Protein AF-0000000078663734 (afdb_homodimer)

Solvent-accessible surface area (backbone atoms only — not comparable to full-atom values): 32867 Å² total; per-residue (Å²): 128,81,55,52,80,80,49,71,68,46,44,50,50,51,49,33,27,62,74,54,42,21,59,60,47,20,9,61,73,68,73,44,54,47,66,57,47,53,47,44,49,51,48,49,22,59,36,56,71,46,59,40,49,55,80,78,90,58,91,47,73,40,70,24,73,59,22,54,59,43,46,60,51,42,50,52,50,48,52,49,48,51,46,45,53,43,21,54,61,24,48,76,72,62,34,50,26,60,46,25,35,22,34,33,66,80,53,63,58,71,56,49,48,52,48,53,55,50,43,48,68,76,38,70,69,40,45,73,35,45,35,34,32,44,67,37,37,23,58,50,34,28,75,71,62,68,13,62,36,17,38,24,53,70,85,84,62,91,51,88,62,45,42,76,43,78,48,28,28,44,40,29,34,24,33,26,7,56,83,23,72,72,60,66,41,92,69,53,55,79,70,52,65,31,78,38,46,26,50,37,74,44,51,82,15,80,82,41,54,90,61,79,73,92,71,74,33,77,40,59,32,37,23,49,21,67,40,57,50,54,52,37,18,58,69,41,48,43,31,34,70,38,49,44,89,79,42,47,66,35,40,76,70,56,46,28,36,79,44,70,36,75,92,49,62,49,45,79,47,43,33,23,41,33,30,45,68,86,53,81,82,33,63,62,57,51,48,50,52,52,47,54,30,54,51,38,64,65,39,83,68,31,52,74,70,74,73,80,121,128,80,54,52,80,80,48,70,66,46,45,50,51,51,48,32,27,62,74,54,44,21,59,61,48,22,10,62,73,68,72,43,54,48,66,57,46,52,47,44,50,51,50,48,23,60,35,58,70,46,60,42,49,56,79,80,90,59,92,45,73,39,70,25,75,59,23,54,59,42,46,61,51,42,50,51,50,49,52,49,46,51,46,46,54,44,20,54,60,24,48,77,71,61,34,50,28,60,47,24,37,21,33,33,65,80,53,61,58,70,58,50,48,54,48,53,56,50,43,48,69,76,38,70,69,40,45,73,36,46,34,33,30,46,67,37,38,24,58,49,34,29,75,71,62,67,15,62,36,17,37,24,54,70,84,84,63,92,51,87,62,47,42,75,42,80,47,31,28,42,40,28,34,24,33,26,7,57,83,24,72,72,59,66,40,92,68,54,56,80,71,54,64,30,77,39,47,26,50,38,75,44,52,80,14,81,81,42,54,91,61,79,73,91,72,75,33,76,39,60,32,38,23,49,21,68,40,56,50,53,51,38,18,57,69,42,48,41,31,35,70,38,48,44,88,79,42,46,66,36,41,75,71,56,45,28,35,79,45,70,37,74,93,50,61,48,46,78,48,42,33,21,40,34,30,46,67,88,53,81,83,33,61,61,59,52,47,51,52,52,47,53,31,53,51,39,64,64,39,84,68,32,52,72,71,76,73,81,122

Sequence (618 aa):
MDVGQPTLDQLRLFLAVVDEGSFNGAARKLGRAISAVSYGITTLEAQLGVTLFEREGSRKPVLSDAGKAMLAQARAVSDDVDALVAGVRSFNQGLESELGLALDVMFPTHLVAEVLREFQQVFPTVQLRLHVEALGAIAALVVEGEAELGIGGPELVALPELERVAIGSVELIPVAAPSHALARMETIPPGEARKHRQLVLTDRSRLTDGRDFSVVAASTWRLGDLGARHALMREGIGWGNMPRHLVDADIASGRLVRLAIPEAPGMAYTFHALWRRDCPVGPARAWMLDALRARLARCPDAEPPRQWGMDVGQPTLDQLRLFLAVVDEGSFNGAARKLGRAISAVSYGITTLEAQLGVTLFEREGSRKPVLSDAGKAMLAQARAVSDDVDALVAGVRSFNQGLESELGLALDVMFPTHLVAEVLREFQQVFPTVQLRLHVEALGAIAALVVEGEAELGIGGPELVALPELERVAIGSVELIPVAAPSHALARMETIPPGEARKHRQLVLTDRSRLTDGRDFSVVAASTWRLGDLGARHALMREGIGWGNMPRHLVDADIASGRLVRLAIPEAPGMAYTFHALWRRDCPVGPARAWMLDALRARLARCPDAEPPRQWG

Nearest PDB structures (foldseek):
  7fib-assembly1_B  TM=8.162E-01  e=7.011E-16  Acinetobacter baumannii
  7qav-assembly2_B  TM=8.154E-01  e=8.906E-15  Pseudomonas aeruginosa PAO1
  9f14-assembly1_A  TM=5.538E-01  e=6.247E-18  Klebsiella aerogenes
  6z17-assembly1_AAA  TM=7.747E-01  e=1.631E-14  Pseudomonas aeruginosa UCBPP-PA14
  4y0m-assembly1_A  TM=7.241E-01  e=9.967E-12  Pseudomonas aeruginosa PAO1

InterPro domains:
  IPR000847 LysR, HTH, N-terminal domain [PF00126] (8-67)
  IPR000847 LysR, HTH, N-terminal domain [PS50931] (6-64)
  IPR005119 LysR, substrate-binding [PF03466] (93-296)
  IPR036388 Winged helix-like DNA-binding domain superfamily [G3DSA:1.10.10.10] (5-85)
  IPR036390 Winged helix DNA-binding domain superfamily [SSF46785] (7-93)

Secondary structure (DSSP, 8-state):
-------HHHHHHHHHHHHHTSHHHHHHHHT--HHHHHHHHHHHHHHHTS-SB--SS-SS--B-HHHHHHHHHHHHHHHHHHHHHHHHHHHHTT--SEEEEEEETTS-HHHHHHHHHHHHHH-TTSEEEEEEE-THHHHHHHHTTS-SEEEE-S-SS--TTEEEEEEEEEEEEEEE-TTSHHHH-SS--TTGGGGSPEEEEPP--STTTT--SS--SSSEEEES-HHHHHHHHHTT--BEEEEHHHHHHHHHHTSSEE---TT---EEEEEEEEEETTS---HHHHHHHHHHHHHHHHSTT--------/-------HHHHHHHHHHHHHTSHHHHHHHHT--HHHHHHHHHHHHHHHTS-SB--SS-SS--B-HHHHHHHHHHHHHHHHHHHHHHHHHHHTTT--SEEEEEEETTS-HHHHHHHHHHHHHH-TTSEEEEEEE-THHHHHHHHTTS-SEEEE-S-SS--TTEEEEEEEEEEEEEEE-TTSHHHH-SS--TTGGGGSPEEEEPP--STTTT--SS--SSSEEEES-HHHHHHHHHTT--BEEEEHHHHHHHHHHTSSEE---TT---EEEEEEEEEETTS---HHHHHHHHHHHHHHHHSTT--------

Foldseek 3Di:
DQLDDDDLVLLLLLQLLVVLQHLVRSCVVVVHDSVVSVVSQVVNCVSRVHRQFDPPDDRTTDGDPVVVVVNVVSVVVNVVVLLVVLQVVCVVVLFGSEAEEEEEQQADVVLVVVLVVVLCVVPVRYHYHYHYFADCVQVVCQVVPVGQKYKYWDDQDDDPQKDKDWQWWFWWFKKAFCPAPQNVDPADDAPNLQAWEAEDEDDPDPRNPPDDDPDDHPHYDYDRDPVVVVVCRLVGHHMYIGGCVVCVVVCVVRSMHTGCHPVPGIDITIIMMMHGPVDDDTPSNVSSSVSSSVSNVPPPRIDPPPPPD/DQLDDDDLVLLLLLQLLVVLQHLVRSCVVVVHDSVVSVVSQVVNCVSRVHRQFDPPDDRTTDGDPVVVVVNVVSVVVNVVVLLVVLQVVCVVVLFGSEAEEEEEQQADVVLVVVLVVVLCVVCVRYHYHYHYFADCVQVVCQVVPVGQKYKYWDDQDDDPQKDKDWQWWFWWFKKAFCVAPQNVDPADDAPNLQAWEAEDEDDPDPRNPPDDDPDDHPHYDYDRDPVVVVVCRLVGHHMYIGGCVVCVVVCVVRSMHTGCHPVPGIDITIIMMMHGPPDDDTPSNVSSSVSSSVSNVPPPRIDPPPPPD

Structure (mmCIF, N/CA/C/O backbone):
data_AF-0000000078663734-model_v1
#
loop_
_entity.id
_entity.type
_entity.pdbx_description
1 polymer 'Transcriptional regulator, LysR family'
#
loop_
_atom_site.group_PDB
_atom_site.id
_atom_site.type_symbol
_atom_site.label_atom_id
_atom_site.label_alt_id
_atom_site.label_comp_id
_atom_site.label_asym_id
_atom_site.label_entity_id
_atom_site.label_seq_id
_atom_site.pdbx_PDB_ins_code
_atom_site.Cartn_x
_atom_site.Cartn_y
_atom_site.Cartn_z
_atom_site.occupancy
_atom_site.B_iso_or_equiv
_atom_site.auth_seq_id
_atom_site.auth_comp_id
_atom_site.auth_asym_id
_atom_site.auth_atom_id
_atom_site.pdbx_PDB_model_num
ATOM 1 N N . MET A 1 1 ? -24.312 34.281 -13.164 1 31.14 1 MET A N 1
ATOM 2 C CA . MET A 1 1 ? -23.844 35.25 -12.18 1 31.14 1 MET A CA 1
ATOM 3 C C . MET A 1 1 ? -22.391 35 -11.812 1 31.14 1 MET A C 1
ATOM 5 O O . MET A 1 1 ? -21.984 33.844 -11.656 1 31.14 1 MET A O 1
ATOM 9 N N . ASP A 1 2 ? -21.5 35.781 -12.211 1 37.88 2 ASP A N 1
ATOM 10 C CA . ASP A 1 2 ? -20.062 35.75 -11.969 1 37.88 2 ASP A CA 1
ATOM 11 C C . ASP A 1 2 ? -19.75 35.5 -10.492 1 37.88 2 ASP A C 1
ATOM 13 O O . ASP A 1 2 ? -20.125 36.312 -9.641 1 37.88 2 ASP A O 1
ATOM 17 N N . VAL A 1 3 ? -19.859 34.375 -10.039 1 48.59 3 VAL A N 1
ATOM 18 C CA . VAL A 1 3 ? -19.531 34.062 -8.648 1 48.59 3 VAL A CA 1
ATOM 19 C C . VAL A 1 3 ? -18.219 34.75 -8.281 1 48.59 3 VAL A C 1
ATOM 21 O O . VAL A 1 3 ? -17.234 34.656 -9.023 1 48.59 3 VAL A O 1
ATOM 24 N N . GLY A 1 4 ? -18.281 35.875 -7.746 1 54.97 4 GLY A N 1
ATOM 25 C CA . GLY A 1 4 ? -17.109 36.625 -7.32 1 54.97 4 GLY A CA 1
ATOM 26 C C . GLY A 1 4 ? -16.109 35.75 -6.555 1 54.97 4 GLY A C 1
ATOM 27 O O . GLY A 1 4 ? -16.469 34.688 -6.059 1 54.97 4 GLY A O 1
ATOM 28 N N . GLN A 1 5 ? -14.781 36 -6.691 1 60.91 5 GLN A N 1
ATOM 29 C CA . GLN A 1 5 ? -13.695 35.281 -6.051 1 60.91 5 GLN A CA 1
ATOM 30 C C . GLN A 1 5 ? -13.586 35.625 -4.57 1 60.91 5 GLN A C 1
ATOM 32 O O . GLN A 1 5 ? -13.469 36.812 -4.227 1 60.91 5 GLN A O 1
ATOM 37 N N . PRO A 1 6 ? -13.859 34.656 -3.738 1 68.5 6 PRO A N 1
ATOM 38 C CA . PRO A 1 6 ? -13.672 34.938 -2.314 1 68.5 6 PRO A CA 1
ATOM 39 C C . PRO A 1 6 ? -12.258 35.406 -1.985 1 68.5 6 PRO A C 1
ATOM 41 O O . PRO A 1 6 ? -11.297 34.969 -2.621 1 68.5 6 PRO A O 1
ATOM 44 N N . THR A 1 7 ? -12.188 36.531 -1.168 1 69.94 7 THR A N 1
ATOM 45 C CA . THR A 1 7 ? -10.875 36.938 -0.674 1 69.94 7 THR A CA 1
ATOM 46 C C . THR A 1 7 ? -10.383 35.969 0.408 1 69.94 7 THR A C 1
ATOM 48 O O . THR A 1 7 ? -11.164 35.219 0.975 1 69.94 7 THR A O 1
ATOM 51 N N . LEU A 1 8 ? -9.125 36 0.647 1 73 8 LEU A N 1
ATOM 52 C CA . LEU A 1 8 ? -8.555 35.219 1.724 1 73 8 LEU A CA 1
ATOM 53 C C . LEU A 1 8 ? -9.164 35.594 3.068 1 73 8 LEU A C 1
ATOM 55 O O . LEU A 1 8 ? -9.375 34.719 3.922 1 73 8 LEU A O 1
ATOM 59 N N . ASP A 1 9 ? -9.477 36.906 3.182 1 77.44 9 ASP A N 1
ATOM 60 C CA . ASP A 1 9 ? -10.094 37.375 4.414 1 77.44 9 ASP A CA 1
ATOM 61 C C . ASP A 1 9 ? -11.484 36.75 4.594 1 77.44 9 ASP A C 1
ATOM 63 O O . ASP A 1 9 ? -11.859 36.375 5.703 1 77.44 9 ASP A O 1
ATOM 67 N N . GLN A 1 10 ? -12.18 36.625 3.529 1 78.12 10 GLN A N 1
ATOM 68 C CA . GLN A 1 10 ? -13.516 36.031 3.586 1 78.12 10 GLN A CA 1
ATOM 69 C C . GLN A 1 10 ? -13.461 34.531 3.938 1 78.12 10 GLN A C 1
ATOM 71 O O . GLN A 1 10 ? -14.281 34.062 4.715 1 78.12 10 GLN A O 1
ATOM 76 N N . LEU A 1 11 ? -12.5 33.906 3.369 1 80.31 11 LEU A N 1
ATOM 77 C CA . LEU A 1 11 ? -12.32 32.5 3.68 1 80.31 11 LEU A CA 1
ATOM 78 C C . LEU A 1 11 ? -11.945 32.312 5.145 1 80.31 11 LEU A C 1
ATOM 80 O O . LEU A 1 11 ? -12.453 31.406 5.805 1 80.31 11 LEU A O 1
ATOM 84 N N . ARG A 1 12 ? -11.125 33.219 5.621 1 81.06 12 ARG A N 1
ATOM 85 C CA . ARG A 1 12 ? -10.734 33.156 7.023 1 81.06 12 ARG A CA 1
ATOM 86 C C . ARG A 1 12 ? -11.922 33.406 7.938 1 81.06 12 ARG A C 1
ATOM 88 O O . ARG A 1 12 ? -12.062 32.75 8.977 1 81.06 12 ARG A O 1
ATOM 95 N N . LEU A 1 13 ? -12.781 34.312 7.543 1 84.94 13 LEU A N 1
ATOM 96 C CA . LEU A 1 13 ? -13.992 34.594 8.297 1 84.94 13 LEU A CA 1
ATOM 97 C C . LEU A 1 13 ? -14.891 33.375 8.375 1 84.94 13 LEU A C 1
ATOM 99 O O . LEU A 1 13 ? -15.375 33.031 9.453 1 84.94 13 LEU A O 1
ATOM 103 N N . PHE A 1 14 ? -15.047 32.719 7.281 1 88.12 14 PHE A N 1
ATOM 104 C CA . PHE A 1 14 ? -15.883 31.531 7.172 1 88.12 14 PHE A CA 1
ATOM 105 C C . PHE A 1 14 ? -15.344 30.422 8.062 1 88.12 14 PHE A C 1
ATOM 107 O O . PHE A 1 14 ? -16.094 29.828 8.844 1 88.12 14 PHE A O 1
ATOM 114 N N . LEU A 1 15 ? -14.125 30.266 7.91 1 86.19 15 LEU A N 1
ATOM 115 C CA . LEU A 1 15 ? -13.5 29.188 8.672 1 86.19 15 LEU A CA 1
ATOM 116 C C . LEU A 1 15 ? -13.547 29.484 10.172 1 86.19 15 LEU A C 1
ATOM 118 O O . LEU A 1 15 ? -13.75 28.578 10.984 1 86.19 15 LEU A O 1
ATOM 122 N N . ALA A 1 16 ? -13.406 30.734 10.602 1 88 16 ALA A N 1
ATOM 123 C CA . ALA A 1 16 ? -13.469 31.125 12.008 1 88 16 ALA A CA 1
ATOM 124 C C . ALA A 1 16 ? -14.852 30.844 12.594 1 88 16 ALA A C 1
ATOM 126 O O . ALA A 1 16 ? -14.969 30.359 13.727 1 88 16 ALA A O 1
ATOM 127 N N . VAL A 1 17 ? -15.844 31.047 11.844 1 88.88 17 VAL A N 1
ATOM 128 C CA . VAL A 1 17 ? -17.203 30.812 12.312 1 88.88 17 VAL A CA 1
ATOM 129 C C . VAL A 1 17 ? -17.422 29.312 12.5 1 88.88 17 VAL A C 1
ATOM 131 O O . VAL A 1 17 ? -18 28.891 13.5 1 88.88 17 VAL A O 1
ATOM 134 N N . VAL A 1 18 ? -16.922 28.609 11.531 1 85.69 18 VAL A N 1
ATOM 135 C CA . VAL A 1 18 ? -17.094 27.156 11.586 1 85.69 18 VAL A CA 1
ATOM 136 C C . VAL A 1 18 ? -16.312 26.594 12.773 1 85.69 18 VAL A C 1
ATOM 138 O O . VAL A 1 18 ? -16.844 25.797 13.555 1 85.69 18 VAL A O 1
ATOM 141 N N . ASP A 1 19 ? -15.094 27.047 12.906 1 83.44 19 ASP A N 1
ATOM 142 C CA . ASP A 1 19 ? -14.188 26.5 13.914 1 83.44 19 ASP A CA 1
ATOM 143 C C . ASP A 1 19 ? -14.648 26.875 15.32 1 83.44 19 ASP A C 1
ATOM 145 O O . ASP A 1 19 ? -14.562 26.062 16.25 1 83.44 19 ASP A O 1
ATOM 149 N N . GLU A 1 20 ? -15.156 28.062 15.508 1 84.19 20 GLU A N 1
ATOM 150 C CA . GLU A 1 20 ? -15.57 28.547 16.812 1 84.19 20 GLU A CA 1
ATOM 151 C C . GLU A 1 20 ? -17.016 28.156 17.125 1 84.19 20 GLU A C 1
ATOM 153 O O . GLU A 1 20 ? -17.438 28.203 18.281 1 84.19 20 GLU A O 1
ATOM 158 N N . GLY A 1 21 ? -17.625 27.703 16.031 1 86.56 21 GLY A N 1
ATOM 159 C CA . GLY A 1 21 ? -19 27.266 16.172 1 86.56 21 GLY A CA 1
ATOM 160 C C . GLY A 1 21 ? -19.953 28.391 16.484 1 86.56 21 GLY A C 1
ATOM 161 O O . GLY A 1 21 ? -21.094 28.156 16.891 1 86.56 21 GLY A O 1
ATOM 162 N N . SER A 1 22 ? -19.469 29.594 16.547 1 88.38 22 SER A N 1
ATOM 163 C CA . SER A 1 22 ? -20.312 30.75 16.797 1 88.38 22 SER A CA 1
ATOM 164 C C . SER A 1 22 ? -19.75 32 16.109 1 88.38 22 SER A C 1
ATOM 166 O O . SER A 1 22 ? -18.547 32.125 15.898 1 88.38 22 SER A O 1
ATOM 168 N N . PHE A 1 23 ? -20.688 32.938 15.734 1 88.69 23 PHE A N 1
ATOM 169 C CA . PHE A 1 23 ? -20.266 34.188 15.125 1 88.69 23 PHE A CA 1
ATOM 170 C C . PHE A 1 23 ? -19.547 35.062 16.141 1 88.69 23 PHE A C 1
ATOM 172 O O . PHE A 1 23 ? -18.562 35.75 15.797 1 88.69 23 PHE A O 1
ATOM 179 N N . ASN A 1 24 ? -20.062 34.938 17.344 1 88.88 24 ASN A N 1
ATOM 180 C CA . ASN A 1 24 ? -19.391 35.688 18.406 1 88.88 24 ASN A CA 1
ATOM 181 C C . ASN A 1 24 ? -18 35.156 18.656 1 88.88 24 ASN A C 1
ATOM 183 O O . ASN A 1 24 ? -17.047 35.938 18.844 1 88.88 24 ASN A O 1
ATOM 187 N N . GLY A 1 25 ? -17.891 33.938 18.734 1 89.75 25 GLY A N 1
ATOM 188 C CA . GLY A 1 25 ? -16.578 33.312 18.906 1 89.75 25 GLY A CA 1
ATOM 189 C C . GLY A 1 25 ? -15.617 33.656 17.797 1 89.75 25 GLY A C 1
ATOM 190 O O . GLY A 1 25 ? -14.438 33.906 18.047 1 89.75 25 GLY A O 1
ATOM 191 N N . ALA A 1 26 ? -16.125 33.656 16.625 1 91.44 26 ALA A N 1
ATOM 192 C CA . ALA A 1 26 ? -15.305 34.031 15.477 1 91.44 26 ALA A CA 1
ATOM 193 C C . ALA A 1 26 ? -14.859 35.469 15.578 1 91.44 26 ALA A C 1
ATOM 195 O O . ALA A 1 26 ? -13.703 35.781 15.273 1 91.44 26 ALA A O 1
ATOM 196 N N . ALA A 1 27 ? -15.703 36.312 16 1 90.62 27 ALA A N 1
ATOM 197 C CA . ALA A 1 27 ? -15.398 37.719 16.156 1 90.62 27 ALA A CA 1
ATOM 198 C C . ALA A 1 27 ? -14.273 37.938 17.172 1 90.62 27 ALA A C 1
ATOM 200 O O . ALA A 1 27 ? -13.336 38.688 16.922 1 90.62 27 ALA A O 1
ATOM 201 N N . ARG A 1 28 ? -14.352 37.25 18.219 1 88.56 28 ARG A N 1
ATOM 202 C CA . ARG A 1 28 ? -13.32 37.344 19.25 1 88.56 28 ARG A CA 1
ATOM 203 C C . ARG A 1 28 ? -11.984 36.812 18.734 1 88.56 28 ARG A C 1
ATOM 205 O O . ARG A 1 28 ? -10.945 37.469 18.938 1 88.56 28 ARG A O 1
ATOM 212 N N . LYS A 1 29 ? -12.102 35.781 18.062 1 85.5 29 LYS A N 1
ATOM 213 C CA . LYS A 1 29 ? -10.891 35.156 17.547 1 85.5 29 LYS A CA 1
ATOM 214 C C . LYS A 1 29 ? -10.188 36.031 16.531 1 85.5 29 LYS A C 1
ATOM 216 O O . LYS A 1 29 ? -8.961 36.125 16.516 1 85.5 29 LYS A O 1
ATOM 221 N N . LEU A 1 30 ? -10.93 36.688 15.75 1 85.81 30 LEU A N 1
ATOM 222 C CA . LEU A 1 30 ? -10.383 37.5 14.656 1 85.81 30 LEU A CA 1
ATOM 223 C C . LEU A 1 30 ? -10.18 38.938 15.078 1 85.81 30 LEU A C 1
ATOM 225 O O . LEU A 1 30 ? -9.609 39.75 14.328 1 85.81 30 LEU A O 1
ATOM 229 N N . GLY A 1 31 ? -10.562 39.25 16.312 1 88.31 31 GLY A N 1
ATOM 230 C CA . GLY A 1 31 ? -10.453 40.625 16.766 1 88.31 31 GLY A CA 1
ATOM 231 C C . GLY A 1 31 ? -11.312 41.594 15.984 1 88.31 31 GLY A C 1
ATOM 232 O O . GLY A 1 31 ? -10.867 42.688 15.625 1 88.31 31 GLY A O 1
ATOM 233 N N . ARG A 1 32 ? -12.453 41.094 15.672 1 86.5 32 ARG A N 1
ATOM 234 C CA . ARG A 1 32 ? -13.375 41.906 14.875 1 86.5 32 ARG A CA 1
ATOM 235 C C . ARG A 1 32 ? -14.734 42 15.562 1 86.5 32 ARG A C 1
ATOM 237 O O . ARG A 1 32 ? -15.039 41.25 16.469 1 86.5 32 ARG A O 1
ATOM 244 N N . ALA A 1 33 ? -15.461 43.031 15.281 1 88.88 33 ALA A N 1
ATOM 245 C CA . ALA A 1 33 ? -16.844 43.125 15.75 1 88.88 33 ALA A CA 1
ATOM 246 C C . ALA A 1 33 ? -17.719 42.031 15.133 1 88.88 33 ALA A C 1
ATOM 248 O O . ALA A 1 33 ? -17.516 41.656 13.977 1 88.88 33 ALA A O 1
ATOM 249 N N . ILE A 1 34 ? -18.625 41.594 15.93 1 89.88 34 ILE A N 1
ATOM 250 C CA . ILE A 1 34 ? -19.531 40.531 15.484 1 89.88 34 ILE A CA 1
ATOM 251 C C . ILE A 1 34 ? -20.266 41 14.219 1 89.88 34 ILE A C 1
ATOM 253 O O . ILE A 1 34 ? -20.547 40.188 13.336 1 89.88 34 ILE A O 1
ATOM 257 N N . SER A 1 35 ? -20.594 42.25 14.102 1 89.25 35 SER A N 1
ATOM 258 C CA . SER A 1 35 ? -21.266 42.781 12.93 1 89.25 35 SER A CA 1
ATOM 259 C C . SER A 1 35 ? -20.406 42.656 11.68 1 89.25 35 SER A C 1
ATOM 261 O O . SER A 1 35 ? -20.906 42.375 10.594 1 89.25 35 SER A O 1
ATOM 263 N N . ALA A 1 36 ? -19.141 42.875 11.852 1 87 36 ALA A N 1
ATOM 264 C CA . ALA A 1 36 ? -18.203 42.75 10.742 1 87 36 ALA A CA 1
ATOM 265 C C . ALA A 1 36 ? -18.109 41.312 10.25 1 87 36 ALA A C 1
ATOM 267 O O . ALA A 1 36 ? -18.031 41.062 9.047 1 87 36 ALA A O 1
ATOM 268 N N . VAL A 1 37 ? -18.125 40.375 11.164 1 90.31 37 VAL A N 1
ATOM 269 C CA . VAL A 1 37 ? -18.062 38.969 10.828 1 90.31 37 VAL A CA 1
ATOM 270 C C . VAL A 1 37 ? -19.344 38.562 10.094 1 90.31 37 VAL A C 1
ATOM 272 O O . VAL A 1 37 ? -19.281 37.906 9.055 1 90.31 37 VAL A O 1
ATOM 275 N N . SER A 1 38 ? -20.453 38.969 10.656 1 88.19 38 SER A N 1
ATOM 276 C CA . SER A 1 38 ? -21.75 38.625 10.055 1 88.19 38 SER A CA 1
ATOM 277 C C . SER A 1 38 ? -21.875 39.219 8.656 1 88.19 38 SER A C 1
ATOM 279 O O . SER A 1 38 ? -22.312 38.531 7.723 1 88.19 38 SER A O 1
ATOM 281 N N . TYR A 1 39 ? -21.438 40.406 8.586 1 86.06 39 TYR A N 1
ATOM 282 C CA . TYR A 1 39 ? -21.453 41.062 7.289 1 86.06 39 TYR A CA 1
ATOM 283 C C . TYR A 1 39 ? -20.531 40.375 6.301 1 86.06 39 TYR A C 1
ATOM 285 O O . TYR A 1 39 ? -20.891 40.188 5.133 1 86.06 39 TYR A O 1
ATOM 293 N N . GLY A 1 40 ? -19.344 40.062 6.738 1 87.88 40 GLY A N 1
ATOM 294 C CA . GLY A 1 40 ? -18.406 39.312 5.898 1 87.88 40 GLY A CA 1
ATOM 295 C C . GLY A 1 40 ? -18.984 38.031 5.34 1 87.88 40 GLY A C 1
ATOM 296 O O . GLY A 1 40 ? -18.812 37.75 4.16 1 87.88 40 GLY A O 1
ATOM 297 N N . ILE A 1 41 ? -19.656 37.312 6.172 1 88.75 41 ILE A N 1
ATOM 298 C CA . ILE A 1 41 ? -20.25 36.031 5.762 1 88.75 41 ILE A CA 1
ATOM 299 C C . ILE A 1 41 ? -21.391 36.312 4.785 1 88.75 41 ILE A C 1
ATOM 301 O O . ILE A 1 41 ? -21.516 35.625 3.766 1 88.75 41 ILE A O 1
ATOM 305 N N . THR A 1 42 ? -22.219 37.281 5.082 1 86.5 42 THR A N 1
ATOM 306 C CA . THR A 1 42 ? -23.328 37.656 4.207 1 86.5 42 THR A CA 1
ATOM 307 C C . THR A 1 42 ? -22.812 38.062 2.828 1 86.5 42 THR A C 1
ATOM 309 O O . THR A 1 42 ? -23.391 37.688 1.808 1 86.5 42 THR A O 1
ATOM 312 N N . THR A 1 43 ? -21.781 38.812 2.867 1 83.38 43 THR A N 1
ATOM 313 C CA . THR A 1 43 ? -21.188 39.281 1.617 1 83.38 43 THR A CA 1
ATOM 314 C C . THR A 1 43 ? -20.594 38.094 0.84 1 83.38 43 THR A C 1
ATOM 316 O O . THR A 1 43 ? -20.734 38.031 -0.383 1 83.38 43 THR A O 1
ATOM 319 N N . LEU A 1 44 ? -19.906 37.219 1.529 1 84.94 44 LEU A N 1
ATOM 320 C CA . LEU A 1 44 ? -19.359 36.031 0.915 1 84.94 44 LEU A CA 1
ATOM 321 C C . LEU A 1 44 ? -20.469 35.188 0.282 1 84.94 44 LEU A C 1
ATOM 323 O O . LEU A 1 44 ? -20.328 34.719 -0.859 1 84.94 44 LEU A O 1
ATOM 327 N N . GLU A 1 45 ? -21.531 35 0.997 1 85.5 45 GLU A N 1
ATOM 328 C CA . GLU A 1 45 ? -22.672 34.25 0.495 1 85.5 45 GLU A CA 1
ATOM 329 C C . GLU A 1 45 ? -23.281 34.906 -0.734 1 85.5 45 GLU A C 1
ATOM 331 O O . GLU A 1 45 ? -23.625 34.25 -1.709 1 85.5 45 GLU A O 1
ATOM 336 N N . ALA A 1 46 ? -23.375 36.188 -0.693 1 80.75 46 ALA A N 1
ATOM 337 C CA . ALA A 1 46 ? -23.922 36.969 -1.815 1 80.75 46 ALA A CA 1
ATOM 338 C C . ALA A 1 46 ? -23.016 36.844 -3.041 1 80.75 46 ALA A C 1
ATOM 340 O O . ALA A 1 46 ? -23.5 36.656 -4.16 1 80.75 46 ALA A O 1
ATOM 341 N N . GLN A 1 47 ? -21.766 36.938 -2.775 1 76.94 47 GLN A N 1
ATOM 342 C CA . GLN A 1 47 ? -20.797 36.875 -3.859 1 76.94 47 GLN A CA 1
ATOM 343 C C . GLN A 1 47 ? -20.844 35.5 -4.531 1 76.94 47 GLN A C 1
ATOM 345 O O . GLN A 1 47 ? -20.703 35.375 -5.754 1 76.94 47 GLN A O 1
ATOM 350 N N . LEU A 1 48 ? -21.016 34.5 -3.697 1 79.81 48 LEU A N 1
ATOM 351 C CA . LEU A 1 48 ? -21 33.125 -4.195 1 79.81 48 LEU A CA 1
ATOM 352 C C . LEU A 1 48 ? -22.391 32.688 -4.652 1 79.81 48 LEU A C 1
ATOM 354 O O . LEU A 1 48 ? -22.547 31.703 -5.355 1 79.81 48 LEU A O 1
ATOM 358 N N . GLY A 1 49 ? -23.375 33.5 -4.297 1 78.12 49 GLY A N 1
ATOM 359 C CA . GLY A 1 49 ? -24.75 33.188 -4.664 1 78.12 49 GLY A CA 1
ATOM 360 C C . GLY A 1 49 ? -25.312 31.984 -3.934 1 78.12 49 GLY A C 1
ATOM 361 O O . GLY A 1 49 ? -26.172 31.281 -4.465 1 78.12 49 GLY A O 1
ATOM 362 N N . VAL A 1 50 ? -24.688 31.625 -2.822 1 81.5 50 VAL A N 1
ATOM 363 C CA . VAL A 1 50 ? -25.156 30.484 -2.029 1 81.5 50 VAL A CA 1
ATOM 364 C C . VAL A 1 50 ? -25.266 30.891 -0.562 1 81.5 50 VAL A C 1
ATOM 366 O O . VAL A 1 50 ? -24.703 31.922 -0.151 1 81.5 50 VAL A O 1
ATOM 369 N N . THR A 1 51 ? -26.062 30.156 0.175 1 85.69 51 THR A N 1
ATOM 370 C CA . THR A 1 51 ? -26.125 30.266 1.629 1 85.69 51 THR A CA 1
ATOM 371 C C . THR A 1 51 ? -25.203 29.234 2.281 1 85.69 51 THR A C 1
ATOM 373 O O . THR A 1 51 ? -25.328 28.031 2.023 1 85.69 51 THR A O 1
ATOM 376 N N . LEU A 1 52 ? -24.25 29.797 3.012 1 88.5 52 LEU A N 1
ATOM 377 C CA . LEU A 1 52 ? -23.25 28.906 3.6 1 88.5 52 LEU A CA 1
ATOM 378 C C . LEU A 1 52 ? -23.703 28.406 4.969 1 88.5 52 LEU A C 1
ATOM 380 O O . LEU A 1 52 ? -23.312 27.312 5.395 1 88.5 52 LEU A O 1
ATOM 384 N N . PHE A 1 53 ? -24.484 29.25 5.672 1 89.12 53 PHE A N 1
ATOM 385 C CA . PHE A 1 53 ? -25.031 28.891 6.973 1 89.12 53 PHE A CA 1
ATOM 386 C C . PHE A 1 53 ? -26.562 28.938 6.949 1 89.12 53 PHE A C 1
ATOM 388 O O . PHE A 1 53 ? -27.156 29.859 6.395 1 89.12 53 PHE A O 1
ATOM 395 N N . GLU A 1 54 ? -27.125 27.828 7.488 1 84.69 54 GLU A N 1
ATOM 396 C CA . GLU A 1 54 ? -28.578 27.797 7.555 1 84.69 54 GLU A CA 1
ATOM 397 C C . GLU A 1 54 ? -29.125 28.953 8.375 1 84.69 54 GLU A C 1
ATOM 399 O O . GLU A 1 54 ? -28.531 29.328 9.391 1 84.69 54 GLU A O 1
ATOM 404 N N . ARG A 1 55 ? -30.031 29.781 7.789 1 71.5 55 ARG A N 1
ATOM 405 C CA . ARG A 1 55 ? -30.578 31 8.383 1 71.5 55 ARG A CA 1
ATOM 406 C C . ARG A 1 55 ? -31.531 30.672 9.523 1 71.5 55 ARG A C 1
ATOM 408 O O . ARG A 1 55 ? -31.656 31.438 10.477 1 71.5 55 ARG A O 1
ATOM 415 N N . GLU A 1 56 ? -32.281 29.625 9.461 1 61.06 56 GLU A N 1
ATOM 416 C CA . GLU A 1 56 ? -33.438 29.469 10.359 1 61.06 56 GLU A CA 1
ATOM 417 C C . GLU A 1 56 ? -33 29.016 11.742 1 61.06 56 GLU A C 1
ATOM 419 O O . GLU A 1 56 ? -32.281 28.016 11.883 1 61.06 56 GLU A O 1
ATOM 424 N N . GLY A 1 57 ? -33.406 29.734 12.969 1 57.47 57 GLY A N 1
ATOM 425 C CA . GLY A 1 57 ? -33.688 29.688 14.398 1 57.47 57 GLY A CA 1
ATOM 426 C C . GLY A 1 57 ? -32.5 29.203 15.219 1 57.47 57 GLY A C 1
ATOM 427 O O . GLY A 1 57 ? -32.594 29.047 16.438 1 57.47 57 GLY A O 1
ATOM 428 N N . SER A 1 58 ? -31.406 28.688 14.57 1 54.34 58 SER A N 1
ATOM 429 C CA . SER A 1 58 ? -30.547 27.984 15.516 1 54.34 58 SER A CA 1
ATOM 430 C C . SER A 1 58 ? -29.469 28.906 16.078 1 54.34 58 SER A C 1
ATOM 432 O O . SER A 1 58 ? -29 29.812 15.406 1 54.34 58 SER A O 1
ATOM 434 N N . ARG A 1 59 ? -29.328 29.016 17.344 1 62.34 59 ARG A N 1
ATOM 435 C CA . ARG A 1 59 ? -28.328 29.703 18.172 1 62.34 59 ARG A CA 1
ATOM 436 C C . ARG A 1 59 ? -26.922 29.438 17.672 1 62.34 59 ARG A C 1
ATOM 438 O O . ARG A 1 59 ? -26.016 30.266 17.844 1 62.34 59 ARG A O 1
ATOM 445 N N . LYS A 1 60 ? -26.672 28.328 17.109 1 74.69 60 LYS A N 1
ATOM 446 C CA . LYS A 1 60 ? -25.344 27.953 16.609 1 74.69 60 LYS A CA 1
ATOM 447 C C . LYS A 1 60 ? -25.344 27.891 15.078 1 74.69 60 LYS A C 1
ATOM 449 O O . LYS A 1 60 ? -26.297 27.406 14.469 1 74.69 60 LYS A O 1
ATOM 454 N N . PRO A 1 61 ? -24.328 28.469 14.461 1 82.56 61 PRO A N 1
ATOM 455 C CA . PRO A 1 61 ? -24.25 28.391 13 1 82.56 61 PRO A CA 1
ATOM 456 C C . PRO A 1 61 ? -24.156 26.969 12.484 1 82.56 61 PRO A C 1
ATOM 458 O O . PRO A 1 61 ? -23.344 26.172 12.961 1 82.56 61 PRO A O 1
ATOM 461 N N . VAL A 1 62 ? -25.234 26.594 11.648 1 84.94 62 VAL A N 1
ATOM 462 C CA . VAL A 1 62 ? -25.25 25.281 11.008 1 84.94 62 VAL A CA 1
ATOM 463 C C . VAL A 1 62 ? -24.953 25.422 9.523 1 84.94 62 VAL A C 1
ATOM 465 O O . VAL A 1 62 ? -25.547 26.25 8.836 1 84.94 62 VAL A O 1
ATOM 468 N N . LEU A 1 63 ? -23.922 24.672 9.102 1 85.25 63 LEU A N 1
ATOM 469 C CA . LEU A 1 63 ? -23.516 24.734 7.699 1 85.25 63 LEU A CA 1
ATOM 470 C C . LEU A 1 63 ? -24.609 24.203 6.785 1 85.25 63 LEU A C 1
ATOM 472 O O . LEU A 1 63 ? -25.266 23.203 7.098 1 85.25 63 LEU A O 1
ATOM 476 N N . SER A 1 64 ? -24.891 24.906 5.695 1 83.69 64 SER A N 1
ATOM 477 C CA . SER A 1 64 ? -25.703 24.391 4.594 1 83.69 64 SER A CA 1
ATOM 478 C C . SER A 1 64 ? -24.922 23.359 3.777 1 83.69 64 SER A C 1
ATOM 480 O O . SER A 1 64 ? -23.75 23.094 4.062 1 83.69 64 SER A O 1
ATOM 482 N N . ASP A 1 65 ? -25.594 22.781 2.828 1 76.94 65 ASP A N 1
ATOM 483 C CA . ASP A 1 65 ? -24.906 21.859 1.934 1 76.94 65 ASP A CA 1
ATOM 484 C C . ASP A 1 65 ? -23.797 22.578 1.165 1 76.94 65 ASP A C 1
ATOM 486 O O . ASP A 1 65 ? -22.703 22.031 0.99 1 76.94 65 ASP A O 1
ATOM 490 N N . ALA A 1 66 ? -24.094 23.688 0.762 1 79.06 66 ALA A N 1
ATOM 491 C CA . ALA A 1 66 ? -23.078 24.5 0.096 1 79.06 66 ALA A CA 1
ATOM 492 C C . ALA A 1 66 ? -21.938 24.844 1.049 1 79.06 66 ALA A C 1
ATOM 494 O O . ALA A 1 66 ? -20.766 24.859 0.65 1 79.06 66 ALA A O 1
ATOM 495 N N . GLY A 1 67 ? -22.312 25.094 2.268 1 82.12 67 GLY A N 1
ATOM 496 C CA . GLY A 1 67 ? -21.312 25.359 3.287 1 82.12 67 GLY A CA 1
ATOM 497 C C . GLY A 1 67 ? -20.375 24.188 3.531 1 82.12 67 GLY A C 1
ATOM 498 O O . GLY A 1 67 ? -19.156 24.375 3.654 1 82.12 67 GLY A O 1
ATOM 499 N N . LYS A 1 68 ? -20.906 23.062 3.533 1 78.06 68 LYS A N 1
ATOM 500 C CA . LYS A 1 68 ? -20.109 21.859 3.729 1 78.06 68 LYS A CA 1
ATOM 501 C C . LYS A 1 68 ? -19.125 21.656 2.576 1 78.06 68 LYS A C 1
ATOM 503 O O . LYS A 1 68 ? -17.969 21.312 2.795 1 78.06 68 LYS A O 1
ATOM 508 N N . ALA A 1 69 ? -19.609 21.906 1.437 1 70.38 69 ALA A N 1
ATOM 509 C CA . ALA A 1 69 ? -18.766 21.797 0.253 1 70.38 69 ALA A CA 1
ATOM 510 C C . ALA A 1 69 ? -17.641 22.828 0.272 1 70.38 69 ALA A C 1
ATOM 512 O O . ALA A 1 69 ? -16.5 22.516 -0.052 1 70.38 69 ALA A O 1
ATOM 513 N N . MET A 1 70 ? -17.984 23.984 0.683 1 75 70 MET A N 1
ATOM 514 C CA . MET A 1 70 ? -17.016 25.078 0.716 1 75 70 MET A CA 1
ATOM 515 C C . MET A 1 70 ? -15.977 24.844 1.807 1 75 70 MET A C 1
ATOM 517 O O . MET A 1 70 ? -14.82 25.25 1.658 1 75 70 MET A O 1
ATOM 521 N N . LEU A 1 71 ? -16.469 24.219 2.859 1 77.75 71 LEU A N 1
ATOM 522 C CA . LEU A 1 71 ? -15.586 24.031 4.004 1 77.75 71 LEU A CA 1
ATOM 523 C C . LEU A 1 71 ? -14.344 23.234 3.602 1 77.75 71 LEU A C 1
ATOM 525 O O . LEU A 1 71 ? -13.219 23.625 3.932 1 77.75 71 LEU A O 1
ATOM 529 N N . ALA A 1 72 ? -14.539 22.281 2.896 1 65.5 72 ALA A N 1
ATOM 530 C CA . ALA A 1 72 ? -13.406 21.469 2.455 1 65.5 72 ALA A CA 1
ATOM 531 C C . ALA A 1 72 ? -12.445 22.281 1.597 1 65.5 72 ALA A C 1
ATOM 533 O O . ALA A 1 72 ? -11.227 22.219 1.785 1 65.5 72 ALA A O 1
ATOM 534 N N . GLN A 1 73 ? -13.016 23.062 0.731 1 64.38 73 GLN A N 1
ATOM 535 C CA . GLN A 1 73 ? -12.211 23.875 -0.182 1 64.38 73 GLN A CA 1
ATOM 536 C C . GLN A 1 73 ? -11.547 25.031 0.55 1 64.38 73 GLN A C 1
ATOM 538 O O . GLN A 1 73 ? -10.383 25.359 0.291 1 64.38 73 GLN A O 1
ATOM 543 N N . ALA A 1 74 ? -12.336 25.625 1.392 1 72.88 74 ALA A N 1
ATOM 544 C CA . ALA A 1 74 ? -11.82 26.766 2.15 1 72.88 74 ALA A CA 1
ATOM 545 C C . ALA A 1 74 ? -10.641 26.344 3.027 1 72.88 74 ALA A C 1
ATOM 547 O O . ALA A 1 74 ? -9.656 27.078 3.137 1 72.88 74 ALA A O 1
ATOM 548 N N . ARG A 1 75 ? -10.797 25.266 3.562 1 67.38 75 ARG A N 1
ATOM 549 C CA . ARG A 1 75 ? -9.719 24.75 4.402 1 67.38 75 ARG A CA 1
ATOM 550 C C . ARG A 1 75 ? -8.469 24.469 3.578 1 67.38 75 ARG A C 1
ATOM 552 O O . ARG A 1 75 ? -7.359 24.828 3.98 1 67.38 75 ARG A O 1
ATOM 559 N N . ALA A 1 76 ? -8.625 23.984 2.455 1 59.94 76 ALA A N 1
ATOM 560 C CA . ALA A 1 76 ? -7.504 23.719 1.561 1 59.94 76 ALA A CA 1
ATOM 561 C C . ALA A 1 76 ? -6.805 25.016 1.154 1 59.94 76 ALA A C 1
ATOM 563 O O . ALA A 1 76 ? -5.574 25.094 1.173 1 59.94 76 ALA A O 1
ATOM 564 N N . VAL A 1 77 ? -7.566 25.969 0.838 1 60 77 VAL A N 1
ATOM 565 C CA . VAL A 1 77 ? -7.027 27.25 0.416 1 60 77 VAL A CA 1
ATOM 566 C C . VAL A 1 77 ? -6.305 27.922 1.584 1 60 77 VAL A C 1
ATOM 568 O O . VAL A 1 77 ? -5.215 28.469 1.414 1 60 77 VAL A O 1
ATOM 571 N N . SER A 1 78 ? -6.98 27.891 2.713 1 63.44 78 SER A N 1
ATOM 572 C CA . SER A 1 78 ? -6.363 28.484 3.887 1 63.44 78 SER A CA 1
ATOM 573 C C . SER A 1 78 ? -5.039 27.812 4.227 1 63.44 78 SER A C 1
ATOM 575 O O . SER A 1 78 ? -4.062 28.484 4.555 1 63.44 78 SER A O 1
ATOM 577 N N . ASP A 1 79 ? -5.035 26.594 4.18 1 59.38 79 ASP A N 1
ATOM 578 C CA . ASP A 1 79 ? -3.809 25.844 4.418 1 59.38 79 ASP A CA 1
ATOM 579 C C . ASP A 1 79 ? -2.732 26.219 3.4 1 59.38 79 ASP A C 1
ATOM 581 O O . ASP A 1 79 ? -1.561 26.359 3.756 1 59.38 79 ASP A O 1
ATOM 585 N N . ASP A 1 80 ? -3.184 26.438 2.221 1 54.47 80 ASP A N 1
ATOM 586 C CA . ASP A 1 80 ? -2.264 26.844 1.159 1 54.47 80 ASP A CA 1
ATOM 587 C C . ASP A 1 80 ? -1.701 28.234 1.417 1 54.47 80 ASP A C 1
ATOM 589 O O . ASP A 1 80 ? -0.514 28.484 1.198 1 54.47 80 ASP A O 1
ATOM 593 N N . VAL A 1 81 ? -2.566 29.062 1.884 1 55.47 81 VAL A N 1
ATOM 594 C CA . VAL A 1 81 ? -2.143 30.438 2.168 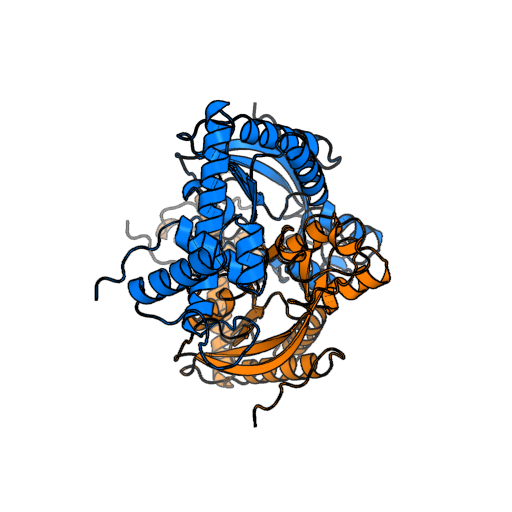1 55.47 81 VAL A CA 1
ATOM 595 C C . VAL A 1 81 ? -1.186 30.438 3.359 1 55.47 81 VAL A C 1
ATOM 597 O O . VAL A 1 81 ? -0.166 31.141 3.34 1 55.47 81 VAL A O 1
ATOM 600 N N . ASP A 1 82 ? -1.56 29.719 4.383 1 56.38 82 ASP A N 1
ATOM 601 C CA . ASP A 1 82 ? -0.662 29.625 5.531 1 56.38 82 ASP A CA 1
ATOM 602 C C . ASP A 1 82 ? 0.698 29.062 5.121 1 56.38 82 ASP A C 1
ATOM 604 O O . ASP A 1 82 ? 1.737 29.547 5.57 1 56.38 82 ASP A O 1
ATOM 608 N N . ALA A 1 83 ? 0.572 28.156 4.328 1 52 83 ALA A N 1
ATOM 609 C CA . ALA A 1 83 ? 1.809 27.594 3.791 1 52 83 ALA A CA 1
ATOM 610 C C . ALA A 1 83 ? 2.578 28.641 2.984 1 52 83 ALA A C 1
ATOM 612 O O . ALA A 1 83 ? 3.807 28.719 3.062 1 52 83 ALA A O 1
ATOM 613 N N . LEU A 1 84 ? 1.804 29.375 2.268 1 48.25 84 LEU A N 1
ATOM 614 C CA . LEU A 1 84 ? 2.396 30.453 1.484 1 48.25 84 LEU A CA 1
ATOM 615 C C . LEU A 1 84 ? 3.074 31.484 2.391 1 48.25 84 LEU A C 1
ATOM 617 O O . LEU A 1 84 ? 4.203 31.906 2.125 1 48.25 84 LEU A O 1
ATOM 621 N N . VAL A 1 85 ? 2.389 31.922 3.385 1 50.16 85 VAL A N 1
ATOM 622 C CA . VAL A 1 85 ? 2.932 32.906 4.301 1 50.16 85 VAL A CA 1
ATOM 623 C C . VAL A 1 85 ? 4.168 32.344 5 1 50.16 85 VAL A C 1
ATOM 625 O O . VAL A 1 85 ? 5.188 33.031 5.121 1 50.16 85 VAL A O 1
ATOM 628 N N . ALA A 1 86 ? 4.004 31.141 5.465 1 50.75 86 ALA A N 1
ATOM 629 C CA . ALA A 1 86 ? 5.156 30.484 6.086 1 50.75 86 ALA A CA 1
ATOM 630 C C . ALA A 1 86 ? 6.332 30.422 5.113 1 50.75 86 ALA A C 1
ATOM 632 O O . ALA A 1 86 ? 7.484 30.609 5.508 1 50.75 86 ALA A O 1
ATOM 633 N N . GLY A 1 87 ? 5.98 30.172 3.951 1 48.25 87 GLY A N 1
ATOM 634 C CA . GLY A 1 87 ? 6.973 30.125 2.893 1 48.25 87 GLY A CA 1
ATOM 635 C C . GLY A 1 87 ? 7.676 31.453 2.684 1 48.25 87 GLY A C 1
ATOM 636 O O . GLY A 1 87 ? 8.898 31.5 2.537 1 48.25 87 GLY A O 1
ATOM 637 N N . VAL A 1 88 ? 6.934 32.469 2.656 1 48.53 88 VAL A N 1
ATOM 638 C CA . VAL A 1 88 ? 7.504 33.812 2.451 1 48.53 88 VAL A CA 1
ATOM 639 C C . VAL A 1 88 ? 8.469 34.125 3.592 1 48.53 88 VAL A C 1
ATOM 641 O O . VAL A 1 88 ? 9.539 34.688 3.363 1 48.53 88 VAL A O 1
ATOM 644 N N . ARG A 1 89 ? 8.086 33.781 4.688 1 48.03 89 ARG A N 1
ATOM 645 C CA . ARG A 1 89 ? 8.969 34.031 5.824 1 48.03 89 ARG A CA 1
ATOM 646 C C . ARG A 1 89 ? 10.273 33.25 5.691 1 48.03 89 ARG A C 1
ATOM 648 O O . ARG A 1 89 ? 11.344 33.781 5.984 1 48.03 89 ARG A O 1
ATOM 655 N N . SER A 1 90 ? 10.102 32.031 5.348 1 49.69 90 SER A N 1
ATOM 656 C CA . SER A 1 90 ? 11.266 31.156 5.152 1 49.69 90 SER A CA 1
ATOM 657 C C . SER A 1 90 ? 12.109 31.625 3.975 1 49.69 90 SER A C 1
ATOM 659 O O . SER A 1 90 ? 13.328 31.453 3.975 1 49.69 90 SER A O 1
ATOM 661 N N . PHE A 1 91 ? 11.445 32.188 2.994 1 48.06 91 PHE A N 1
ATOM 662 C CA . PHE A 1 91 ? 12.141 32.688 1.814 1 48.06 91 PHE A CA 1
ATOM 663 C C . PHE A 1 91 ? 13.203 33.719 2.203 1 48.06 91 PHE A C 1
ATOM 665 O O . PHE A 1 91 ? 14.305 33.688 1.654 1 48.06 91 PHE A O 1
ATOM 672 N N . ASN A 1 92 ? 12.828 34.5 3.115 1 50.69 92 ASN A N 1
ATOM 673 C CA . ASN A 1 92 ? 13.82 35.5 3.428 1 50.69 92 ASN A CA 1
ATOM 674 C C . ASN A 1 92 ? 15.094 34.906 4.004 1 50.69 92 ASN A C 1
ATOM 676 O O . ASN A 1 92 ? 16.172 35.469 3.906 1 50.69 92 ASN A O 1
ATOM 680 N N . GLN A 1 93 ? 15.031 33.75 4.512 1 55 93 GLN A N 1
ATOM 681 C CA . GLN A 1 93 ? 16.234 33.156 5.078 1 55 93 GLN A CA 1
ATOM 682 C C . GLN A 1 93 ? 16.766 32.031 4.184 1 55 93 GLN A C 1
ATOM 684 O O . GLN A 1 93 ? 17.703 31.312 4.559 1 55 93 GLN A O 1
ATOM 689 N N . GLY A 1 94 ? 16.234 31.906 2.973 1 67.81 94 GLY A N 1
ATOM 690 C CA . GLY A 1 94 ? 16.688 30.859 2.078 1 67.81 94 GLY A CA 1
ATOM 691 C C . GLY A 1 94 ? 16.188 29.484 2.479 1 67.81 94 GLY A C 1
ATOM 692 O O . GLY A 1 94 ? 16.625 28.469 1.931 1 67.81 94 GLY A O 1
ATOM 693 N N . LEU A 1 95 ? 15.352 29.5 3.457 1 77.88 95 LEU A N 1
ATOM 694 C CA . LEU A 1 95 ? 14.82 28.234 3.955 1 77.88 95 LEU A CA 1
ATOM 695 C C . LEU A 1 95 ? 13.539 27.859 3.221 1 77.88 95 LEU A C 1
ATOM 697 O O . LEU A 1 95 ? 12.703 28.719 2.934 1 77.88 95 LEU A O 1
ATOM 701 N N . GLU A 1 96 ? 13.422 26.5 2.881 1 85.19 96 GLU A N 1
ATOM 702 C CA . GLU A 1 96 ? 12.211 25.984 2.248 1 85.19 96 GLU A CA 1
ATOM 703 C C . GLU A 1 96 ? 11 26.156 3.154 1 85.19 96 GLU A C 1
ATOM 705 O O . GLU A 1 96 ? 11.109 26.047 4.375 1 85.19 96 GLU A O 1
ATOM 710 N N . SER A 1 97 ? 9.938 26.562 2.529 1 81.12 97 SER A N 1
ATOM 711 C CA . SER A 1 97 ? 8.695 26.625 3.291 1 81.12 97 SER A CA 1
ATOM 712 C C . SER A 1 97 ? 8.109 25.234 3.504 1 81.12 97 SER A C 1
ATOM 714 O O . SER A 1 97 ? 7.457 24.969 4.52 1 81.12 97 SER A O 1
ATOM 716 N N . GLU A 1 98 ? 8.312 24.391 2.506 1 87.5 98 GLU A N 1
ATOM 717 C CA . GLU A 1 98 ? 7.789 23.031 2.559 1 87.5 98 GLU A CA 1
ATOM 718 C C . GLU A 1 98 ? 8.773 22.031 1.951 1 87.5 98 GLU A C 1
ATOM 720 O O . GLU A 1 98 ? 9.57 22.391 1.084 1 87.5 98 GLU A O 1
ATOM 725 N N . LEU A 1 99 ? 8.75 20.859 2.533 1 92.25 99 LEU A N 1
ATOM 726 C CA . LEU A 1 99 ? 9.531 19.766 1.974 1 92.25 99 LEU A CA 1
ATOM 727 C C . LEU A 1 99 ? 8.68 18.516 1.808 1 92.25 99 LEU A C 1
ATOM 729 O O . LEU A 1 99 ? 8.18 17.969 2.793 1 92.25 99 LEU A O 1
ATOM 733 N N . GLY A 1 100 ? 8.469 18.156 0.527 1 94.69 100 GLY A N 1
ATOM 734 C CA . GLY A 1 100 ? 7.848 16.875 0.227 1 94.69 100 GLY A CA 1
ATOM 735 C C . GLY A 1 100 ? 8.844 15.727 0.154 1 94.69 100 GLY A C 1
ATOM 736 O O . GLY A 1 100 ? 9.852 15.82 -0.542 1 94.69 100 GLY A O 1
ATOM 737 N N . LEU A 1 101 ? 8.531 14.688 0.943 1 96.69 101 LEU A N 1
ATOM 738 C CA . LEU A 1 101 ? 9.367 13.492 0.981 1 96.69 101 LEU A CA 1
ATOM 739 C C . LEU A 1 101 ? 8.586 12.273 0.494 1 96.69 101 LEU A C 1
ATOM 741 O O . LEU A 1 101 ? 7.504 11.984 1 1 96.69 101 LEU A O 1
ATOM 745 N N . ALA A 1 102 ? 9.062 11.594 -0.529 1 96.38 102 ALA A N 1
ATOM 746 C CA . ALA A 1 102 ? 8.555 10.297 -0.971 1 96.38 102 ALA A CA 1
ATOM 747 C C . ALA A 1 102 ? 9.477 9.164 -0.536 1 96.38 102 ALA A C 1
ATOM 749 O O . ALA A 1 102 ? 10.641 9.109 -0.945 1 96.38 102 ALA A O 1
ATOM 750 N N . LEU A 1 103 ? 8.93 8.297 0.218 1 96.5 103 LEU A N 1
ATOM 751 C CA . LEU A 1 103 ? 9.758 7.27 0.836 1 96.5 103 LEU A CA 1
ATOM 752 C C . LEU A 1 103 ? 9.328 5.879 0.375 1 96.5 103 LEU A C 1
ATOM 754 O O . LEU A 1 103 ? 8.133 5.59 0.278 1 96.5 103 LEU A O 1
ATOM 758 N N . ASP A 1 104 ? 10.297 5.105 0.102 1 95.88 104 ASP A N 1
ATOM 759 C CA . ASP A 1 104 ? 10.07 3.705 -0.24 1 95.88 104 ASP A CA 1
ATOM 760 C C . ASP A 1 104 ? 9.523 2.93 0.958 1 95.88 104 ASP A C 1
ATOM 762 O O . ASP A 1 104 ? 10.039 3.057 2.07 1 95.88 104 ASP A O 1
ATOM 766 N N . VAL A 1 105 ? 8.578 2.111 0.707 1 95.06 105 VAL A N 1
ATOM 767 C CA . VAL A 1 105 ? 7.883 1.37 1.757 1 95.06 105 VAL A CA 1
ATOM 768 C C . VAL A 1 105 ? 8.844 0.381 2.412 1 95.06 105 VAL A C 1
ATOM 770 O O . VAL A 1 105 ? 8.617 -0.057 3.543 1 95.06 105 VAL A O 1
ATOM 773 N N . MET A 1 106 ? 9.938 0.045 1.773 1 94.88 106 MET A N 1
ATOM 774 C CA . MET A 1 106 ? 10.898 -0.917 2.301 1 94.88 106 MET A CA 1
ATOM 775 C C . MET A 1 106 ? 11.844 -0.251 3.293 1 94.88 106 MET A C 1
ATOM 777 O O . MET A 1 106 ? 12.57 -0.933 4.02 1 94.88 106 MET A O 1
ATOM 781 N N . PHE A 1 107 ? 11.867 1.046 3.35 1 95.38 107 PHE A N 1
ATOM 782 C CA . PHE A 1 107 ? 12.742 1.774 4.258 1 95.38 107 PHE A CA 1
ATOM 783 C C . PHE A 1 107 ? 12.344 1.533 5.707 1 95.38 107 PHE A C 1
ATOM 785 O O . PHE A 1 107 ? 11.148 1.527 6.035 1 95.38 107 PHE A O 1
ATOM 792 N N . PRO A 1 108 ? 13.305 1.294 6.609 1 94.44 108 PRO A N 1
ATOM 793 C CA . PRO A 1 108 ? 12.945 1.04 8.008 1 94.44 108 PRO A CA 1
ATOM 794 C C . PRO A 1 108 ? 12.188 2.203 8.641 1 94.44 108 PRO A C 1
ATOM 796 O O . PRO A 1 108 ? 12.742 3.295 8.797 1 94.44 108 PRO A O 1
ATOM 799 N N . THR A 1 109 ? 11.008 1.885 9.062 1 92.75 109 THR A N 1
ATOM 800 C CA . THR A 1 109 ? 10.102 2.926 9.531 1 92.75 109 THR A CA 1
ATOM 801 C C . THR A 1 109 ? 10.625 3.572 10.812 1 92.75 109 THR A C 1
ATOM 803 O O . THR A 1 109 ? 10.461 4.777 11.016 1 92.75 109 THR A O 1
ATOM 806 N N . HIS A 1 110 ? 11.234 2.811 11.68 1 91.69 110 HIS A N 1
ATOM 807 C CA . HIS A 1 110 ? 11.719 3.361 12.945 1 91.69 110 HIS A CA 1
ATOM 808 C C . HIS A 1 110 ? 12.797 4.406 12.711 1 91.69 110 HIS A C 1
ATOM 810 O O . HIS A 1 110 ? 12.867 5.406 13.422 1 91.69 110 HIS A O 1
ATOM 816 N N . LEU A 1 111 ? 13.602 4.199 11.688 1 93.81 111 LEU A N 1
ATOM 817 C CA . LEU A 1 111 ? 14.625 5.176 11.352 1 93.81 111 LEU A CA 1
ATOM 818 C C . LEU A 1 111 ? 14.008 6.453 10.797 1 93.81 111 LEU A C 1
ATOM 820 O O . LEU A 1 111 ? 14.445 7.559 11.133 1 93.81 111 LEU A O 1
ATOM 824 N N . VAL A 1 112 ? 12.992 6.281 9.992 1 94.19 112 VAL A N 1
ATOM 825 C CA . VAL A 1 112 ? 12.281 7.426 9.43 1 94.19 112 VAL A CA 1
ATOM 826 C C . VAL A 1 112 ? 11.672 8.258 10.562 1 94.19 112 VAL A C 1
ATOM 828 O O . VAL A 1 112 ? 11.766 9.484 10.555 1 94.19 112 VAL A O 1
ATOM 831 N N . ALA A 1 113 ? 11.078 7.574 11.477 1 92.94 113 ALA A N 1
ATOM 832 C CA . ALA A 1 113 ? 10.43 8.242 12.594 1 92.94 113 ALA A CA 1
ATOM 833 C C . ALA A 1 113 ? 11.422 9.086 13.383 1 92.94 113 ALA A C 1
ATOM 835 O O . ALA A 1 113 ? 11.125 10.227 13.758 1 92.94 113 ALA A O 1
ATOM 836 N N . GLU A 1 114 ? 12.57 8.562 13.594 1 94.31 114 GLU A N 1
ATOM 837 C CA . GLU A 1 114 ? 13.625 9.289 14.289 1 94.31 114 GLU A CA 1
ATOM 838 C C . GLU A 1 114 ? 14.008 10.562 13.539 1 94.31 114 GLU A C 1
ATOM 840 O O . GLU A 1 114 ? 14.102 11.633 14.133 1 94.31 114 GLU A O 1
ATOM 845 N N . VAL A 1 115 ? 14.18 10.375 12.289 1 96.19 115 VAL A N 1
ATOM 846 C CA . VAL A 1 115 ? 14.617 11.484 11.453 1 96.19 115 VAL A CA 1
ATOM 847 C C . VAL A 1 115 ? 13.516 12.547 11.391 1 96.19 115 VAL A C 1
ATOM 849 O O . VAL A 1 115 ? 13.797 13.742 11.469 1 96.19 115 VAL A O 1
ATOM 852 N N . LEU A 1 116 ? 12.297 12.094 11.266 1 94.25 116 LEU A N 1
ATOM 853 C CA . LEU A 1 116 ? 11.172 13.016 11.164 1 94.25 116 LEU A CA 1
ATOM 854 C C . LEU A 1 116 ? 11.008 13.82 12.453 1 94.25 116 LEU A C 1
ATOM 856 O O . LEU A 1 116 ? 10.719 15.016 12.406 1 94.25 116 LEU A O 1
ATOM 860 N N . ARG A 1 117 ? 11.203 13.219 13.562 1 92.12 117 ARG A N 1
ATOM 861 C CA . ARG A 1 117 ? 11.141 13.906 14.852 1 92.12 117 ARG A CA 1
ATOM 862 C C . ARG A 1 117 ? 12.234 14.961 14.953 1 92.12 117 ARG A C 1
ATOM 864 O O . ARG A 1 117 ? 11.969 16.094 15.359 1 92.12 117 ARG A O 1
ATOM 871 N N . GLU A 1 118 ? 13.391 14.586 14.602 1 95.19 118 GLU A N 1
ATOM 872 C CA . GLU A 1 118 ? 14.516 15.516 14.648 1 95.19 118 GLU A CA 1
ATOM 873 C C . GLU A 1 118 ? 14.328 16.672 13.664 1 95.19 118 GLU A C 1
ATOM 875 O O . GLU A 1 118 ? 14.672 17.812 13.969 1 95.19 118 GLU A O 1
ATOM 880 N N . PHE A 1 119 ? 13.828 16.391 12.523 1 95.69 119 PHE A N 1
ATOM 881 C CA . PHE A 1 119 ? 13.594 17.422 11.508 1 95.69 119 PHE A CA 1
ATOM 882 C C . PHE A 1 119 ? 12.664 18.5 12.031 1 95.69 119 PHE A C 1
ATOM 884 O O . PHE A 1 119 ? 12.898 19.688 11.812 1 95.69 119 PHE A O 1
ATOM 891 N N . GLN A 1 120 ? 11.633 18.031 12.695 1 89.19 120 GLN A N 1
ATOM 892 C CA . GLN A 1 120 ? 10.656 18.969 13.234 1 89.19 120 GLN A CA 1
ATOM 893 C C . GLN A 1 120 ? 11.289 19.859 14.289 1 89.19 120 GLN A C 1
ATOM 895 O O . GLN A 1 120 ? 10.898 21.031 14.453 1 89.19 120 GLN A O 1
ATOM 900 N N . GLN A 1 121 ? 12.281 19.375 14.969 1 91.5 121 GLN A N 1
ATOM 901 C CA . GLN A 1 121 ? 13.008 20.172 15.961 1 91.5 121 GLN A CA 1
ATOM 902 C C . GLN A 1 121 ? 13.969 21.141 15.297 1 91.5 121 GLN A C 1
ATOM 904 O O . GLN A 1 121 ? 14.07 22.297 15.711 1 91.5 121 GLN A O 1
ATOM 909 N N . VAL A 1 122 ? 14.609 20.734 14.289 1 92.94 122 VAL A N 1
ATOM 910 C CA . VAL A 1 122 ? 15.648 21.516 13.617 1 92.94 122 VAL A CA 1
ATOM 911 C C . VAL A 1 122 ? 15 22.547 12.703 1 92.94 122 VAL A C 1
ATOM 913 O O . VAL A 1 122 ? 15.492 23.672 12.578 1 92.94 122 VAL A O 1
ATOM 916 N N . PHE A 1 123 ? 13.914 22.125 12.031 1 91.06 123 PHE A N 1
ATOM 917 C CA . PHE A 1 123 ? 13.219 23 11.094 1 91.06 123 PHE A CA 1
ATOM 918 C C . PHE A 1 123 ? 11.75 23.125 11.469 1 91.06 123 PHE A C 1
ATOM 920 O O . PHE A 1 123 ? 10.867 22.734 10.703 1 91.06 123 PHE A O 1
ATOM 927 N N . PRO A 1 124 ? 11.438 23.812 12.523 1 86.69 124 PRO A N 1
ATOM 928 C CA . PRO A 1 124 ? 10.062 23.875 13.023 1 86.69 124 PRO A CA 1
ATOM 929 C C . PRO A 1 124 ? 9.133 24.656 12.086 1 86.69 124 PRO A C 1
ATOM 931 O O . PRO A 1 124 ? 7.914 24.484 12.148 1 86.69 124 PRO A O 1
ATOM 934 N N . THR A 1 125 ? 9.688 25.406 11.188 1 82.38 125 THR A N 1
ATOM 935 C CA . THR A 1 125 ? 8.859 26.25 10.336 1 82.38 125 THR A CA 1
ATOM 936 C C . THR A 1 125 ? 8.664 25.609 8.961 1 82.38 125 THR A C 1
ATOM 938 O O . THR A 1 125 ? 7.883 26.109 8.148 1 82.38 125 THR A O 1
ATOM 941 N N . VAL A 1 126 ? 9.406 24.594 8.703 1 86.06 126 VAL A N 1
ATOM 942 C CA . VAL A 1 126 ? 9.273 23.906 7.418 1 86.06 126 VAL A CA 1
ATOM 943 C C . VAL A 1 126 ? 8.18 22.844 7.508 1 86.06 126 VAL A C 1
ATOM 945 O O . VAL A 1 126 ? 8.273 21.922 8.312 1 86.06 126 VAL A O 1
ATOM 948 N N . GLN A 1 127 ? 7.164 23.031 6.672 1 85.69 127 GLN A N 1
ATOM 949 C CA . GLN A 1 127 ? 6.105 22.031 6.621 1 85.69 127 GLN A CA 1
ATOM 950 C C . GLN A 1 127 ? 6.574 20.781 5.883 1 85.69 127 GLN A C 1
ATOM 952 O O . GLN A 1 127 ? 7.105 20.859 4.773 1 85.69 127 GLN A O 1
ATOM 957 N N . LEU A 1 128 ? 6.367 19.656 6.551 1 91.06 128 LEU A N 1
ATOM 958 C CA . LEU A 1 128 ? 6.766 18.391 5.945 1 91.06 128 LEU A CA 1
ATOM 959 C C . LEU A 1 128 ? 5.551 17.641 5.395 1 91.06 128 LEU A C 1
ATOM 961 O O . LEU A 1 128 ? 4.508 17.578 6.047 1 91.06 128 LEU A O 1
ATOM 965 N N . ARG A 1 129 ? 5.668 17.141 4.176 1 90.81 129 ARG A N 1
ATOM 966 C CA . ARG A 1 129 ? 4.707 16.219 3.574 1 90.81 129 ARG A CA 1
ATOM 967 C C . ARG A 1 129 ? 5.348 14.875 3.273 1 90.81 129 ARG A C 1
ATOM 969 O O . ARG A 1 129 ? 6.43 14.812 2.688 1 90.81 129 ARG A O 1
ATOM 976 N N . LEU A 1 130 ? 4.668 13.859 3.689 1 94.44 130 LEU A N 1
ATOM 977 C CA . LEU A 1 130 ? 5.242 12.523 3.533 1 94.44 130 LEU A CA 1
ATOM 978 C C . LEU A 1 130 ? 4.359 11.648 2.652 1 94.44 130 LEU A C 1
ATOM 980 O O . LEU A 1 130 ? 3.143 11.594 2.844 1 94.44 130 LEU A O 1
ATOM 984 N N . HIS A 1 131 ? 5.004 11.016 1.678 1 92.31 131 HIS A N 1
ATOM 985 C CA . HIS A 1 131 ? 4.434 9.922 0.898 1 92.31 131 HIS A CA 1
ATOM 986 C C . HIS A 1 131 ? 5.219 8.625 1.104 1 92.31 131 HIS A C 1
ATOM 988 O O . HIS A 1 131 ? 6.449 8.633 1.071 1 92.31 131 HIS A O 1
ATOM 994 N N . VAL A 1 132 ? 4.52 7.582 1.394 1 93.88 132 VAL A N 1
ATOM 995 C CA . VAL A 1 132 ? 5.145 6.266 1.42 1 93.88 132 VAL A CA 1
ATOM 996 C C . VAL A 1 132 ? 4.594 5.406 0.284 1 93.88 132 VAL A C 1
ATOM 998 O O . VAL A 1 132 ? 3.393 5.129 0.234 1 93.88 132 VAL A O 1
ATOM 1001 N N . GLU A 1 133 ? 5.484 5.043 -0.568 1 91.69 133 GLU A N 1
ATOM 1002 C CA . GLU A 1 133 ? 5.082 4.367 -1.797 1 91.69 133 GLU A CA 1
ATOM 1003 C C . GLU A 1 133 ? 6.066 3.256 -2.164 1 91.69 133 GLU A C 1
ATOM 1005 O O . GLU A 1 133 ? 7.039 3.02 -1.445 1 91.69 133 GLU A O 1
ATOM 1010 N N . ALA A 1 134 ? 5.684 2.557 -3.248 1 88.88 134 ALA A N 1
ATOM 1011 C CA . ALA A 1 134 ? 6.543 1.476 -3.723 1 88.88 134 ALA A CA 1
ATOM 1012 C C . ALA A 1 134 ? 6.973 1.712 -5.168 1 88.88 134 ALA A C 1
ATOM 1014 O O . ALA A 1 134 ? 6.266 2.371 -5.934 1 88.88 134 ALA A O 1
ATOM 1015 N N . LEU A 1 135 ? 8.219 1.246 -5.484 1 88.81 135 LEU A N 1
ATOM 1016 C CA . LEU A 1 135 ? 8.734 1.091 -6.844 1 88.81 135 LEU A CA 1
ATOM 1017 C C . LEU A 1 135 ? 8.68 2.414 -7.598 1 88.81 135 LEU A C 1
ATOM 1019 O O . LEU A 1 135 ? 9.258 3.41 -7.156 1 88.81 135 LEU A O 1
ATOM 1023 N N . GLY A 1 136 ? 8.047 2.467 -8.719 1 87.94 136 GLY A N 1
ATOM 1024 C CA . GLY A 1 136 ? 8.109 3.619 -9.609 1 87.94 136 GLY A CA 1
ATOM 1025 C C . GLY A 1 136 ? 7.344 4.82 -9.078 1 87.94 136 GLY A C 1
ATOM 1026 O O . GLY A 1 136 ? 7.543 5.941 -9.547 1 87.94 136 GLY A O 1
ATOM 1027 N N . ALA A 1 137 ? 6.508 4.625 -8.109 1 87.62 137 ALA A N 1
ATOM 1028 C CA . ALA A 1 137 ? 5.684 5.711 -7.594 1 87.62 137 ALA A CA 1
ATOM 1029 C C . ALA A 1 137 ? 6.547 6.797 -6.957 1 87.62 137 ALA A C 1
ATOM 1031 O O . ALA A 1 137 ? 6.195 7.98 -6.992 1 87.62 137 ALA A O 1
ATOM 1032 N N . ILE A 1 138 ? 7.68 6.434 -6.461 1 92.62 138 ILE A N 1
ATOM 1033 C CA . ILE A 1 138 ? 8.562 7.387 -5.805 1 92.62 138 ILE A CA 1
ATOM 1034 C C . ILE A 1 138 ? 9.125 8.359 -6.84 1 92.62 138 ILE A C 1
ATOM 1036 O O . ILE A 1 138 ? 9.016 9.578 -6.68 1 92.62 138 ILE A O 1
ATOM 1040 N N . ALA A 1 139 ? 9.672 7.805 -7.879 1 92.62 139 ALA A N 1
ATOM 1041 C CA . ALA A 1 139 ? 10.219 8.648 -8.938 1 92.62 139 ALA A CA 1
ATOM 1042 C C . ALA A 1 139 ? 9.141 9.516 -9.562 1 92.62 139 ALA A C 1
ATOM 1044 O O . ALA A 1 139 ? 9.375 10.68 -9.891 1 92.62 139 ALA A O 1
ATOM 1045 N N . ALA A 1 140 ? 7.98 8.945 -9.711 1 89.25 140 ALA A N 1
ATOM 1046 C CA . ALA A 1 140 ? 6.867 9.688 -10.305 1 89.25 140 ALA A CA 1
ATOM 1047 C C . ALA A 1 140 ? 6.527 10.922 -9.477 1 89.25 140 ALA A C 1
ATOM 1049 O O . ALA A 1 140 ? 6.312 12.008 -10.016 1 89.25 140 ALA A O 1
ATOM 1050 N N . LEU A 1 141 ? 6.496 10.766 -8.18 1 90.62 141 LEU A N 1
ATOM 1051 C CA . LEU A 1 141 ? 6.172 11.875 -7.285 1 90.62 141 LEU A CA 1
ATOM 1052 C C . LEU A 1 141 ? 7.215 12.984 -7.395 1 90.62 141 LEU A C 1
ATOM 1054 O O . LEU A 1 141 ? 6.879 14.164 -7.332 1 90.62 141 LEU A O 1
ATOM 1058 N N . VAL A 1 142 ? 8.461 12.633 -7.625 1 93.31 142 VAL A N 1
ATOM 1059 C CA . VAL A 1 142 ? 9.539 13.602 -7.727 1 93.31 142 VAL A CA 1
ATOM 1060 C C . VAL A 1 142 ? 9.469 14.32 -9.078 1 93.31 142 VAL A C 1
ATOM 1062 O O . VAL A 1 142 ? 9.57 15.547 -9.141 1 93.31 142 VAL A O 1
ATOM 1065 N N . VAL A 1 143 ? 9.211 13.547 -10.086 1 90.44 143 VAL A N 1
ATOM 1066 C CA . VAL A 1 143 ? 9.133 14.102 -11.43 1 90.44 143 VAL A CA 1
ATOM 1067 C C . VAL A 1 143 ? 7.965 15.078 -11.523 1 90.44 143 VAL A C 1
ATOM 1069 O O . VAL A 1 143 ? 8.086 16.141 -12.125 1 90.44 143 VAL A O 1
ATOM 1072 N N . GLU A 1 144 ? 6.902 14.703 -10.867 1 87.44 144 GLU A N 1
ATOM 1073 C CA . GLU A 1 144 ? 5.684 15.508 -10.922 1 87.44 144 GLU A CA 1
ATOM 1074 C C . GLU A 1 144 ? 5.758 16.703 -9.977 1 87.44 144 GLU A C 1
ATOM 1076 O O . GLU A 1 144 ? 4.875 17.562 -9.977 1 87.44 144 GLU A O 1
ATOM 1081 N N . GLY A 1 145 ? 6.746 16.719 -9.141 1 87.94 145 GLY A N 1
ATOM 1082 C CA . GLY A 1 145 ? 6.953 17.859 -8.258 1 87.94 145 GLY A CA 1
ATOM 1083 C C . GLY A 1 145 ? 6.172 17.75 -6.961 1 87.94 145 GLY A C 1
ATOM 1084 O O . GLY A 1 145 ? 6.047 18.734 -6.223 1 87.94 145 GLY A O 1
ATOM 1085 N N . GLU A 1 146 ? 5.648 16.594 -6.691 1 87.62 146 GLU A N 1
ATOM 1086 C CA . GLU A 1 146 ? 4.906 16.359 -5.453 1 87.62 146 GLU A CA 1
ATOM 1087 C C . GLU A 1 146 ? 5.855 16.109 -4.285 1 87.62 146 GLU A C 1
ATOM 1089 O O . GLU A 1 146 ? 5.48 16.297 -3.125 1 87.62 146 GLU A O 1
ATOM 1094 N N . ALA A 1 147 ? 7.035 15.695 -4.594 1 93.88 147 ALA A N 1
ATOM 1095 C CA . ALA A 1 147 ? 8.094 15.5 -3.609 1 93.88 147 ALA A CA 1
ATOM 1096 C C . ALA A 1 147 ? 9.406 16.125 -4.082 1 93.88 147 ALA A C 1
ATOM 1098 O O . ALA A 1 147 ? 9.812 15.93 -5.23 1 93.88 147 ALA A O 1
ATOM 1099 N N . GLU A 1 148 ? 9.961 16.859 -3.193 1 93.94 148 GLU A N 1
ATOM 1100 C CA . GLU A 1 148 ? 11.242 17.484 -3.523 1 93.94 148 GLU A CA 1
ATOM 1101 C C . GLU A 1 148 ? 12.398 16.5 -3.297 1 93.94 148 GLU A C 1
ATOM 1103 O O . GLU A 1 148 ? 13.484 16.688 -3.85 1 93.94 148 GLU A O 1
ATOM 1108 N N . LEU A 1 149 ? 12.164 15.547 -2.459 1 96.38 149 LEU A N 1
ATOM 1109 C CA . LEU A 1 149 ? 13.133 14.492 -2.186 1 96.38 149 LEU A CA 1
ATOM 1110 C C . LEU A 1 149 ? 12.469 13.117 -2.195 1 96.38 149 LEU A C 1
ATOM 1112 O O . LEU A 1 149 ? 11.461 12.914 -1.525 1 96.38 149 LEU A O 1
ATOM 1116 N N . GLY A 1 150 ? 13.023 12.227 -3.021 1 97.12 150 GLY A N 1
ATOM 1117 C CA . GLY A 1 150 ? 12.602 10.836 -3.025 1 97.12 150 GLY A CA 1
ATOM 1118 C C . GLY A 1 150 ? 13.672 9.883 -2.52 1 97.12 150 GLY A C 1
ATOM 1119 O O . GLY A 1 150 ? 14.859 10.086 -2.785 1 97.12 150 GLY A O 1
ATOM 1120 N N . ILE A 1 151 ? 13.273 8.992 -1.714 1 97.25 151 ILE A N 1
ATOM 1121 C CA . ILE A 1 151 ? 14.102 7.844 -1.351 1 97.25 151 ILE A CA 1
ATOM 1122 C C . ILE A 1 151 ? 13.5 6.566 -1.925 1 97.25 151 ILE A C 1
ATOM 1124 O O . ILE A 1 151 ? 12.539 6.027 -1.377 1 97.25 151 ILE A O 1
ATOM 1128 N N . GLY A 1 152 ? 14.102 6.145 -3.018 1 95 152 GLY A N 1
ATOM 1129 C CA . GLY A 1 152 ? 13.547 5 -3.729 1 95 152 GLY A CA 1
ATOM 1130 C C . GLY A 1 152 ? 14.539 3.854 -3.865 1 95 152 GLY A C 1
ATOM 1131 O O . GLY A 1 152 ? 15.68 3.959 -3.424 1 95 152 GLY A O 1
ATOM 1132 N N . GLY A 1 153 ? 14.023 2.799 -4.352 1 92.31 153 GLY A N 1
ATOM 1133 C CA . GLY A 1 153 ? 14.867 1.645 -4.625 1 92.31 153 GLY A CA 1
ATOM 1134 C C . GLY A 1 153 ? 15.664 1.78 -5.91 1 92.31 153 GLY A C 1
ATOM 1135 O O . GLY A 1 153 ? 15.914 2.893 -6.379 1 92.31 153 GLY A O 1
ATOM 1136 N N . PRO A 1 154 ? 16.141 0.632 -6.359 1 85.44 154 PRO A N 1
ATOM 1137 C CA . PRO A 1 154 ? 16.938 0.646 -7.586 1 85.44 154 PRO A CA 1
ATOM 1138 C C . PRO A 1 154 ? 16.203 1.294 -8.758 1 85.44 154 PRO A C 1
ATOM 1140 O O . PRO A 1 154 ? 14.977 1.356 -8.766 1 85.44 154 PRO A O 1
ATOM 1143 N N . GLU A 1 155 ? 17.016 1.747 -9.648 1 77.62 155 GLU A N 1
ATOM 1144 C CA . GLU A 1 155 ? 16.484 2.43 -10.812 1 77.62 155 GLU A CA 1
ATOM 1145 C C . GLU A 1 155 ? 15.719 1.463 -11.719 1 77.62 155 GLU A C 1
ATOM 1147 O O . GLU A 1 155 ? 16.281 0.474 -12.188 1 77.62 155 GLU A O 1
ATOM 1152 N N . LEU A 1 156 ? 14.508 1.839 -11.898 1 73.5 156 LEU A N 1
ATOM 1153 C CA . LEU A 1 156 ? 13.648 1.001 -12.727 1 73.5 156 LEU A CA 1
ATOM 1154 C C . LEU A 1 156 ? 13.516 1.576 -14.133 1 73.5 156 LEU A C 1
ATOM 1156 O O . LEU A 1 156 ? 13.328 0.832 -15.094 1 73.5 156 LEU A O 1
ATOM 1160 N N . VAL A 1 157 ? 13.578 2.842 -14.18 1 75.31 157 VAL A N 1
ATOM 1161 C CA . VAL A 1 157 ? 13.523 3.582 -15.438 1 75.31 157 VAL A CA 1
ATOM 1162 C C . VAL A 1 157 ? 14.5 4.762 -15.383 1 75.31 157 VAL A C 1
ATOM 1164 O O . VAL A 1 157 ? 14.609 5.43 -14.352 1 75.31 157 VAL A O 1
ATOM 1167 N N . ALA A 1 158 ? 15.156 4.926 -16.484 1 80.12 158 ALA A N 1
ATOM 1168 C CA . ALA A 1 158 ? 16.062 6.074 -16.547 1 80.12 158 ALA A CA 1
ATOM 1169 C C . ALA A 1 158 ? 15.289 7.371 -16.75 1 80.12 158 ALA A C 1
ATOM 1171 O O . ALA A 1 158 ? 14.477 7.48 -17.672 1 80.12 158 ALA A O 1
ATOM 1172 N N . LEU A 1 159 ? 15.477 8.195 -15.852 1 87.62 159 LEU A N 1
ATOM 1173 C CA . LEU A 1 159 ? 14.891 9.523 -15.93 1 87.62 159 LEU A CA 1
ATOM 1174 C C . LEU A 1 159 ? 15.969 10.602 -15.844 1 87.62 159 LEU A C 1
ATOM 1176 O O . LEU A 1 159 ? 16.406 10.961 -14.742 1 87.62 159 LEU A O 1
ATOM 1180 N N . PRO A 1 160 ? 16.344 11.141 -16.969 1 86.88 160 PRO A N 1
ATOM 1181 C CA . PRO A 1 160 ? 17.469 12.062 -17.016 1 86.88 160 PRO A CA 1
ATOM 1182 C C . PRO A 1 160 ? 17.25 13.328 -16.188 1 86.88 160 PRO A C 1
ATOM 1184 O O . PRO A 1 160 ? 18.203 13.992 -15.789 1 86.88 160 PRO A O 1
ATOM 1187 N N . GLU A 1 161 ? 16.078 13.625 -15.953 1 90 161 GLU A N 1
ATOM 1188 C CA . GLU A 1 161 ? 15.773 14.852 -15.219 1 90 161 GLU A CA 1
ATOM 1189 C C . GLU A 1 161 ? 16.031 14.68 -13.727 1 90 161 GLU A C 1
ATOM 1191 O O . GLU A 1 161 ? 16.062 15.664 -12.977 1 90 161 GLU A O 1
ATOM 1196 N N . LEU A 1 162 ? 16.188 13.438 -13.367 1 93.06 162 LEU A N 1
ATOM 1197 C CA . LEU A 1 162 ? 16.391 13.18 -11.945 1 93.06 162 LEU A CA 1
ATOM 1198 C C . LEU A 1 162 ? 17.859 12.93 -11.641 1 93.06 162 LEU A C 1
ATOM 1200 O O . LEU A 1 162 ? 18.562 12.281 -12.422 1 93.06 162 LEU A O 1
ATOM 1204 N N . GLU A 1 163 ? 18.328 13.516 -10.57 1 90.94 163 GLU A N 1
ATOM 1205 C CA . GLU A 1 163 ? 19.562 13.086 -9.945 1 90.94 163 GLU A CA 1
ATOM 1206 C C . GLU A 1 163 ? 19.328 11.914 -9 1 90.94 163 GLU A C 1
ATOM 1208 O O . GLU A 1 163 ? 18.281 11.812 -8.375 1 90.94 163 GLU A O 1
ATOM 1213 N N . ARG A 1 164 ? 20.312 11.078 -8.922 1 92.88 164 ARG A N 1
ATOM 1214 C CA . ARG A 1 164 ? 20.234 9.891 -8.07 1 92.88 164 ARG A CA 1
ATOM 1215 C C . ARG A 1 164 ? 21.547 9.648 -7.34 1 92.88 164 ARG A C 1
ATOM 1217 O O . ARG A 1 164 ? 22.625 9.734 -7.941 1 92.88 164 ARG A O 1
ATOM 1224 N N . VAL A 1 165 ? 21.453 9.375 -6.062 1 91.81 165 VAL A N 1
ATOM 1225 C CA . VAL A 1 165 ? 22.625 9.047 -5.262 1 91.81 165 VAL A CA 1
ATOM 1226 C C . VAL A 1 165 ? 22.312 7.879 -4.332 1 91.81 165 VAL A C 1
ATOM 1228 O O . VAL A 1 165 ? 21.312 7.91 -3.607 1 91.81 165 VAL A O 1
ATOM 1231 N N . ALA A 1 166 ? 23.125 6.867 -4.34 1 93.69 166 ALA A N 1
ATOM 1232 C CA . ALA A 1 166 ? 22.969 5.746 -3.416 1 93.69 166 ALA A CA 1
ATOM 1233 C C . ALA A 1 166 ? 23.219 6.184 -1.974 1 93.69 166 ALA A C 1
ATOM 1235 O O . ALA A 1 166 ? 24.188 6.891 -1.692 1 93.69 166 ALA A O 1
ATOM 1236 N N . ILE A 1 167 ? 22.375 5.75 -1.03 1 93.81 167 ILE A N 1
ATOM 1237 C CA . ILE A 1 167 ? 22.547 6.258 0.326 1 93.81 167 ILE A CA 1
ATOM 1238 C C . ILE A 1 167 ? 22.641 5.094 1.307 1 93.81 167 ILE A C 1
ATOM 1240 O O . ILE A 1 167 ? 22.812 5.297 2.512 1 93.81 167 ILE A O 1
ATOM 1244 N N . GLY A 1 168 ? 22.438 3.875 0.874 1 92 168 GLY A N 1
ATOM 1245 C CA . GLY A 1 168 ? 22.484 2.695 1.722 1 92 168 GLY A CA 1
ATOM 1246 C C . GLY A 1 168 ? 21.562 1.585 1.253 1 92 168 GLY A C 1
ATOM 1247 O O . GLY A 1 168 ? 20.953 1.686 0.185 1 92 168 GLY A O 1
ATOM 1248 N N . SER A 1 169 ? 21.562 0.514 2.074 1 93.81 169 SER A N 1
ATOM 1249 C CA . SER A 1 169 ? 20.766 -0.627 1.635 1 93.81 169 SER A CA 1
ATOM 1250 C C . SER A 1 169 ? 20.203 -1.397 2.822 1 93.81 169 SER A C 1
ATOM 1252 O O . SER A 1 169 ? 20.641 -1.203 3.959 1 93.81 169 SER A O 1
ATOM 1254 N N . VAL A 1 170 ? 19.156 -2.09 2.531 1 93.38 170 VAL A N 1
ATOM 1255 C CA . VAL A 1 170 ? 18.656 -3.115 3.443 1 93.38 170 VAL A CA 1
ATOM 1256 C C . VAL A 1 170 ? 18.719 -4.48 2.766 1 93.38 170 VAL A C 1
ATOM 1258 O O . VAL A 1 170 ? 18.844 -4.57 1.541 1 93.38 170 VAL A O 1
ATOM 1261 N N . GLU A 1 171 ? 18.656 -5.48 3.609 1 94 171 GLU A N 1
ATOM 1262 C CA . GLU A 1 171 ? 18.672 -6.836 3.066 1 94 171 GLU A CA 1
ATOM 1263 C C . GLU A 1 171 ? 17.266 -7.363 2.85 1 94 171 GLU A C 1
ATOM 1265 O O . GLU A 1 171 ? 16.422 -7.281 3.744 1 94 171 GLU A O 1
ATOM 1270 N N . LEU A 1 172 ? 17.016 -7.797 1.614 1 94.5 172 LEU A N 1
ATOM 1271 C CA . LEU A 1 172 ? 15.797 -8.555 1.345 1 94.5 172 LEU A CA 1
ATOM 1272 C C . LEU A 1 172 ? 16.062 -10.055 1.408 1 94.5 172 LEU A C 1
ATOM 1274 O O . LEU A 1 172 ? 17.047 -10.539 0.83 1 94.5 172 LEU A O 1
ATOM 1278 N N . ILE A 1 173 ? 15.188 -10.773 2.139 1 95.81 173 ILE A N 1
ATOM 1279 C CA . ILE A 1 173 ? 15.375 -12.211 2.279 1 95.81 173 ILE A CA 1
ATOM 1280 C C . ILE A 1 173 ? 14.078 -12.945 1.95 1 95.81 173 ILE A C 1
ATOM 1282 O O . ILE A 1 173 ? 12.984 -12.453 2.264 1 95.81 173 ILE A O 1
ATOM 1286 N N . PRO A 1 174 ? 14.227 -14.094 1.282 1 96.5 174 PRO A N 1
ATOM 1287 C CA . PRO A 1 174 ? 13.031 -14.898 1.033 1 96.5 174 PRO A CA 1
ATOM 1288 C C . PRO A 1 174 ? 12.508 -15.578 2.295 1 96.5 174 PRO A C 1
ATOM 1290 O O . PRO A 1 174 ? 13.273 -16.203 3.037 1 96.5 174 PRO A O 1
ATOM 1293 N N . VAL A 1 175 ? 11.164 -15.461 2.539 1 97.75 175 VAL A N 1
ATOM 1294 C CA . VAL A 1 175 ? 10.586 -16.031 3.75 1 97.75 175 VAL A CA 1
ATOM 1295 C C . VAL A 1 175 ? 9.234 -16.656 3.428 1 97.75 175 VAL A C 1
ATOM 1297 O O . VAL A 1 175 ? 8.625 -16.359 2.398 1 97.75 175 VAL A O 1
ATOM 1300 N N . ALA A 1 176 ? 8.844 -17.531 4.234 1 98.06 176 ALA A N 1
ATOM 1301 C CA . ALA A 1 176 ? 7.516 -18.141 4.258 1 98.06 176 ALA A CA 1
ATOM 1302 C C . ALA A 1 176 ? 7.16 -18.641 5.656 1 98.06 176 ALA A C 1
ATOM 1304 O O . ALA A 1 176 ? 8.016 -18.672 6.543 1 98.06 176 ALA A O 1
ATOM 1305 N N . ALA A 1 177 ? 5.871 -18.875 5.855 1 98 177 ALA A N 1
ATOM 1306 C CA . ALA A 1 177 ? 5.457 -19.5 7.105 1 98 177 ALA A CA 1
ATOM 1307 C C . ALA A 1 177 ? 6.039 -20.906 7.227 1 98 177 ALA A C 1
ATOM 1309 O O . ALA A 1 177 ? 6.324 -21.562 6.219 1 98 177 ALA A O 1
ATOM 1310 N N . PRO A 1 178 ? 6.203 -21.391 8.469 1 97.31 178 PRO A N 1
ATOM 1311 C CA . PRO A 1 178 ? 6.758 -22.734 8.68 1 97.31 178 PRO A CA 1
ATOM 1312 C C . PRO A 1 178 ? 5.906 -23.828 8.039 1 97.31 178 PRO A C 1
ATOM 1314 O O . PRO A 1 178 ? 6.422 -24.891 7.684 1 97.31 178 PRO A O 1
ATOM 1317 N N . SER A 1 179 ? 4.641 -23.562 7.914 1 94.75 179 SER A N 1
ATOM 1318 C CA . SER A 1 179 ? 3.732 -24.547 7.355 1 94.75 179 SER A CA 1
ATOM 1319 C C . SER A 1 179 ? 3.805 -24.578 5.832 1 94.75 179 SER A C 1
ATOM 1321 O O . SER A 1 179 ? 3.26 -25.484 5.191 1 94.75 179 SER A O 1
ATOM 1323 N N . HIS A 1 180 ? 4.457 -23.656 5.242 1 95.44 180 HIS A N 1
ATOM 1324 C CA . HIS A 1 180 ? 4.562 -23.578 3.789 1 95.44 180 HIS A CA 1
ATOM 1325 C C . HIS A 1 180 ? 5.367 -24.75 3.232 1 95.44 180 HIS A C 1
ATOM 1327 O O . HIS A 1 180 ? 6.344 -25.188 3.85 1 95.44 180 HIS A O 1
ATOM 1333 N N . ALA A 1 181 ? 5.078 -25.188 2.041 1 94.56 181 ALA A N 1
ATOM 1334 C CA . ALA A 1 181 ? 5.699 -26.359 1.417 1 94.56 181 ALA A CA 1
ATOM 1335 C C . ALA A 1 181 ? 7.211 -26.172 1.293 1 94.56 181 ALA A C 1
ATOM 1337 O O . ALA A 1 181 ? 7.98 -27.094 1.581 1 94.56 181 ALA A O 1
ATOM 1338 N N . LEU A 1 182 ? 7.641 -25.078 0.876 1 95.38 182 LEU A N 1
ATOM 1339 C CA . LEU A 1 182 ? 9.062 -24.797 0.703 1 95.38 182 LEU A CA 1
ATOM 1340 C C . LEU A 1 182 ? 9.797 -24.859 2.039 1 95.38 182 LEU A C 1
ATOM 1342 O O . LEU A 1 182 ? 10.945 -25.281 2.102 1 95.38 182 LEU A O 1
ATOM 1346 N N . ALA A 1 183 ? 9.164 -24.375 3.086 1 95.94 183 ALA A N 1
ATOM 1347 C CA . ALA A 1 183 ? 9.766 -24.328 4.414 1 95.94 183 ALA A CA 1
ATOM 1348 C C . ALA A 1 183 ? 9.906 -25.734 4.992 1 95.94 183 ALA A C 1
ATOM 1350 O O . ALA A 1 183 ? 10.781 -25.984 5.828 1 95.94 183 ALA A O 1
ATOM 1351 N N . ARG A 1 184 ? 9.148 -26.656 4.516 1 94.94 184 ARG A N 1
ATOM 1352 C CA . ARG A 1 184 ? 9.133 -28.016 5.047 1 94.94 184 ARG A CA 1
ATOM 1353 C C . ARG A 1 184 ? 10.164 -28.891 4.348 1 94.94 184 ARG A C 1
ATOM 1355 O O . ARG A 1 184 ? 10.445 -30 4.785 1 94.94 184 ARG A O 1
ATOM 1362 N N . MET A 1 185 ? 10.742 -28.344 3.373 1 94.75 185 MET A N 1
ATOM 1363 C CA . MET A 1 185 ? 11.758 -29.094 2.645 1 94.75 185 MET A CA 1
ATOM 1364 C C . MET A 1 185 ? 13.109 -29 3.338 1 94.75 185 MET A C 1
ATOM 1366 O O . MET A 1 185 ? 13.5 -27.922 3.805 1 94.75 185 MET A O 1
ATOM 1370 N N . GLU A 1 186 ? 13.789 -30.031 3.422 1 91.81 186 GLU A N 1
ATOM 1371 C CA . GLU A 1 186 ? 15.133 -30.016 3.982 1 91.81 186 GLU A CA 1
ATOM 1372 C C . GLU A 1 186 ? 16.078 -29.188 3.123 1 91.81 186 GLU A C 1
ATOM 1374 O O . GLU A 1 186 ? 16.859 -28.391 3.645 1 91.81 186 GLU A O 1
ATOM 1379 N N . THR A 1 187 ? 16 -29.484 1.913 1 93.38 187 THR A N 1
ATOM 1380 C CA . THR A 1 187 ? 16.719 -28.719 0.908 1 93.38 187 THR A CA 1
ATOM 1381 C C . THR A 1 187 ? 15.805 -28.344 -0.252 1 93.38 187 THR A C 1
ATOM 1383 O O . THR A 1 187 ? 15.094 -29.203 -0.781 1 93.38 187 THR A O 1
ATOM 1386 N N . ILE A 1 188 ? 15.828 -27.125 -0.611 1 93.31 188 ILE A N 1
ATOM 1387 C CA . ILE A 1 188 ? 15.008 -26.672 -1.734 1 93.31 188 ILE A CA 1
ATOM 1388 C C . ILE A 1 188 ? 15.789 -26.844 -3.037 1 93.31 188 ILE A C 1
ATOM 1390 O O . ILE A 1 188 ? 16.781 -26.141 -3.264 1 93.31 188 ILE A O 1
ATOM 1394 N N . PRO A 1 189 ? 15.375 -27.672 -3.826 1 91.62 189 PRO A N 1
ATOM 1395 C CA . PRO A 1 189 ? 16.094 -27.844 -5.09 1 91.62 189 PRO A CA 1
ATOM 1396 C C . PRO A 1 189 ? 15.914 -26.656 -6.039 1 91.62 189 PRO A C 1
ATOM 1398 O O . PRO A 1 189 ? 14.922 -25.938 -5.949 1 91.62 189 PRO A O 1
ATOM 1401 N N . PRO A 1 190 ? 16.859 -26.516 -6.938 1 86.56 190 PRO A N 1
ATOM 1402 C CA . PRO A 1 190 ? 16.719 -25.469 -7.941 1 86.56 190 PRO A CA 1
ATOM 1403 C C . PRO A 1 190 ? 15.414 -25.562 -8.727 1 86.56 190 PRO A C 1
ATOM 1405 O O . PRO A 1 190 ? 14.992 -26.672 -9.078 1 86.56 190 PRO A O 1
ATOM 1408 N N . GLY A 1 191 ? 14.773 -24.469 -8.797 1 85.38 191 GLY A N 1
ATOM 1409 C CA . GLY A 1 191 ? 13.562 -24.438 -9.602 1 85.38 191 GLY A CA 1
ATOM 1410 C C . GLY A 1 191 ? 12.305 -24.734 -8.805 1 85.38 191 GLY A C 1
ATOM 1411 O O . GLY A 1 191 ? 11.195 -24.453 -9.258 1 85.38 191 GLY A O 1
ATOM 1412 N N . GLU A 1 192 ? 12.438 -25.297 -7.645 1 89.12 192 GLU A N 1
ATOM 1413 C CA . GLU A 1 192 ? 11.281 -25.703 -6.855 1 89.12 192 GLU A CA 1
ATOM 1414 C C . GLU A 1 192 ? 10.43 -24.5 -6.461 1 89.12 192 GLU A C 1
ATOM 1416 O O . GLU A 1 192 ? 9.203 -24.562 -6.477 1 89.12 192 GLU A O 1
ATOM 1421 N N . ALA A 1 193 ? 11.07 -23.422 -6.172 1 89.69 193 ALA A N 1
ATOM 1422 C CA . ALA A 1 193 ? 10.375 -22.219 -5.719 1 89.69 193 ALA A CA 1
ATOM 1423 C C . ALA A 1 193 ? 9.43 -21.688 -6.793 1 89.69 193 ALA A C 1
ATOM 1425 O O . ALA A 1 193 ? 8.398 -21.094 -6.48 1 89.69 193 ALA A O 1
ATOM 1426 N N . ARG A 1 194 ? 9.734 -21.938 -7.961 1 86 194 ARG A N 1
ATOM 1427 C CA . ARG A 1 194 ? 8.953 -21.438 -9.086 1 86 194 ARG A CA 1
ATOM 1428 C C . ARG A 1 194 ? 7.562 -22.078 -9.109 1 86 194 ARG A C 1
ATOM 1430 O O . ARG A 1 194 ? 6.625 -21.5 -9.664 1 86 194 ARG A O 1
ATOM 1437 N N . LYS A 1 195 ? 7.465 -23.156 -8.477 1 87.31 195 LYS A N 1
ATOM 1438 C CA . LYS A 1 195 ? 6.215 -23.906 -8.5 1 87.31 195 LYS A CA 1
ATOM 1439 C C . LYS A 1 195 ? 5.242 -23.391 -7.445 1 87.31 195 LYS A C 1
ATOM 1441 O O . LYS A 1 195 ? 4.078 -23.781 -7.414 1 87.31 195 LYS A O 1
ATOM 1446 N N . HIS A 1 196 ? 5.723 -22.531 -6.633 1 91.12 196 HIS A N 1
ATOM 1447 C CA . HIS A 1 196 ? 4.906 -22.031 -5.531 1 91.12 196 HIS A CA 1
ATOM 1448 C C . HIS A 1 196 ? 4.617 -20.547 -5.699 1 91.12 196 HIS A C 1
ATOM 1450 O O . HIS A 1 196 ? 5.453 -19.797 -6.215 1 91.12 196 HIS A O 1
ATOM 1456 N N . ARG A 1 197 ? 3.471 -20.141 -5.258 1 91.88 197 ARG A N 1
ATOM 1457 C CA . ARG A 1 197 ? 2.988 -18.766 -5.406 1 91.88 197 ARG A CA 1
ATOM 1458 C C . ARG A 1 197 ? 3.924 -17.781 -4.715 1 91.88 197 ARG A C 1
ATOM 1460 O O . ARG A 1 197 ? 4.23 -17.938 -3.531 1 91.88 197 ARG A O 1
ATOM 1467 N N . GLN A 1 198 ? 4.395 -16.859 -5.516 1 92.06 198 GLN A N 1
ATOM 1468 C CA . GLN A 1 198 ? 5.207 -15.766 -4.984 1 92.06 198 GLN A CA 1
ATOM 1469 C C . GLN A 1 198 ? 4.371 -14.508 -4.766 1 92.06 198 GLN A C 1
ATOM 1471 O O . GLN A 1 198 ? 3.555 -14.141 -5.613 1 92.06 198 GLN A O 1
ATOM 1476 N N . LEU A 1 199 ? 4.469 -13.93 -3.605 1 92.94 199 LEU A N 1
ATOM 1477 C CA . LEU A 1 199 ? 3.836 -12.641 -3.342 1 92.94 199 LEU A CA 1
ATOM 1478 C C . LEU A 1 199 ? 4.77 -11.492 -3.709 1 92.94 199 LEU A C 1
ATOM 1480 O O . LEU A 1 199 ? 5.906 -11.438 -3.234 1 92.94 199 LEU A O 1
ATOM 1484 N N . VAL A 1 200 ? 4.266 -10.562 -4.582 1 89.94 200 VAL A N 1
ATOM 1485 C CA . VAL A 1 200 ? 5.094 -9.469 -5.078 1 89.94 200 VAL A CA 1
ATOM 1486 C C . VAL A 1 200 ? 4.375 -8.141 -4.879 1 89.94 200 VAL A C 1
ATOM 1488 O O . VAL A 1 200 ? 3.152 -8.109 -4.715 1 89.94 200 VAL A O 1
ATOM 1491 N N . LEU A 1 201 ? 5.141 -7.09 -4.793 1 88.06 201 LEU A N 1
ATOM 1492 C CA . LEU A 1 201 ? 4.539 -5.762 -4.703 1 88.06 201 LEU A CA 1
ATOM 1493 C C . LEU A 1 201 ? 4.082 -5.281 -6.078 1 88.06 201 LEU A C 1
ATOM 1495 O O . LEU A 1 201 ? 4.734 -5.559 -7.086 1 88.06 201 LEU A O 1
ATOM 1499 N N . THR A 1 202 ? 3.014 -4.555 -5.992 1 80.69 202 THR A N 1
ATOM 1500 C CA . THR A 1 202 ? 2.473 -3.957 -7.211 1 80.69 202 THR A CA 1
ATOM 1501 C C . THR A 1 202 ? 3.158 -2.627 -7.512 1 80.69 202 THR A C 1
ATOM 1503 O O . THR A 1 202 ? 3.381 -1.819 -6.605 1 80.69 202 THR A O 1
ATOM 1506 N N . ASP A 1 203 ? 3.545 -2.473 -8.75 1 77.12 203 ASP A N 1
ATOM 1507 C CA . ASP A 1 203 ? 3.994 -1.173 -9.242 1 77.12 203 ASP A CA 1
ATOM 1508 C C . ASP A 1 203 ? 2.816 -0.346 -9.758 1 77.12 203 ASP A C 1
ATOM 1510 O O . ASP A 1 203 ? 2.129 -0.752 -10.695 1 77.12 203 ASP A O 1
ATOM 1514 N N . ARG A 1 204 ? 2.545 0.738 -9.203 1 69.44 204 ARG A N 1
ATOM 1515 C CA . ARG A 1 204 ? 1.374 1.526 -9.578 1 69.44 204 ARG A CA 1
ATOM 1516 C C . ARG A 1 204 ? 1.773 2.744 -10.406 1 69.44 204 ARG A C 1
ATOM 1518 O O . ARG A 1 204 ? 0.935 3.594 -10.711 1 69.44 204 ARG A O 1
ATOM 1525 N N . SER A 1 205 ? 3.008 2.725 -10.672 1 72.06 205 SER A N 1
ATOM 1526 C CA . SER A 1 205 ? 3.432 3.891 -11.438 1 72.06 205 SER A CA 1
ATOM 1527 C C . SER A 1 205 ? 3.281 3.652 -12.938 1 72.06 205 SER A C 1
ATOM 1529 O O . SER A 1 205 ? 3.432 2.523 -13.406 1 72.06 205 SER A O 1
ATOM 1531 N N . ARG A 1 206 ? 2.93 4.66 -13.562 1 65.56 206 ARG A N 1
ATOM 1532 C CA . ARG A 1 206 ? 2.902 4.598 -15.023 1 65.56 206 ARG A CA 1
ATOM 1533 C C . ARG A 1 206 ? 4.309 4.461 -15.586 1 65.56 206 ARG A C 1
ATOM 1535 O O . ARG A 1 206 ? 4.488 3.986 -16.719 1 65.56 206 ARG A O 1
ATOM 1542 N N . LEU A 1 207 ? 5.246 4.891 -14.773 1 64.19 207 LEU A N 1
ATOM 1543 C CA . LEU A 1 207 ? 6.633 4.902 -15.234 1 64.19 207 LEU A CA 1
ATOM 1544 C C . LEU A 1 207 ? 7.152 3.48 -15.43 1 64.19 207 LEU A C 1
ATOM 1546 O O . LEU A 1 207 ? 7.949 3.225 -16.344 1 64.19 207 LEU A O 1
ATOM 1550 N N . THR A 1 208 ? 6.625 2.648 -14.609 1 64.06 208 THR A N 1
ATOM 1551 C CA . THR A 1 208 ? 7.133 1.283 -14.625 1 64.06 208 THR A CA 1
ATOM 1552 C C . THR A 1 208 ? 5.992 0.281 -14.773 1 64.06 208 THR A C 1
ATOM 1554 O O . THR A 1 208 ? 6.094 -0.855 -14.305 1 64.06 208 THR A O 1
ATOM 1557 N N . ASP A 1 209 ? 4.957 0.782 -15.281 1 63.31 209 ASP A N 1
ATOM 1558 C CA . ASP A 1 209 ? 3.756 -0.035 -15.422 1 63.31 209 ASP A CA 1
ATOM 1559 C C . ASP A 1 209 ? 4.047 -1.31 -16.219 1 63.31 209 ASP A C 1
ATOM 1561 O O . ASP A 1 209 ? 4.746 -1.271 -17.219 1 63.31 209 ASP A O 1
ATOM 1565 N N . GLY A 1 210 ? 3.633 -2.451 -15.656 1 59.03 210 GLY A N 1
ATOM 1566 C CA . GLY A 1 210 ? 3.707 -3.717 -16.375 1 59.03 210 GLY A CA 1
ATOM 1567 C C . GLY A 1 210 ? 4.992 -4.477 -16.109 1 59.03 210 GLY A C 1
ATOM 1568 O O . GLY A 1 210 ? 5.207 -5.559 -16.656 1 59.03 210 GLY A O 1
ATOM 1569 N N . ARG A 1 211 ? 5.855 -3.902 -15.297 1 62.91 211 ARG A N 1
ATOM 1570 C CA . ARG A 1 211 ? 7.129 -4.574 -15.062 1 62.91 211 ARG A CA 1
ATOM 1571 C C . ARG A 1 211 ? 7.066 -5.441 -13.805 1 62.91 211 ARG A C 1
ATOM 1573 O O . ARG A 1 211 ? 6.371 -5.105 -12.844 1 62.91 211 ARG A O 1
ATOM 1580 N N . ASP A 1 212 ? 7.641 -6.613 -14.031 1 64.12 212 ASP A N 1
ATOM 1581 C CA . ASP A 1 212 ? 7.789 -7.52 -12.898 1 64.12 212 ASP A CA 1
ATOM 1582 C C . ASP A 1 212 ? 9.141 -7.324 -12.211 1 64.12 212 ASP A C 1
ATOM 1584 O O . ASP A 1 212 ? 10.18 -7.32 -12.867 1 64.12 212 ASP A O 1
ATOM 1588 N N . PHE A 1 213 ? 9.031 -7.09 -10.969 1 65.56 213 PHE A N 1
ATOM 1589 C CA . PHE A 1 213 ? 10.273 -6.926 -10.227 1 65.56 213 PHE A CA 1
ATOM 1590 C C . PHE A 1 213 ? 10.484 -8.094 -9.266 1 65.56 213 PHE A C 1
ATOM 1592 O O . PHE A 1 213 ? 9.648 -8.367 -8.406 1 65.56 213 PHE A O 1
ATOM 1599 N N . SER A 1 214 ? 11.594 -8.781 -9.438 1 67.44 214 SER A N 1
ATOM 1600 C CA . SER A 1 214 ? 12 -9.875 -8.562 1 67.44 214 SER A CA 1
ATOM 1601 C C . SER A 1 214 ? 10.992 -11.023 -8.602 1 67.44 214 SER A C 1
ATOM 1603 O O . SER A 1 214 ? 10.633 -11.578 -7.562 1 67.44 214 SER A O 1
ATOM 1605 N N . VAL A 1 215 ? 10.477 -11.188 -9.773 1 71.62 215 VAL A N 1
ATOM 1606 C CA . VAL A 1 215 ? 9.523 -12.281 -9.969 1 71.62 215 VAL A CA 1
ATOM 1607 C C . VAL A 1 215 ? 10.25 -13.516 -10.5 1 71.62 215 VAL A C 1
ATOM 1609 O O . VAL A 1 215 ? 10.922 -13.445 -11.539 1 71.62 215 VAL A O 1
ATOM 1612 N N . VAL A 1 216 ? 10.109 -14.609 -9.648 1 72.75 216 VAL A N 1
ATOM 1613 C CA . VAL A 1 216 ? 10.758 -15.844 -10.094 1 72.75 216 VAL A CA 1
ATOM 1614 C C . VAL A 1 216 ? 9.711 -16.938 -10.281 1 72.75 216 VAL A C 1
ATOM 1616 O O . VAL A 1 216 ? 9.922 -17.875 -11.047 1 72.75 216 VAL A O 1
ATOM 1619 N N . ALA A 1 217 ? 8.602 -16.812 -9.586 1 75 217 ALA A N 1
ATOM 1620 C CA . ALA A 1 217 ? 7.59 -17.875 -9.594 1 75 217 ALA A CA 1
ATOM 1621 C C . ALA A 1 217 ? 6.656 -17.734 -10.789 1 75 217 ALA A C 1
ATOM 1623 O O . ALA A 1 217 ? 6.461 -16.641 -11.312 1 75 217 ALA A O 1
ATOM 1624 N N . ALA A 1 218 ? 6.129 -18.766 -11.148 1 72 218 ALA A N 1
ATOM 1625 C CA . ALA A 1 218 ? 5.172 -18.797 -12.25 1 72 218 ALA A CA 1
ATOM 1626 C C . ALA A 1 218 ? 3.844 -18.172 -11.844 1 72 218 ALA A C 1
ATOM 1628 O O . ALA A 1 218 ? 3.148 -17.578 -12.672 1 72 218 ALA A O 1
ATOM 1629 N N . SER A 1 219 ? 3.508 -18.328 -10.648 1 80.62 219 SER A N 1
ATOM 1630 C CA . SER A 1 219 ? 2.291 -17.734 -10.094 1 80.62 219 SER A CA 1
ATOM 1631 C C . SER A 1 219 ? 2.617 -16.641 -9.086 1 80.62 219 SER A C 1
ATOM 1633 O O . SER A 1 219 ? 3.408 -16.859 -8.164 1 80.62 219 SER A O 1
ATOM 1635 N N . THR A 1 220 ? 2.018 -15.453 -9.453 1 82.44 220 THR A N 1
ATOM 1636 C CA . THR A 1 220 ? 2.264 -14.328 -8.555 1 82.44 220 THR A CA 1
ATOM 1637 C C . THR A 1 220 ? 0.95 -13.688 -8.117 1 82.44 220 THR A C 1
ATOM 1639 O O . THR A 1 220 ? -0.032 -13.703 -8.859 1 82.44 220 THR A O 1
ATOM 1642 N N . TRP A 1 221 ? 0.924 -13.383 -6.914 1 88.69 221 TRP A N 1
ATOM 1643 C CA . TRP A 1 221 ? -0.081 -12.453 -6.414 1 88.69 221 TRP A CA 1
ATOM 1644 C C . TRP A 1 221 ? 0.523 -11.07 -6.188 1 88.69 221 TRP A C 1
ATOM 1646 O O . TRP A 1 221 ? 1.64 -10.953 -5.676 1 88.69 221 TRP A O 1
ATOM 1656 N N . ARG A 1 222 ? -0.245 -10.07 -6.57 1 85.88 222 ARG A N 1
ATOM 1657 C CA . ARG A 1 222 ? 0.252 -8.703 -6.523 1 85.88 222 ARG A CA 1
ATOM 1658 C C . ARG A 1 222 ? -0.454 -7.898 -5.434 1 85.88 222 ARG A C 1
ATOM 1660 O O . ARG A 1 222 ? -1.684 -7.809 -5.422 1 85.88 222 ARG A O 1
ATOM 1667 N N . LEU A 1 223 ? 0.379 -7.375 -4.566 1 88.88 223 LEU A N 1
ATOM 1668 C CA . LEU A 1 223 ? -0.142 -6.645 -3.418 1 88.88 223 LEU A CA 1
ATOM 1669 C C . LEU A 1 223 ? 0.404 -5.219 -3.385 1 88.88 223 LEU A C 1
ATOM 1671 O O . LEU A 1 223 ? 1.62 -5.02 -3.365 1 88.88 223 LEU A O 1
ATOM 1675 N N . GLY A 1 224 ? -0.479 -4.27 -3.357 1 86.5 224 GLY A N 1
ATOM 1676 C CA . GLY A 1 224 ? -0.082 -2.873 -3.305 1 86.5 224 GLY A CA 1
ATOM 1677 C C . GLY A 1 224 ? 0.339 -2.424 -1.918 1 86.5 224 GLY A C 1
ATOM 1678 O O . GLY A 1 224 ? 0.665 -1.252 -1.712 1 86.5 224 GLY A O 1
ATOM 1679 N N . ASP A 1 225 ? 0.385 -3.316 -1.012 1 91.38 225 ASP A N 1
ATOM 1680 C CA . ASP A 1 225 ? 0.652 -3.035 0.396 1 91.38 225 ASP A CA 1
ATOM 1681 C C . ASP A 1 225 ? 1.636 -4.047 0.98 1 91.38 225 ASP A C 1
ATOM 1683 O O . ASP A 1 225 ? 1.351 -5.246 1.021 1 91.38 225 ASP A O 1
ATOM 1687 N N . LEU A 1 226 ? 2.752 -3.51 1.448 1 94.12 226 LEU A N 1
ATOM 1688 C CA . LEU A 1 226 ? 3.779 -4.375 2.016 1 94.12 226 LEU A CA 1
ATOM 1689 C C . LEU A 1 226 ? 3.281 -5.047 3.291 1 94.12 226 LEU A C 1
ATOM 1691 O O . LEU A 1 226 ? 3.629 -6.195 3.57 1 94.12 226 LEU A O 1
ATOM 1695 N N . GLY A 1 227 ? 2.541 -4.336 4.055 1 94.06 227 GLY A N 1
ATOM 1696 C CA . GLY A 1 227 ? 1.949 -4.918 5.25 1 94.06 227 GLY A CA 1
ATOM 1697 C C . GLY A 1 227 ? 1.028 -6.086 4.953 1 94.06 227 GLY A C 1
ATOM 1698 O O . GLY A 1 227 ? 1.05 -7.094 5.66 1 94.06 227 GLY A O 1
ATOM 1699 N N . ALA A 1 228 ? 0.242 -5.91 3.93 1 93.44 228 ALA A N 1
ATOM 1700 C CA . ALA A 1 228 ? -0.639 -7 3.512 1 93.44 228 ALA A CA 1
ATOM 1701 C C . ALA A 1 228 ? 0.167 -8.219 3.072 1 93.44 228 ALA A C 1
ATOM 1703 O O . ALA A 1 228 ? -0.198 -9.352 3.381 1 93.44 228 ALA A O 1
ATOM 1704 N N . ARG A 1 229 ? 1.182 -7.926 2.35 1 94.5 229 ARG A N 1
ATOM 1705 C CA . ARG A 1 229 ? 2.07 -9.008 1.931 1 94.5 229 ARG A CA 1
ATOM 1706 C C . ARG A 1 229 ? 2.623 -9.758 3.135 1 94.5 229 ARG A C 1
ATOM 1708 O O . ARG A 1 229 ? 2.584 -10.992 3.174 1 94.5 229 ARG A O 1
ATOM 1715 N N . HIS A 1 230 ? 3.107 -9.039 4.105 1 96.69 230 HIS A N 1
ATOM 1716 C CA . HIS A 1 230 ? 3.633 -9.602 5.344 1 96.69 230 HIS A CA 1
ATOM 1717 C C . HIS A 1 230 ? 2.574 -10.43 6.066 1 96.69 230 HIS A C 1
ATOM 1719 O O . HIS A 1 230 ? 2.834 -11.562 6.469 1 96.69 230 HIS A O 1
ATOM 1725 N N . ALA A 1 231 ? 1.408 -9.938 6.137 1 94.81 231 ALA A N 1
ATOM 1726 C CA . ALA A 1 231 ? 0.321 -10.586 6.867 1 94.81 231 ALA A CA 1
ATOM 1727 C C . ALA A 1 231 ? -0.103 -11.883 6.184 1 94.81 231 ALA A C 1
ATOM 1729 O O . ALA A 1 231 ? -0.332 -12.898 6.852 1 94.81 231 ALA A O 1
ATOM 1730 N N . LEU A 1 232 ? -0.234 -11.859 4.906 1 95.06 232 LEU A N 1
ATOM 1731 C CA . LEU A 1 232 ? -0.634 -13.047 4.168 1 95.06 232 LEU A CA 1
ATOM 1732 C C . LEU A 1 232 ? 0.412 -14.148 4.305 1 95.06 232 LEU A C 1
ATOM 1734 O O . LEU A 1 232 ? 0.067 -15.32 4.492 1 95.06 232 LEU A O 1
ATOM 1738 N N . MET A 1 233 ? 1.682 -13.773 4.254 1 96.12 233 MET A N 1
ATOM 1739 C CA . MET A 1 233 ? 2.756 -14.75 4.398 1 96.12 233 MET A CA 1
ATOM 1740 C C . MET A 1 233 ? 2.703 -15.414 5.77 1 96.12 233 MET A C 1
ATOM 1742 O O . MET A 1 233 ? 2.891 -16.625 5.887 1 96.12 233 MET A O 1
ATOM 1746 N N . ARG A 1 234 ? 2.453 -14.609 6.773 1 95.38 234 ARG A N 1
ATOM 1747 C CA . ARG A 1 234 ? 2.369 -15.141 8.133 1 95.38 234 ARG A CA 1
ATOM 1748 C C . ARG A 1 234 ? 1.233 -16.141 8.258 1 95.38 234 ARG A C 1
ATOM 1750 O O . ARG A 1 234 ? 1.295 -17.062 9.094 1 95.38 234 ARG A O 1
ATOM 1757 N N . GLU A 1 235 ? 0.237 -15.992 7.43 1 94.19 235 GLU A N 1
ATOM 1758 C CA . GLU A 1 235 ? -0.909 -16.891 7.445 1 94.19 235 GLU A CA 1
ATOM 1759 C C . GLU A 1 235 ? -0.638 -18.141 6.613 1 94.19 235 GLU A C 1
ATOM 1761 O O . GLU A 1 235 ? -1.53 -18.969 6.418 1 94.19 235 GLU A O 1
ATOM 1766 N N . GLY A 1 236 ? 0.526 -18.203 6.043 1 94.38 236 GLY A N 1
ATOM 1767 C CA . GLY A 1 236 ? 0.921 -19.375 5.297 1 94.38 236 GLY A CA 1
ATOM 1768 C C . GLY A 1 236 ? 0.638 -19.266 3.811 1 94.38 236 GLY A C 1
ATOM 1769 O O . GLY A 1 236 ? 0.698 -20.266 3.088 1 94.38 236 GLY A O 1
ATOM 1770 N N . ILE A 1 237 ? 0.352 -18.031 3.428 1 94.12 237 ILE A N 1
ATOM 1771 C CA . ILE A 1 237 ? 0.007 -17.844 2.025 1 94.12 237 ILE A CA 1
ATOM 1772 C C . ILE A 1 237 ? 1.222 -17.312 1.266 1 94.12 237 ILE A C 1
ATOM 1774 O O . ILE A 1 237 ? 1.697 -16.203 1.534 1 94.12 237 ILE A O 1
ATOM 1778 N N . GLY A 1 238 ? 1.772 -18.125 0.394 1 94.94 238 GLY A N 1
ATOM 1779 C CA . GLY A 1 238 ? 2.83 -17.703 -0.513 1 94.94 238 GLY A CA 1
ATOM 1780 C C . GLY A 1 238 ? 4.168 -17.516 0.178 1 94.94 238 GLY A C 1
ATOM 1781 O O . GLY A 1 238 ? 4.305 -17.812 1.368 1 94.94 238 GLY A O 1
ATOM 1782 N N . TRP A 1 239 ? 5.129 -17.156 -0.671 1 96.31 239 TRP A N 1
ATOM 1783 C CA . TRP A 1 239 ? 6.48 -16.797 -0.248 1 96.31 239 TRP A CA 1
ATOM 1784 C C . TRP A 1 239 ? 6.977 -15.562 -0.995 1 96.31 239 TRP A C 1
ATOM 1786 O O . TRP A 1 239 ? 6.352 -15.117 -1.964 1 96.31 239 TRP A O 1
ATOM 1796 N N . GLY A 1 240 ? 8 -14.945 -0.482 1 95 240 GLY A N 1
ATOM 1797 C CA . GLY A 1 240 ? 8.578 -13.797 -1.163 1 95 240 GLY A CA 1
ATOM 1798 C C . GLY A 1 240 ? 9.68 -13.133 -0.367 1 95 240 GLY A C 1
ATOM 1799 O O . GLY A 1 240 ? 9.953 -13.508 0.775 1 95 240 GLY A O 1
ATOM 1800 N N . ASN A 1 241 ? 10.344 -12.172 -1.007 1 93.94 241 ASN A N 1
ATOM 1801 C CA . ASN A 1 241 ? 11.383 -11.391 -0.353 1 93.94 241 ASN A CA 1
ATOM 1802 C C . ASN A 1 241 ? 10.789 -10.32 0.562 1 93.94 241 ASN A C 1
ATOM 1804 O O . ASN A 1 241 ? 9.836 -9.641 0.191 1 93.94 241 ASN A O 1
ATOM 1808 N N . MET A 1 242 ? 11.289 -10.312 1.719 1 96.5 242 MET A N 1
ATOM 1809 C CA . MET A 1 242 ? 10.906 -9.281 2.68 1 96.5 242 MET A CA 1
ATOM 1810 C C . MET A 1 242 ? 12.141 -8.602 3.266 1 96.5 242 MET A C 1
ATOM 1812 O O . M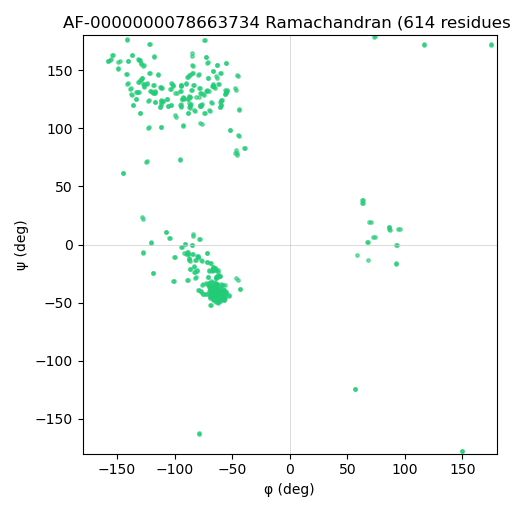ET A 1 242 ? 13.188 -9.234 3.428 1 96.5 242 MET A O 1
ATOM 1816 N N . PRO A 1 243 ? 12.039 -7.258 3.502 1 95.75 243 PRO A N 1
ATOM 1817 C CA . PRO A 1 243 ? 13.141 -6.656 4.254 1 95.75 243 PRO A CA 1
ATOM 1818 C C . PRO A 1 243 ? 13.406 -7.359 5.582 1 95.75 243 PRO A C 1
ATOM 1820 O O . PRO A 1 243 ? 12.469 -7.582 6.363 1 95.75 243 PRO A O 1
ATOM 1823 N N . ARG A 1 244 ? 14.578 -7.641 5.855 1 95.31 244 ARG A N 1
ATOM 1824 C CA . ARG A 1 244 ? 14.961 -8.391 7.051 1 95.31 244 ARG A CA 1
ATOM 1825 C C . ARG A 1 244 ? 14.445 -7.707 8.312 1 95.31 244 ARG A C 1
ATOM 1827 O O . ARG A 1 244 ? 13.898 -8.367 9.203 1 95.31 244 ARG A O 1
ATOM 1834 N N . HIS A 1 245 ? 14.539 -6.434 8.391 1 93.31 245 HIS A N 1
ATOM 1835 C CA . HIS A 1 245 ? 14.164 -5.699 9.594 1 93.31 245 HIS A CA 1
ATOM 1836 C C . HIS A 1 245 ? 12.68 -5.836 9.891 1 93.31 245 HIS A C 1
ATOM 1838 O O . HIS A 1 245 ? 12.242 -5.621 11.023 1 93.31 245 HIS A O 1
ATOM 1844 N N . LEU A 1 246 ? 11.891 -6.16 8.891 1 94.5 246 LEU A N 1
ATOM 1845 C CA . LEU A 1 246 ? 10.445 -6.289 9.07 1 94.5 246 LEU A CA 1
ATOM 1846 C C . LEU A 1 246 ? 10.078 -7.695 9.531 1 94.5 246 LEU A C 1
ATOM 1848 O O . LEU A 1 246 ? 8.992 -7.914 10.07 1 94.5 246 LEU A O 1
ATOM 1852 N N . VAL A 1 247 ? 10.961 -8.688 9.305 1 96.81 247 VAL A N 1
ATOM 1853 C CA . VAL A 1 247 ? 10.531 -10.062 9.539 1 96.81 247 VAL A CA 1
ATOM 1854 C C . VAL A 1 247 ? 11.43 -10.719 10.586 1 96.81 247 VAL A C 1
ATOM 1856 O O . VAL A 1 247 ? 11.234 -11.875 10.953 1 96.81 247 VAL A O 1
ATOM 1859 N N . ASP A 1 248 ? 12.391 -9.992 11.133 1 95.31 248 ASP A N 1
ATOM 1860 C CA . ASP A 1 248 ? 13.312 -10.539 12.125 1 95.31 248 ASP A CA 1
ATOM 1861 C C . ASP A 1 248 ? 12.547 -11.078 13.336 1 95.31 248 ASP A C 1
ATOM 1863 O O . ASP A 1 248 ? 12.844 -12.172 13.82 1 95.31 248 ASP A O 1
ATOM 1867 N N . ALA A 1 249 ? 11.633 -10.312 13.82 1 94 249 ALA A N 1
ATOM 1868 C CA . ALA A 1 249 ? 10.859 -10.734 14.977 1 94 249 ALA A CA 1
ATOM 1869 C C . ALA A 1 249 ? 10.047 -11.992 14.664 1 94 249 ALA A C 1
ATOM 1871 O O . ALA A 1 249 ? 9.891 -12.867 15.516 1 94 249 ALA A O 1
ATOM 1872 N N . ASP A 1 250 ? 9.523 -12.062 13.492 1 97 250 ASP A N 1
ATOM 1873 C CA . ASP A 1 250 ? 8.758 -13.234 13.062 1 97 250 ASP A CA 1
ATOM 1874 C C . ASP A 1 250 ? 9.648 -14.477 13 1 97 250 ASP A C 1
ATOM 1876 O O . ASP A 1 250 ? 9.234 -15.57 13.383 1 97 250 ASP A O 1
ATOM 1880 N N . ILE A 1 251 ? 10.828 -14.258 12.516 1 97.12 251 ILE A N 1
ATOM 1881 C CA . ILE A 1 251 ? 11.766 -15.375 12.398 1 97.12 251 ILE A CA 1
ATOM 1882 C C . ILE A 1 251 ? 12.18 -15.844 13.789 1 97.12 251 ILE A C 1
ATOM 1884 O O . ILE A 1 251 ? 12.195 -17.047 14.07 1 97.12 251 ILE A O 1
ATOM 1888 N N . ALA A 1 252 ? 12.422 -14.93 14.656 1 96.81 252 ALA A N 1
ATOM 1889 C CA . ALA A 1 252 ? 12.828 -15.242 16.016 1 96.81 252 ALA A CA 1
ATOM 1890 C C . ALA A 1 252 ? 11.734 -16 16.766 1 96.81 252 ALA A C 1
ATOM 1892 O O . ALA A 1 252 ? 12.016 -16.891 17.562 1 96.81 252 ALA A O 1
ATOM 1893 N N . SER A 1 253 ? 10.5 -15.672 16.484 1 96.12 253 SER A N 1
ATOM 1894 C CA . SER A 1 253 ? 9.367 -16.281 17.172 1 96.12 253 SER A CA 1
ATOM 1895 C C . SER A 1 253 ? 8.875 -17.531 16.453 1 96.12 253 SER A C 1
ATOM 1897 O O . SER A 1 253 ? 7.945 -18.188 16.906 1 96.12 253 SER A O 1
ATOM 1899 N N . GLY A 1 254 ? 9.375 -17.766 15.32 1 96.38 254 GLY A N 1
ATOM 1900 C CA . GLY A 1 254 ? 9.016 -18.953 14.57 1 96.38 254 GLY A CA 1
ATOM 1901 C C . GLY A 1 254 ? 7.766 -18.781 13.727 1 96.38 254 GLY A C 1
ATOM 1902 O O . GLY A 1 254 ? 7.199 -19.766 13.242 1 96.38 254 GLY A O 1
ATOM 1903 N N . ARG A 1 255 ? 7.336 -17.594 13.523 1 96.5 255 ARG A N 1
ATOM 1904 C CA . ARG A 1 255 ? 6.152 -17.328 12.711 1 96.5 255 ARG A CA 1
ATOM 1905 C C . ARG A 1 255 ? 6.488 -17.344 11.219 1 96.5 255 ARG A C 1
ATOM 1907 O O . ARG A 1 255 ? 5.625 -17.625 10.391 1 96.5 255 ARG A O 1
ATOM 1914 N N . LEU A 1 256 ? 7.75 -17 10.922 1 98.12 256 LEU A N 1
ATOM 1915 C CA . LEU A 1 256 ? 8.297 -17.109 9.57 1 98.12 256 LEU A CA 1
ATOM 1916 C C . LEU A 1 256 ? 9.648 -17.812 9.586 1 98.12 256 LEU A C 1
ATOM 1918 O O . LEU A 1 256 ? 10.297 -17.906 10.633 1 98.12 256 LEU A O 1
ATOM 1922 N N . VAL A 1 257 ? 10.031 -18.328 8.453 1 98.12 257 VAL A N 1
ATOM 1923 C CA . VAL A 1 257 ? 11.336 -18.969 8.289 1 98.12 257 VAL A CA 1
ATOM 1924 C C . VAL A 1 257 ? 12.008 -18.422 7.027 1 98.12 257 VAL A C 1
ATOM 1926 O O . VAL A 1 257 ? 11.352 -18.188 6.02 1 98.12 257 VAL A O 1
ATOM 1929 N N . ARG A 1 258 ? 13.297 -18.219 7.18 1 97.44 258 ARG A N 1
ATOM 1930 C CA . ARG A 1 258 ? 14.062 -17.859 5.992 1 97.44 258 ARG A CA 1
ATOM 1931 C C . ARG A 1 258 ? 14.203 -19.062 5.059 1 97.44 258 ARG A C 1
ATOM 1933 O O . ARG A 1 258 ? 14.531 -20.172 5.5 1 97.44 258 ARG A O 1
ATOM 1940 N N . LEU A 1 259 ? 13.961 -18.891 3.777 1 96.81 259 LEU A N 1
ATOM 1941 C CA . LEU A 1 259 ? 14.078 -19.953 2.781 1 96.81 259 LEU A CA 1
ATOM 1942 C C . LEU A 1 259 ? 15.453 -19.922 2.113 1 96.81 259 LEU A C 1
ATOM 1944 O O . LEU A 1 259 ? 15.984 -18.844 1.82 1 96.81 259 LEU A O 1
ATOM 1948 N N . ALA A 1 260 ? 15.984 -21.062 1.961 1 94.25 260 ALA A N 1
ATOM 1949 C CA . ALA A 1 260 ? 17.25 -21.188 1.233 1 94.25 260 ALA A CA 1
ATOM 1950 C C . ALA A 1 260 ? 17 -21.531 -0.232 1 94.25 260 ALA A C 1
ATOM 1952 O O . ALA A 1 260 ? 17.281 -22.656 -0.666 1 94.25 260 ALA A O 1
ATOM 1953 N N . ILE A 1 261 ? 16.562 -20.547 -0.898 1 92.25 261 ILE A N 1
ATOM 1954 C CA . ILE A 1 261 ? 16.281 -20.75 -2.314 1 92.25 261 ILE A CA 1
ATOM 1955 C C . I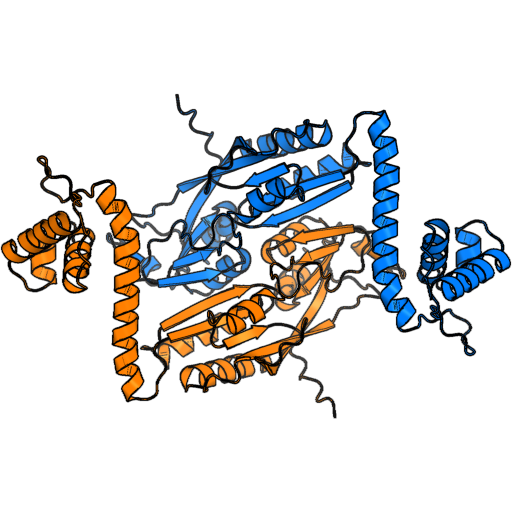LE A 1 261 ? 17.547 -20.5 -3.137 1 92.25 261 ILE A C 1
ATOM 1957 O O . ILE A 1 261 ? 18.094 -19.406 -3.137 1 92.25 261 ILE A O 1
ATOM 1961 N N . PRO A 1 262 ? 18 -21.391 -3.854 1 87.62 262 PRO A N 1
ATOM 1962 C CA . PRO A 1 262 ? 19.266 -21.266 -4.566 1 87.62 262 PRO A CA 1
ATOM 1963 C C . PRO A 1 262 ? 19.266 -20.109 -5.562 1 87.62 262 PRO A C 1
ATOM 1965 O O . PRO A 1 262 ? 20.25 -19.359 -5.645 1 87.62 262 PRO A O 1
ATOM 1968 N N . GLU A 1 263 ? 18.203 -19.906 -6.289 1 81.31 263 GLU A N 1
ATOM 1969 C CA . GLU A 1 263 ? 18.141 -18.906 -7.344 1 81.31 263 GLU A CA 1
ATOM 1970 C C . GLU A 1 263 ? 17.703 -17.547 -6.789 1 81.31 263 GLU A C 1
ATOM 1972 O O . GLU A 1 263 ? 17.672 -16.547 -7.516 1 81.31 263 GLU A O 1
ATOM 1977 N N . ALA A 1 264 ? 17.312 -17.562 -5.539 1 81.56 264 ALA A N 1
ATOM 1978 C CA . ALA A 1 264 ? 16.812 -16.344 -4.918 1 81.56 264 ALA A CA 1
ATOM 1979 C C . ALA A 1 264 ? 17.219 -16.266 -3.449 1 81.56 264 ALA A C 1
ATOM 1981 O O . ALA A 1 264 ? 16.375 -16.25 -2.561 1 81.56 264 ALA A O 1
ATOM 1982 N N . PRO A 1 265 ? 18.438 -16.234 -3.189 1 84.12 265 PRO A N 1
ATOM 1983 C CA . PRO A 1 265 ? 18.906 -16.281 -1.805 1 84.12 265 PRO A CA 1
ATOM 1984 C C . PRO A 1 265 ? 18.641 -14.984 -1.042 1 84.12 265 PRO A C 1
ATOM 1986 O O . PRO A 1 265 ? 18.812 -14.93 0.178 1 84.12 265 PRO A O 1
ATOM 1989 N N . GLY A 1 266 ? 18.203 -14.008 -1.663 1 86.81 266 GLY A N 1
ATOM 1990 C CA . GLY A 1 266 ? 18.109 -12.664 -1.116 1 86.81 266 GLY A CA 1
ATOM 1991 C C . GLY A 1 266 ? 18.969 -11.656 -1.845 1 86.81 266 GLY A C 1
ATOM 1992 O O . GLY A 1 266 ? 19.609 -11.992 -2.852 1 86.81 266 GLY A O 1
ATOM 1993 N N . MET A 1 267 ? 18.797 -10.422 -1.487 1 87.5 267 MET A N 1
ATOM 1994 C CA . MET A 1 267 ? 19.594 -9.391 -2.154 1 87.5 267 MET A CA 1
ATOM 1995 C C . MET A 1 267 ? 19.688 -8.133 -1.295 1 87.5 267 MET A C 1
ATOM 1997 O O . MET A 1 267 ? 18.844 -7.918 -0.411 1 87.5 267 MET A O 1
ATOM 2001 N N . ALA A 1 268 ? 20.734 -7.418 -1.637 1 90.56 268 ALA A N 1
ATOM 2002 C CA . ALA A 1 268 ? 20.812 -6.066 -1.087 1 90.56 268 ALA A CA 1
ATOM 2003 C C . ALA A 1 268 ? 19.891 -5.113 -1.85 1 90.56 268 ALA A C 1
ATOM 2005 O O . ALA A 1 268 ? 19.984 -4.992 -3.072 1 90.56 268 ALA A O 1
ATOM 2006 N N . TYR A 1 269 ? 18.984 -4.578 -1.146 1 93 269 TYR A N 1
ATOM 2007 C CA . TYR A 1 269 ? 18.109 -3.561 -1.705 1 93 269 TYR A CA 1
ATOM 2008 C C . TYR A 1 269 ? 18.656 -2.162 -1.447 1 93 269 TYR A C 1
ATOM 2010 O O . TYR A 1 269 ? 18.453 -1.597 -0.371 1 93 269 TYR A O 1
ATOM 2018 N N . THR A 1 270 ? 19.25 -1.574 -2.496 1 93.56 270 THR A N 1
ATOM 2019 C CA . THR A 1 270 ? 19.922 -0.29 -2.344 1 93.56 270 THR A CA 1
ATOM 2020 C C . THR A 1 270 ? 18.953 0.863 -2.545 1 93.56 270 THR A C 1
ATOM 2022 O O . THR A 1 270 ? 18.234 0.912 -3.551 1 93.56 270 THR A O 1
ATOM 2025 N N . PHE A 1 271 ? 18.969 1.728 -1.536 1 95.94 271 PHE A N 1
ATOM 2026 C CA . PHE A 1 271 ? 18.172 2.938 -1.639 1 95.94 271 PHE A CA 1
ATOM 2027 C C . PHE A 1 271 ? 18.938 4.043 -2.35 1 95.94 271 PHE A C 1
ATOM 2029 O O . PHE A 1 271 ? 20.156 4.164 -2.182 1 95.94 271 PHE A O 1
ATOM 2036 N N . HIS A 1 272 ? 18.172 4.844 -3.109 1 95.94 272 HIS A N 1
ATOM 2037 C CA . HIS A 1 272 ? 18.719 6.027 -3.762 1 95.94 272 HIS A CA 1
ATOM 2038 C C . HIS A 1 272 ? 17.906 7.27 -3.414 1 95.94 272 HIS A C 1
ATOM 2040 O O . HIS A 1 272 ? 16.672 7.219 -3.373 1 95.94 272 HIS A O 1
ATOM 2046 N N . ALA A 1 273 ? 18.609 8.273 -3.131 1 96 273 ALA A N 1
ATOM 2047 C CA . ALA A 1 273 ? 17.969 9.586 -3.074 1 96 273 ALA A CA 1
ATOM 2048 C C . ALA A 1 273 ? 17.75 10.148 -4.473 1 96 273 ALA A C 1
ATOM 2050 O O . ALA A 1 273 ? 18.641 10.047 -5.336 1 96 273 ALA A O 1
ATOM 2051 N N . LEU A 1 274 ? 16.594 10.648 -4.66 1 95.88 274 LEU A N 1
ATOM 2052 C CA . LEU A 1 274 ? 16.203 11.211 -5.945 1 95.88 274 LEU A CA 1
ATOM 2053 C C . LEU A 1 274 ? 15.75 12.656 -5.789 1 95.88 274 LEU A C 1
ATOM 2055 O O . LEU A 1 274 ? 15.016 12.984 -4.848 1 95.88 274 LEU A O 1
ATOM 2059 N N . TRP A 1 275 ? 16.141 13.508 -6.703 1 94.44 275 TRP A N 1
ATOM 2060 C CA . TRP A 1 275 ? 15.609 14.867 -6.793 1 94.44 275 TRP A CA 1
ATOM 2061 C C . TRP A 1 275 ? 15.766 15.422 -8.203 1 94.44 275 TRP A C 1
ATOM 2063 O O . TRP A 1 275 ? 16.547 14.891 -9 1 94.44 275 TRP A O 1
ATOM 2073 N N . ARG A 1 276 ? 14.992 16.375 -8.477 1 92.5 276 ARG A N 1
ATOM 2074 C CA . ARG A 1 276 ? 15.078 17 -9.789 1 92.5 276 ARG A CA 1
ATOM 2075 C C . ARG A 1 276 ? 16.359 17.812 -9.922 1 92.5 276 ARG A C 1
ATOM 2077 O O . ARG A 1 276 ? 16.734 18.547 -9.008 1 92.5 276 ARG A O 1
ATOM 2084 N N . ARG A 1 277 ? 16.938 17.797 -11.094 1 87.88 277 ARG A N 1
ATOM 2085 C CA . ARG A 1 277 ? 18.188 18.5 -11.367 1 87.88 277 ARG A CA 1
ATOM 2086 C C . ARG A 1 277 ? 17.984 20 -11.383 1 87.88 277 ARG A C 1
ATOM 2088 O O . ARG A 1 277 ? 18.875 20.766 -11.016 1 87.88 277 ARG A O 1
ATOM 2095 N N . ASP A 1 278 ? 16.844 20.391 -11.703 1 82.88 278 ASP A N 1
ATOM 2096 C CA . ASP A 1 278 ? 16.594 21.812 -11.898 1 82.88 278 ASP A CA 1
ATOM 2097 C C . ASP A 1 278 ? 16.141 22.484 -10.594 1 82.88 278 ASP A C 1
ATOM 2099 O O . ASP A 1 278 ? 15.859 23.688 -10.57 1 82.88 278 ASP A O 1
ATOM 2103 N N . CYS A 1 279 ? 16.062 21.703 -9.578 1 77.5 279 CYS A N 1
ATOM 2104 C CA . CYS A 1 279 ? 15.625 22.266 -8.297 1 77.5 279 CYS A CA 1
ATOM 2105 C C . CYS A 1 279 ? 16.812 22.406 -7.344 1 77.5 279 CYS A C 1
ATOM 2107 O O . CYS A 1 279 ? 17.516 21.438 -7.062 1 77.5 279 CYS A O 1
ATOM 2109 N N . PRO A 1 280 ? 17.094 23.641 -6.93 1 73.06 280 PRO A N 1
ATOM 2110 C CA . PRO A 1 280 ? 18.172 23.828 -5.965 1 73.06 280 PRO A CA 1
ATOM 2111 C C . PRO A 1 280 ? 17.938 23.094 -4.648 1 73.06 280 PRO A C 1
ATOM 2113 O O . PRO A 1 280 ? 16.781 22.953 -4.223 1 73.06 280 PRO A O 1
ATOM 2116 N N . VAL A 1 281 ? 19 22.719 -4.137 1 78.5 281 VAL A N 1
ATOM 2117 C CA . VAL A 1 281 ? 18.922 22.031 -2.85 1 78.5 281 VAL A CA 1
ATOM 2118 C C . VAL A 1 281 ? 18.828 23.062 -1.722 1 78.5 281 VAL A C 1
ATOM 2120 O O . VAL A 1 281 ? 19.75 23.859 -1.523 1 78.5 281 VAL A O 1
ATOM 2123 N N . GLY A 1 282 ? 17.75 23.094 -1.026 1 85.81 282 GLY A N 1
ATOM 2124 C CA . GLY A 1 282 ? 17.641 23.922 0.165 1 85.81 282 GLY A CA 1
ATOM 2125 C C . GLY A 1 282 ? 18.172 23.25 1.415 1 85.81 282 GLY A C 1
ATOM 2126 O O . GLY A 1 282 ? 18.469 22.062 1.399 1 85.81 282 GLY A O 1
ATOM 2127 N N . PRO A 1 283 ? 18.391 24.047 2.432 1 90.69 283 PRO A N 1
ATOM 2128 C CA . PRO A 1 283 ? 18.969 23.516 3.67 1 90.69 283 PRO A CA 1
ATOM 2129 C C . PRO A 1 283 ? 18.156 22.375 4.266 1 90.69 283 PRO A C 1
ATOM 2131 O O . PRO A 1 283 ? 18.719 21.406 4.781 1 90.69 283 PRO A O 1
ATOM 2134 N N . ALA A 1 284 ? 16.859 22.469 4.223 1 93.5 284 ALA A N 1
ATOM 2135 C CA . ALA A 1 284 ? 15.992 21.438 4.805 1 93.5 284 ALA A CA 1
ATOM 2136 C C . ALA A 1 284 ? 16.141 20.109 4.055 1 93.5 284 ALA A C 1
ATOM 2138 O O . ALA A 1 284 ? 16.266 19.062 4.676 1 93.5 284 ALA A O 1
ATOM 2139 N N . ARG A 1 285 ? 16.141 20.219 2.768 1 93.88 285 ARG A N 1
ATOM 2140 C CA . ARG A 1 285 ? 16.297 19.031 1.955 1 93.88 285 ARG A CA 1
ATOM 2141 C C . ARG A 1 285 ? 17.672 18.391 2.162 1 93.88 285 ARG A C 1
ATOM 2143 O O . ARG A 1 285 ? 17.781 17.172 2.295 1 93.88 285 ARG A O 1
ATOM 2150 N N . ALA A 1 286 ? 18.672 19.234 2.16 1 93.5 286 ALA A N 1
ATOM 2151 C CA . ALA A 1 286 ? 20.031 18.75 2.375 1 93.5 286 ALA A CA 1
ATOM 2152 C C . ALA A 1 286 ? 20.156 18.047 3.723 1 93.5 286 ALA A C 1
ATOM 2154 O O . ALA A 1 286 ? 20.75 16.953 3.812 1 93.5 286 ALA A O 1
ATOM 2155 N N . TRP A 1 287 ? 19.594 18.672 4.648 1 95.75 287 TRP A N 1
ATOM 2156 C CA . TRP A 1 287 ? 19.641 18.078 5.988 1 95.75 287 TRP A CA 1
ATOM 2157 C C . TRP A 1 287 ? 18.906 16.734 6.016 1 95.75 287 TRP A C 1
ATOM 2159 O O . TRP A 1 287 ? 19.406 15.773 6.594 1 95.75 287 TRP A O 1
ATOM 2169 N N . MET A 1 288 ? 17.734 16.688 5.457 1 96.75 288 MET A N 1
ATOM 2170 C CA . MET A 1 288 ? 16.922 15.469 5.418 1 96.75 288 MET A CA 1
ATOM 2171 C C . MET A 1 288 ? 17.688 14.328 4.762 1 96.75 288 MET A C 1
ATOM 2173 O O . MET A 1 288 ? 17.734 13.211 5.293 1 96.75 288 MET A O 1
ATOM 2177 N N . LEU A 1 289 ? 18.281 14.633 3.686 1 95.38 289 LEU A N 1
ATOM 2178 C CA . LEU A 1 289 ? 19.062 13.641 2.961 1 95.38 289 LEU A CA 1
ATOM 2179 C C . LEU A 1 289 ? 20.203 13.109 3.826 1 95.38 289 LEU A C 1
ATOM 2181 O O . LEU A 1 289 ? 20.391 11.898 3.945 1 95.38 289 LEU A O 1
ATOM 2185 N N . ASP A 1 290 ? 20.906 13.977 4.406 1 95.19 290 ASP A N 1
ATOM 2186 C CA . ASP A 1 290 ? 22.047 13.594 5.242 1 95.19 290 ASP A CA 1
ATOM 2187 C C . ASP A 1 290 ? 21.578 12.773 6.441 1 95.19 290 ASP A C 1
ATOM 2189 O O . ASP A 1 290 ? 22.234 11.789 6.809 1 95.19 290 ASP A O 1
ATOM 2193 N N . ALA A 1 291 ? 20.5 13.172 6.984 1 96.5 291 ALA A N 1
ATOM 2194 C CA . ALA A 1 291 ? 19.984 12.477 8.164 1 96.5 291 ALA A CA 1
ATOM 2195 C C . ALA A 1 291 ? 19.562 11.055 7.816 1 96.5 291 ALA A C 1
ATOM 2197 O O . ALA A 1 291 ? 19.891 10.109 8.547 1 96.5 291 ALA A O 1
ATOM 2198 N N . LEU A 1 292 ? 18.859 10.883 6.727 1 96 292 LEU A N 1
ATOM 2199 C CA . LEU A 1 292 ? 18.422 9.555 6.312 1 96 292 LEU A CA 1
ATOM 2200 C C . LEU A 1 292 ? 19.609 8.664 5.973 1 96 292 LEU A C 1
ATOM 2202 O O . LEU A 1 292 ? 19.625 7.484 6.332 1 96 292 LEU A O 1
ATOM 2206 N N . ARG A 1 293 ? 20.547 9.234 5.336 1 94.31 293 ARG A N 1
ATOM 2207 C CA . ARG A 1 293 ? 21.75 8.508 4.984 1 94.31 293 ARG A CA 1
ATOM 2208 C C . ARG A 1 293 ? 22.5 8.047 6.238 1 94.31 293 ARG A C 1
ATOM 2210 O O . ARG A 1 293 ? 22.906 6.887 6.328 1 94.31 293 ARG A O 1
ATOM 2217 N N . ALA A 1 294 ? 22.625 8.867 7.16 1 93.62 294 ALA A N 1
ATOM 2218 C CA . ALA A 1 294 ? 23.344 8.57 8.398 1 93.62 294 ALA A CA 1
ATOM 2219 C C . ALA A 1 294 ? 22.641 7.469 9.188 1 93.62 294 ALA A C 1
ATOM 2221 O O . ALA A 1 294 ? 23.297 6.594 9.758 1 93.62 294 ALA A O 1
ATOM 2222 N N . ARG A 1 295 ? 21.344 7.543 9.219 1 93.12 295 ARG A N 1
ATOM 2223 C CA . ARG A 1 295 ? 20.594 6.551 9.984 1 93.12 295 ARG A CA 1
ATOM 2224 C C . ARG A 1 295 ? 20.688 5.176 9.328 1 93.12 295 ARG A C 1
ATOM 2226 O O . ARG A 1 295 ? 20.797 4.16 10.016 1 93.12 295 ARG A O 1
ATOM 2233 N N . LEU A 1 296 ? 20.578 5.188 8.047 1 90.62 296 LEU A N 1
ATOM 2234 C CA . LEU A 1 296 ? 20.641 3.922 7.324 1 90.62 296 LEU A CA 1
ATOM 2235 C C . LEU A 1 296 ? 22.016 3.273 7.496 1 90.62 296 LEU A C 1
ATOM 2237 O O . LEU A 1 296 ? 22.125 2.045 7.527 1 90.62 296 LEU A O 1
ATOM 2241 N N . ALA A 1 297 ? 23.031 4.062 7.586 1 84.94 297 ALA A N 1
ATOM 2242 C CA . ALA A 1 297 ? 24.406 3.578 7.766 1 84.94 297 ALA A CA 1
ATOM 2243 C C . ALA A 1 297 ? 24.578 2.914 9.125 1 84.94 297 ALA A C 1
ATOM 2245 O O . ALA A 1 297 ? 25.469 2.086 9.312 1 84.94 297 ALA A O 1
ATOM 2246 N N . ARG A 1 298 ? 23.703 3.24 10.047 1 78.19 298 ARG A N 1
ATOM 2247 C CA . ARG A 1 298 ? 23.781 2.688 11.398 1 78.19 298 ARG A CA 1
ATOM 2248 C C . ARG A 1 298 ? 23.125 1.315 11.469 1 78.19 298 ARG A C 1
ATOM 2250 O O . ARG A 1 298 ? 23.312 0.579 12.438 1 78.19 298 ARG A O 1
ATOM 2257 N N . CYS A 1 299 ? 22.297 1 10.531 1 72.38 299 CYS A N 1
ATOM 2258 C CA . CYS A 1 299 ? 21.594 -0.273 10.578 1 72.38 299 CYS A CA 1
ATOM 2259 C C . CYS A 1 299 ? 22.547 -1.438 10.344 1 72.38 299 CYS A C 1
ATOM 2261 O O . CYS A 1 299 ? 23.359 -1.404 9.406 1 72.38 299 CYS A O 1
ATOM 2263 N N . PRO A 1 300 ? 22.719 -2.287 11.367 1 59.81 300 PRO A N 1
ATOM 2264 C CA . PRO A 1 300 ? 23.656 -3.406 11.258 1 59.81 300 PRO A CA 1
ATOM 2265 C C . PRO A 1 300 ? 23.562 -4.125 9.914 1 59.81 300 PRO A C 1
ATOM 2267 O O . PRO A 1 300 ? 24.562 -4.648 9.414 1 59.81 300 PRO A O 1
ATOM 2270 N N . ASP A 1 301 ? 22.391 -4.281 9.391 1 56.75 301 ASP A N 1
ATOM 2271 C CA . ASP A 1 301 ? 22.25 -5.059 8.164 1 56.75 301 ASP A CA 1
ATOM 2272 C C . ASP A 1 301 ? 22.531 -4.195 6.934 1 56.75 301 ASP A C 1
ATOM 2274 O O . ASP A 1 301 ? 22.281 -4.617 5.801 1 56.75 301 ASP A O 1
ATOM 2278 N N . ALA A 1 302 ? 23.016 -2.99 7.227 1 53.88 302 ALA A N 1
ATOM 2279 C CA . ALA A 1 302 ? 23.344 -2.088 6.129 1 53.88 302 ALA A CA 1
ATOM 2280 C C . ALA A 1 302 ? 24.688 -2.469 5.492 1 53.88 302 ALA A C 1
ATOM 2282 O O . ALA A 1 302 ? 25.672 -2.688 6.195 1 53.88 302 ALA A O 1
ATOM 2283 N N . GLU A 1 303 ? 24.641 -3.104 4.266 1 48.69 303 GLU A N 1
ATOM 2284 C CA . GLU A 1 303 ? 25.906 -3.264 3.564 1 48.69 303 GLU A CA 1
ATOM 2285 C C . GLU A 1 303 ? 26.344 -1.96 2.898 1 48.69 303 GLU A C 1
ATOM 2287 O O . GLU A 1 303 ? 25.531 -1.284 2.264 1 48.69 303 GLU A O 1
ATOM 2292 N N . PRO A 1 304 ? 27.453 -1.469 3.264 1 47.59 304 PRO A N 1
ATOM 2293 C CA . PRO A 1 304 ? 27.906 -0.275 2.555 1 47.59 304 PRO A CA 1
ATOM 2294 C C . PRO A 1 304 ? 27.797 -0.409 1.038 1 47.59 304 PRO A C 1
ATOM 2296 O O . PRO A 1 304 ? 27.844 -1.521 0.508 1 47.59 304 PRO A O 1
ATOM 2299 N N . PRO A 1 305 ? 27.234 0.702 0.347 1 43.97 305 PRO A N 1
ATOM 2300 C CA . PRO A 1 305 ? 27.203 0.601 -1.113 1 43.97 305 PRO A CA 1
ATOM 2301 C C . PRO A 1 305 ? 28.5 0.069 -1.7 1 43.97 305 PRO A C 1
ATOM 2303 O O . PRO A 1 305 ? 29.578 0.364 -1.18 1 43.97 305 PRO A O 1
ATOM 2306 N N . ARG A 1 306 ? 28.547 -1.017 -2.299 1 35.84 306 ARG A N 1
ATOM 2307 C CA . ARG A 1 306 ? 29.75 -1.357 -3.033 1 35.84 306 ARG A CA 1
ATOM 2308 C C . ARG A 1 306 ? 30.156 -0.235 -3.986 1 35.84 306 ARG A C 1
ATOM 2310 O O . ARG A 1 306 ? 29.328 0.228 -4.781 1 35.84 306 ARG A O 1
ATOM 2317 N N . GLN A 1 307 ? 31.109 0.619 -3.602 1 28.58 307 GLN A N 1
ATOM 2318 C CA . GLN A 1 307 ? 31.781 1.505 -4.547 1 28.58 307 GLN A CA 1
ATOM 2319 C C . GLN A 1 307 ? 32.031 0.794 -5.867 1 28.58 307 GLN A C 1
ATOM 2321 O O . GLN A 1 307 ? 32.656 -0.268 -5.895 1 28.58 307 GLN A O 1
ATOM 2326 N N . TRP A 1 308 ? 31.141 0.723 -6.738 1 26.59 308 TRP A N 1
ATOM 2327 C CA . TRP A 1 308 ? 31.703 0.364 -8.039 1 26.59 308 TRP A CA 1
ATOM 2328 C C . TRP A 1 308 ? 32.938 1.194 -8.344 1 26.59 308 TRP A C 1
ATOM 2330 O O . TRP A 1 308 ? 32.875 2.426 -8.375 1 26.59 308 TRP A O 1
ATOM 2340 N N . GLY A 1 309 ? 34.062 0.817 -7.812 1 21.94 309 GLY A N 1
ATOM 2341 C CA . GLY A 1 309 ? 35.312 1.071 -8.562 1 21.94 309 GLY A CA 1
ATOM 2342 C C . GLY A 1 309 ? 35.25 0.543 -9.977 1 21.94 309 GLY A C 1
ATOM 2343 O O . GLY A 1 309 ? 34.5 -0.375 -10.281 1 21.94 309 GLY A O 1
ATOM 2344 N N . MET B 1 1 ? 14.023 -8.398 -41.406 1 30.95 1 MET B N 1
ATOM 2345 C CA . MET B 1 1 ? 13.727 -9.828 -41.406 1 30.95 1 MET B CA 1
ATOM 2346 C C . MET B 1 1 ? 12.531 -10.133 -40.531 1 30.95 1 MET B C 1
ATOM 2348 O O . MET B 1 1 ? 12.391 -9.562 -39.438 1 30.95 1 MET B O 1
ATOM 2352 N N . ASP B 1 2 ? 11.445 -10.469 -41.031 1 37.75 2 ASP B N 1
ATOM 2353 C CA . ASP B 1 2 ? 10.18 -10.82 -40.406 1 37.75 2 ASP B CA 1
ATOM 2354 C C . ASP B 1 2 ? 10.398 -11.82 -39.281 1 37.75 2 ASP B C 1
ATOM 2356 O O . ASP B 1 2 ? 10.875 -12.93 -39.5 1 37.75 2 ASP B O 1
ATOM 2360 N N . VAL B 1 3 ? 10.805 -11.406 -38.188 1 48.31 3 VAL B N 1
ATOM 2361 C CA . VAL B 1 3 ? 10.977 -12.305 -37.062 1 48.31 3 VAL B CA 1
ATOM 2362 C C . VAL B 1 3 ? 9.758 -13.227 -36.938 1 48.31 3 VAL B C 1
ATOM 2364 O O . VAL B 1 3 ? 8.617 -12.766 -37 1 48.31 3 VAL B O 1
ATOM 2367 N N . GLY B 1 4 ? 9.836 -14.352 -37.5 1 54.81 4 GLY B N 1
ATOM 2368 C CA . GLY B 1 4 ? 8.766 -15.328 -37.406 1 54.81 4 GLY B CA 1
ATOM 2369 C C . GLY B 1 4 ? 8.203 -15.508 -36.031 1 54.81 4 GLY B C 1
ATOM 2370 O O . GLY B 1 4 ? 8.844 -15.125 -35.031 1 54.81 4 GLY B O 1
ATOM 2371 N N . GLN B 1 5 ? 6.871 -15.766 -35.875 1 60.88 5 GLN B N 1
ATOM 2372 C CA . GLN B 1 5 ? 6.172 -15.938 -34.594 1 60.88 5 GLN B CA 1
ATOM 2373 C C . GLN B 1 5 ? 6.484 -17.297 -33.969 1 60.88 5 GLN B C 1
ATOM 2375 O O . GLN B 1 5 ? 6.305 -18.328 -34.625 1 60.88 5 GLN B O 1
ATOM 2380 N N . PRO B 1 6 ? 7.168 -17.234 -32.875 1 68 6 PRO B N 1
ATOM 2381 C CA . PRO B 1 6 ? 7.41 -18.516 -32.188 1 68 6 PRO B CA 1
ATOM 2382 C C . PRO B 1 6 ? 6.117 -19.281 -31.891 1 68 6 PRO B C 1
ATOM 2384 O O . PRO B 1 6 ? 5.086 -18.656 -31.625 1 68 6 PRO B O 1
ATOM 2387 N N . THR B 1 7 ? 6.156 -20.625 -32.25 1 69.81 7 THR B N 1
ATOM 2388 C CA . THR B 1 7 ? 5.027 -21.453 -31.844 1 69.81 7 THR B CA 1
ATOM 2389 C C . THR B 1 7 ? 5.055 -21.734 -30.344 1 69.81 7 THR B C 1
ATOM 2391 O O . THR B 1 7 ? 6.086 -21.547 -29.703 1 69.81 7 THR B O 1
ATOM 2394 N N . LEU B 1 8 ? 3.947 -22.125 -29.844 1 73 8 LEU B N 1
ATOM 2395 C CA . LEU B 1 8 ? 3.871 -22.516 -28.438 1 73 8 LEU B CA 1
ATOM 2396 C C . LEU B 1 8 ? 4.816 -23.672 -28.141 1 73 8 LEU B C 1
ATOM 2398 O O . LEU B 1 8 ? 5.414 -23.734 -27.062 1 73 8 LEU B O 1
ATOM 2402 N N . ASP B 1 9 ? 4.961 -24.547 -29.141 1 77.38 9 ASP B N 1
ATOM 2403 C CA . ASP B 1 9 ? 5.867 -25.672 -28.984 1 77.38 9 ASP B CA 1
ATOM 2404 C C . ASP B 1 9 ? 7.316 -25.203 -28.859 1 77.38 9 ASP B C 1
ATOM 2406 O O . ASP B 1 9 ? 8.078 -25.734 -28.047 1 77.38 9 ASP B O 1
ATOM 2410 N N . GLN B 1 10 ? 7.637 -24.203 -29.594 1 78 10 GLN B N 1
ATOM 2411 C CA . GLN B 1 10 ? 8.992 -23.672 -29.547 1 78 10 GLN B CA 1
ATOM 2412 C C . GLN B 1 10 ? 9.273 -22.984 -28.203 1 78 10 GLN B C 1
ATOM 2414 O O . GLN B 1 10 ? 10.359 -23.125 -27.656 1 78 10 GLN B O 1
ATOM 2419 N N . LEU B 1 11 ? 8.281 -22.312 -27.766 1 80.38 11 LEU B N 1
ATOM 2420 C CA . LEU B 1 11 ? 8.43 -21.672 -26.453 1 80.38 11 LEU B CA 1
ATOM 2421 C C . LEU B 1 11 ? 8.578 -22.703 -25.344 1 80.38 11 LEU B C 1
ATOM 2423 O O . LEU B 1 11 ? 9.398 -22.547 -24.438 1 80.38 11 LEU B O 1
ATOM 2427 N N . ARG B 1 12 ? 7.844 -23.766 -25.5 1 81.12 12 ARG B N 1
ATOM 2428 C CA . ARG B 1 12 ? 7.926 -24.859 -24.531 1 81.12 12 ARG B CA 1
ATOM 2429 C C . ARG B 1 12 ? 9.297 -25.516 -24.578 1 81.12 12 ARG B C 1
ATOM 2431 O O . ARG B 1 12 ? 9.859 -25.859 -23.531 1 81.12 12 ARG B O 1
ATOM 2438 N N . LEU B 1 13 ? 9.836 -25.656 -25.734 1 85 13 LEU B N 1
ATOM 2439 C CA . LEU B 1 13 ? 11.172 -26.219 -25.906 1 85 13 LEU B CA 1
ATOM 2440 C C . LEU B 1 13 ? 12.219 -25.359 -25.219 1 85 13 LEU B C 1
ATOM 2442 O O . LEU B 1 13 ? 13.07 -25.859 -24.484 1 85 13 LEU B O 1
ATOM 2446 N N . PHE B 1 14 ? 12.109 -24.094 -25.422 1 88.12 14 PHE B N 1
ATOM 2447 C CA . PHE B 1 14 ? 13.031 -23.125 -24.844 1 88.12 14 PHE B CA 1
ATOM 2448 C C . PHE B 1 14 ? 12.984 -23.156 -23.328 1 88.12 14 PHE B C 1
ATOM 2450 O O . PHE B 1 14 ? 14.023 -23.266 -22.656 1 88.12 14 PHE B O 1
ATOM 2457 N N . LEU B 1 15 ? 11.805 -23.156 -22.906 1 86.06 15 LEU B N 1
ATOM 2458 C CA . LEU B 1 15 ? 11.625 -23.141 -21.453 1 86.06 15 LEU B CA 1
ATOM 2459 C C . LEU B 1 15 ? 12.109 -24.438 -20.828 1 86.06 15 LEU B C 1
ATOM 2461 O O . LEU B 1 15 ? 12.688 -24.438 -19.75 1 86.06 15 LEU B O 1
ATOM 2465 N N . ALA B 1 16 ? 11.938 -25.562 -21.484 1 87.94 16 ALA B N 1
ATOM 2466 C CA . ALA B 1 16 ? 12.391 -26.859 -20.984 1 87.94 16 ALA B CA 1
ATOM 2467 C C . ALA B 1 16 ? 13.914 -26.906 -20.875 1 87.94 16 ALA B C 1
ATOM 2469 O O . ALA B 1 16 ? 14.453 -27.438 -19.891 1 87.94 16 ALA B O 1
ATOM 2470 N N . VAL B 1 17 ? 14.555 -26.328 -21.781 1 88.94 17 VAL B N 1
ATOM 2471 C CA . VAL B 1 17 ? 16.016 -26.312 -21.75 1 88.94 17 VAL B CA 1
ATOM 2472 C C . VAL B 1 17 ? 16.5 -25.469 -20.594 1 88.94 17 VAL B C 1
ATOM 2474 O O . VAL B 1 17 ? 17.438 -25.859 -19.875 1 88.94 17 VAL B O 1
ATOM 2477 N N . VAL B 1 18 ? 15.836 -24.359 -20.453 1 85.69 18 VAL B N 1
ATOM 2478 C CA . VAL B 1 18 ? 16.234 -23.453 -19.391 1 85.69 18 VAL B CA 1
ATOM 2479 C C . VAL B 1 18 ? 15.961 -24.109 -18.031 1 85.69 18 VAL B C 1
ATOM 2481 O O . VAL B 1 18 ? 16.828 -24.109 -17.156 1 85.69 18 VAL B O 1
ATOM 2484 N N . ASP B 1 19 ? 14.797 -24.688 -17.906 1 83.5 19 ASP B N 1
ATOM 2485 C CA . ASP B 1 19 ? 14.352 -25.234 -16.641 1 83.5 19 ASP B CA 1
ATOM 2486 C C . ASP B 1 19 ? 15.172 -26.469 -16.25 1 83.5 19 ASP B C 1
ATOM 2488 O O . ASP B 1 19 ? 15.508 -26.656 -15.078 1 83.5 19 ASP B O 1
ATOM 2492 N N . GLU B 1 20 ? 15.539 -27.281 -17.203 1 84.38 20 GLU B N 1
ATOM 2493 C CA . GLU B 1 20 ? 16.281 -28.516 -16.953 1 84.38 20 GLU B CA 1
ATOM 2494 C C . GLU B 1 20 ? 17.781 -28.266 -16.922 1 84.38 20 GLU B C 1
ATOM 2496 O O . GLU B 1 20 ? 18.547 -29.094 -16.422 1 84.38 20 GLU B O 1
ATOM 2501 N N . GLY B 1 21 ? 18.062 -27.062 -17.406 1 86.56 21 GLY B N 1
ATOM 2502 C CA . GLY B 1 21 ? 19.469 -26.688 -17.438 1 86.56 21 GLY B CA 1
ATOM 2503 C C . GLY B 1 21 ? 20.297 -27.484 -18.406 1 86.56 21 GLY B C 1
ATOM 2504 O O . GLY B 1 21 ? 21.531 -27.453 -18.359 1 86.56 21 GLY B O 1
ATOM 2505 N N . SER B 1 22 ? 19.672 -28.359 -19.125 1 88.25 22 SER B N 1
ATOM 2506 C CA . SER B 1 22 ? 20.359 -29.156 -20.125 1 88.25 22 SER B CA 1
ATOM 2507 C C . SER B 1 22 ? 19.438 -29.516 -21.281 1 88.25 22 SER B C 1
ATOM 2509 O O . SER B 1 22 ? 18.219 -29.625 -21.094 1 88.25 22 SER B O 1
ATOM 2511 N N . PHE B 1 23 ? 20.047 -29.719 -22.5 1 88.62 23 PHE B N 1
ATOM 2512 C CA . PHE B 1 23 ? 19.281 -30.125 -23.672 1 88.62 23 PHE B CA 1
ATOM 2513 C C . PHE B 1 23 ? 18.781 -31.562 -23.516 1 88.62 23 PHE B C 1
ATOM 2515 O O . PHE B 1 23 ? 17.656 -31.891 -23.891 1 88.62 23 PHE B O 1
ATOM 2522 N N . ASN B 1 24 ? 19.688 -32.312 -22.891 1 88.94 24 ASN B N 1
ATOM 2523 C CA . ASN B 1 24 ? 19.297 -33.688 -22.625 1 88.94 24 ASN B CA 1
ATOM 2524 C C . ASN B 1 24 ? 18.141 -33.75 -21.625 1 88.94 24 ASN B C 1
ATOM 2526 O O . ASN B 1 24 ? 17.203 -34.531 -21.797 1 88.94 24 ASN B O 1
ATOM 2530 N N . GLY B 1 25 ? 18.25 -33.031 -20.625 1 89.81 25 GLY B N 1
ATOM 2531 C CA . GLY B 1 25 ? 17.172 -32.969 -19.641 1 89.81 25 GLY B CA 1
ATOM 2532 C C . GLY B 1 25 ? 15.859 -32.5 -20.234 1 89.81 25 GLY B C 1
ATOM 2533 O O . GLY B 1 25 ? 14.805 -33.062 -19.922 1 89.81 25 GLY B O 1
ATOM 2534 N N . ALA B 1 26 ? 15.961 -31.547 -21.062 1 91.5 26 ALA B N 1
ATOM 2535 C CA . ALA B 1 26 ? 14.773 -31.047 -21.75 1 91.5 26 ALA B CA 1
ATOM 2536 C C . ALA B 1 26 ? 14.164 -32.125 -22.656 1 91.5 26 ALA B C 1
ATOM 2538 O O . ALA B 1 26 ? 12.945 -32.281 -22.703 1 91.5 26 ALA B O 1
ATOM 2539 N N . ALA B 1 27 ? 14.969 -32.844 -23.297 1 90.69 27 ALA B N 1
ATOM 2540 C CA . ALA B 1 27 ? 14.523 -33.938 -24.188 1 90.69 27 ALA B CA 1
ATOM 2541 C C . ALA B 1 27 ? 13.773 -35 -23.406 1 90.69 27 ALA B C 1
ATOM 2543 O O . ALA B 1 27 ? 12.695 -35.438 -23.812 1 90.69 27 ALA B O 1
ATOM 2544 N N . ARG B 1 28 ? 14.273 -35.344 -22.328 1 88.75 28 ARG B N 1
ATOM 2545 C CA . ARG B 1 28 ? 13.641 -36.344 -21.469 1 88.75 28 ARG B CA 1
ATOM 2546 C C . ARG B 1 28 ? 12.297 -35.812 -20.938 1 88.75 28 ARG B C 1
ATOM 2548 O O . ARG B 1 28 ? 11.305 -36.562 -20.984 1 88.75 28 ARG B O 1
ATOM 2555 N N . LYS B 1 29 ? 12.328 -34.656 -20.594 1 85.62 29 LYS B N 1
ATOM 2556 C CA . LYS B 1 29 ? 11.133 -34.031 -20.016 1 85.62 29 LYS B CA 1
ATOM 2557 C C . LYS B 1 29 ? 10.008 -33.938 -21.047 1 85.62 29 LYS B C 1
ATOM 2559 O O . LYS B 1 29 ? 8.844 -34.188 -20.734 1 85.62 29 LYS B O 1
ATOM 2564 N N . LEU B 1 30 ? 10.367 -33.656 -22.219 1 86 30 LEU B N 1
ATOM 2565 C CA . LEU B 1 30 ? 9.383 -33.438 -23.266 1 86 30 LEU B CA 1
ATOM 2566 C C . LEU B 1 30 ? 9.109 -34.719 -24.062 1 86 30 LEU B C 1
ATOM 2568 O O . LEU B 1 30 ? 8.219 -34.75 -24.906 1 86 30 LEU B O 1
ATOM 2572 N N . GLY B 1 31 ? 9.82 -35.75 -23.703 1 88.44 31 GLY B N 1
ATOM 2573 C CA . GLY B 1 31 ? 9.656 -37 -24.438 1 88.44 31 GLY B CA 1
ATOM 2574 C C . GLY B 1 31 ? 10.07 -36.906 -25.891 1 88.44 31 GLY B C 1
ATOM 2575 O O . GLY B 1 31 ? 9.383 -37.406 -26.781 1 88.44 31 GLY B O 1
ATOM 2576 N N . ARG B 1 32 ? 11.109 -36.188 -26.078 1 86.56 32 ARG B N 1
ATOM 2577 C CA . ARG B 1 32 ? 11.602 -35.969 -27.422 1 86.56 32 ARG B CA 1
ATOM 2578 C C . ARG B 1 32 ? 13.078 -36.312 -27.547 1 86.56 32 ARG B C 1
ATOM 2580 O O . ARG B 1 32 ? 13.766 -36.469 -26.531 1 86.56 32 ARG B O 1
ATOM 2587 N N . ALA B 1 33 ? 13.516 -36.656 -28.688 1 89 33 ALA B N 1
ATOM 2588 C CA . ALA B 1 33 ? 14.938 -36.844 -28.938 1 89 33 ALA B CA 1
ATOM 2589 C C . ALA B 1 33 ? 15.719 -35.562 -28.766 1 89 33 ALA B C 1
ATOM 2591 O O . ALA B 1 33 ? 15.219 -34.469 -29.078 1 89 33 ALA B O 1
ATOM 2592 N N . ILE B 1 34 ? 16.891 -35.719 -28.25 1 89.94 34 ILE B N 1
ATOM 2593 C CA . ILE B 1 34 ? 17.75 -34.562 -28.016 1 89.94 34 ILE B CA 1
ATOM 2594 C C . ILE B 1 34 ? 17.969 -33.781 -29.312 1 89.94 34 ILE B C 1
ATOM 2596 O O . ILE B 1 34 ? 18.062 -32.562 -29.297 1 89.94 34 ILE B O 1
ATOM 2600 N N . SER B 1 35 ? 18.047 -34.469 -30.422 1 89.31 35 SER B N 1
ATOM 2601 C CA . SER B 1 35 ? 18.219 -33.812 -31.719 1 89.31 35 SER B CA 1
ATOM 2602 C C . SER B 1 35 ? 17.031 -32.938 -32.062 1 89.31 35 SER B C 1
ATOM 2604 O O . SER B 1 35 ? 17.188 -31.859 -32.656 1 89.31 35 SER B O 1
ATOM 2606 N N . ALA B 1 36 ? 15.883 -33.375 -31.734 1 87.19 36 ALA B N 1
ATOM 2607 C CA . ALA B 1 36 ? 14.664 -32.594 -31.984 1 87.19 36 ALA B CA 1
ATOM 2608 C C . ALA B 1 36 ? 14.633 -31.328 -31.141 1 87.19 36 ALA B C 1
ATOM 2610 O O . ALA B 1 36 ? 14.211 -30.281 -31.625 1 87.19 36 ALA B O 1
ATOM 2611 N N . VAL B 1 37 ? 15.078 -31.438 -29.922 1 90.38 37 VAL B N 1
ATOM 261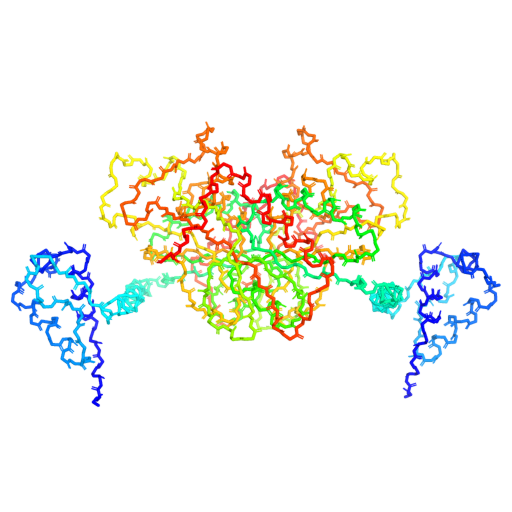2 C CA . VAL B 1 37 ? 15.125 -30.281 -29.031 1 90.38 37 VAL B CA 1
ATOM 2613 C C . VAL B 1 37 ? 16.141 -29.266 -29.547 1 90.38 37 VAL B C 1
ATOM 2615 O O . VAL B 1 37 ? 15.859 -28.078 -29.625 1 90.38 37 VAL B O 1
ATOM 2618 N N . SER B 1 38 ? 17.312 -29.781 -29.891 1 88.12 38 SER B N 1
ATOM 2619 C CA . SER B 1 38 ? 18.375 -28.922 -30.391 1 88.12 38 SER B CA 1
ATOM 2620 C C . SER B 1 38 ? 17.953 -28.219 -31.688 1 88.12 38 SER B C 1
ATOM 2622 O O . SER B 1 38 ? 18.172 -27.016 -31.844 1 88.12 38 SER B O 1
ATOM 2624 N N . TYR B 1 39 ? 17.344 -29 -32.469 1 86.19 39 TYR B N 1
ATOM 2625 C CA . TYR B 1 39 ? 16.859 -28.453 -33.719 1 86.19 39 TYR B CA 1
ATOM 2626 C C . TYR B 1 39 ? 15.773 -27.391 -33.469 1 86.19 39 TYR B C 1
ATOM 2628 O O . TYR B 1 39 ? 15.758 -26.344 -34.125 1 86.19 39 TYR B O 1
ATOM 2636 N N . GLY B 1 40 ? 14.859 -27.703 -32.625 1 88.06 40 GLY B N 1
ATOM 2637 C CA . GLY B 1 40 ? 13.82 -26.75 -32.25 1 88.06 40 GLY B CA 1
ATOM 2638 C C . GLY B 1 40 ? 14.367 -25.422 -31.781 1 88.06 40 GLY B C 1
ATOM 2639 O O . GLY B 1 40 ? 13.867 -24.359 -32.188 1 88.06 40 GLY B O 1
ATOM 2640 N N . ILE B 1 41 ? 15.375 -25.484 -30.984 1 88.75 41 ILE B N 1
ATOM 2641 C CA . ILE B 1 41 ? 15.984 -24.266 -30.453 1 88.75 41 ILE B CA 1
ATOM 2642 C C . ILE B 1 41 ? 16.703 -23.516 -31.562 1 88.75 41 ILE B C 1
ATOM 2644 O O . ILE B 1 41 ? 16.578 -22.297 -31.688 1 88.75 41 ILE B O 1
ATOM 2648 N N . THR B 1 42 ? 17.422 -24.25 -32.375 1 86.38 42 THR B N 1
ATOM 2649 C CA . THR B 1 42 ? 18.125 -23.641 -33.5 1 86.38 42 THR B CA 1
ATOM 2650 C C . THR B 1 42 ? 17.141 -22.953 -34.469 1 86.38 42 THR B C 1
ATOM 2652 O O . THR B 1 42 ? 17.406 -21.844 -34.938 1 86.38 42 THR B O 1
ATOM 2655 N N . THR B 1 43 ? 16.078 -23.625 -34.688 1 83.44 43 THR B N 1
ATOM 2656 C CA . THR B 1 43 ? 15.055 -23.078 -35.562 1 83.44 43 THR B CA 1
ATOM 2657 C C . THR B 1 43 ? 14.438 -21.828 -34.938 1 83.44 43 THR B C 1
ATOM 2659 O O . THR B 1 43 ? 14.188 -20.828 -35.625 1 83.44 43 THR B O 1
ATOM 2662 N N . LEU B 1 44 ? 14.141 -21.891 -33.656 1 85 44 LEU B N 1
ATOM 2663 C CA . LEU B 1 44 ? 13.602 -20.75 -32.938 1 85 44 LEU B CA 1
ATOM 2664 C C . LEU B 1 44 ? 14.555 -19.562 -33.031 1 85 44 LEU B C 1
ATOM 2666 O O . LEU B 1 44 ? 14.133 -18.438 -33.312 1 85 44 LEU B O 1
ATOM 2670 N N . GLU B 1 45 ? 15.812 -19.812 -32.812 1 85.5 45 GLU B N 1
ATOM 2671 C CA . GLU B 1 45 ? 16.828 -18.781 -32.906 1 85.5 45 GLU B CA 1
ATOM 2672 C C . GLU B 1 45 ? 16.906 -18.188 -34.312 1 85.5 45 GLU B C 1
ATOM 2674 O O . GLU B 1 45 ? 17.016 -16.969 -34.469 1 85.5 45 GLU B O 1
ATOM 2679 N N . ALA B 1 46 ? 16.828 -19.016 -35.281 1 80.88 46 ALA B N 1
ATOM 2680 C CA . ALA B 1 46 ? 16.844 -18.578 -36.656 1 80.88 46 ALA B CA 1
ATOM 2681 C C . ALA B 1 46 ? 15.633 -17.719 -37 1 80.88 46 ALA B C 1
ATOM 2683 O O . ALA B 1 46 ? 15.75 -16.688 -37.656 1 80.88 46 ALA B O 1
ATOM 2684 N N . GLN B 1 47 ? 14.539 -18.188 -36.531 1 76.94 47 GLN B N 1
ATOM 2685 C CA . GLN B 1 47 ? 13.297 -17.469 -36.781 1 76.94 47 GLN B CA 1
ATOM 2686 C C . GLN B 1 47 ? 13.328 -16.078 -36.156 1 76.94 47 GLN B C 1
ATOM 2688 O O . GLN B 1 47 ? 12.82 -15.117 -36.719 1 76.94 47 GLN B O 1
ATOM 2693 N N . LEU B 1 48 ? 13.906 -16.031 -34.969 1 79.69 48 LEU B N 1
ATOM 2694 C CA . LEU B 1 48 ? 13.945 -14.789 -34.219 1 79.69 48 LEU B CA 1
ATOM 2695 C C . LEU B 1 48 ? 15.164 -13.953 -34.625 1 79.69 48 LEU B C 1
ATOM 2697 O O . LEU B 1 48 ? 15.227 -12.758 -34.312 1 79.69 48 LEU B O 1
ATOM 2701 N N . GLY B 1 49 ? 16.078 -14.578 -35.312 1 78.25 49 GLY B N 1
ATOM 2702 C CA . GLY B 1 49 ? 17.281 -13.898 -35.719 1 78.25 49 GLY B CA 1
ATOM 2703 C C . GLY B 1 49 ? 18.234 -13.586 -34.562 1 78.25 49 GLY B C 1
ATOM 2704 O O . GLY B 1 49 ? 18.969 -12.602 -34.625 1 78.25 49 GLY B O 1
ATOM 2705 N N . VAL B 1 50 ? 18.047 -14.289 -33.469 1 81.44 50 VAL B N 1
ATOM 2706 C CA . VAL B 1 50 ? 18.906 -14.086 -32.312 1 81.44 50 VAL B CA 1
ATOM 2707 C C . VAL B 1 50 ? 19.406 -15.438 -31.797 1 81.44 50 VAL B C 1
ATOM 2709 O O . VAL B 1 50 ? 18.875 -16.484 -32.156 1 81.44 50 VAL B O 1
ATOM 2712 N N . THR B 1 51 ? 20.5 -15.383 -31.062 1 85.88 51 THR B N 1
ATOM 2713 C CA . THR B 1 51 ? 21.016 -16.531 -30.312 1 85.88 51 THR B CA 1
ATOM 2714 C C . THR B 1 51 ? 20.516 -16.516 -28.875 1 85.88 51 THR B C 1
ATOM 2716 O O . THR B 1 51 ? 20.719 -15.531 -28.156 1 85.88 51 THR B O 1
ATOM 2719 N N . LEU B 1 52 ? 19.781 -17.578 -28.578 1 88.5 52 LEU B N 1
ATOM 2720 C CA . LEU B 1 52 ? 19.156 -17.609 -27.25 1 88.5 52 LEU B CA 1
ATOM 2721 C C . LEU B 1 52 ? 20.094 -18.25 -26.234 1 88.5 52 LEU B C 1
ATOM 2723 O O . LEU B 1 52 ? 20.047 -17.922 -25.047 1 88.5 52 LEU B O 1
ATOM 2727 N N . PHE B 1 53 ? 20.938 -19.203 -26.719 1 89 53 PHE B N 1
ATOM 2728 C CA . PHE B 1 53 ? 21.922 -19.859 -25.875 1 89 53 PHE B CA 1
ATOM 2729 C C . PHE B 1 53 ? 23.328 -19.641 -26.406 1 89 53 PHE B C 1
ATOM 2731 O O . PHE B 1 53 ? 23.562 -19.719 -27.609 1 89 53 PHE B O 1
ATOM 2738 N N . GLU B 1 54 ? 24.203 -19.25 -25.438 1 84.56 54 GLU B N 1
ATOM 2739 C CA . GLU B 1 54 ? 25.578 -19.047 -25.844 1 84.56 54 GLU B CA 1
ATOM 2740 C C . GLU B 1 54 ? 26.188 -20.328 -26.422 1 84.56 54 GLU B C 1
ATOM 2742 O O . GLU B 1 54 ? 25.906 -21.422 -25.938 1 84.56 54 GLU B O 1
ATOM 2747 N N . ARG B 1 55 ? 26.719 -20.281 -27.672 1 71.25 55 ARG B N 1
ATOM 2748 C CA . ARG B 1 55 ? 27.25 -21.406 -28.422 1 71.25 55 ARG B CA 1
ATOM 2749 C C . ARG B 1 55 ? 28.562 -21.906 -27.812 1 71.25 55 ARG B C 1
ATOM 2751 O O . ARG B 1 55 ? 28.859 -23.094 -27.875 1 71.25 55 ARG B O 1
ATOM 2758 N N . GLU B 1 56 ? 29.406 -21.078 -27.312 1 61.12 56 GLU B N 1
ATOM 2759 C CA . GLU B 1 56 ? 30.781 -21.484 -27.062 1 61.12 56 GLU B CA 1
ATOM 2760 C C . GLU B 1 56 ? 30.906 -22.25 -25.766 1 61.12 56 GLU B C 1
ATOM 2762 O O . GLU B 1 56 ? 30.484 -21.781 -24.703 1 61.12 56 GLU B O 1
ATOM 2767 N N . GLY B 1 57 ? 31.547 -23.594 -25.703 1 57.66 57 GLY B N 1
ATOM 2768 C CA . GLY B 1 57 ? 32.312 -24.531 -24.891 1 57.66 57 GLY B CA 1
ATOM 2769 C C . GLY B 1 57 ? 31.516 -25.062 -23.703 1 57.66 57 GLY B C 1
ATOM 2770 O O . GLY B 1 57 ? 32.031 -25.844 -22.906 1 57.66 57 GLY B O 1
ATOM 2771 N N . SER B 1 58 ? 30.328 -24.438 -23.344 1 54.56 58 SER B N 1
ATOM 2772 C CA . SER B 1 58 ? 29.922 -24.828 -22 1 54.56 58 SER B CA 1
ATOM 2773 C C . SER B 1 58 ? 28.984 -26.016 -22.031 1 54.56 58 SER B C 1
ATOM 2775 O O . SER B 1 58 ? 28.188 -26.172 -22.969 1 54.56 58 SER B O 1
ATOM 2777 N N . ARG B 1 59 ? 29.25 -27.062 -21.344 1 62.41 59 ARG B N 1
ATOM 2778 C CA . ARG B 1 59 ? 28.484 -28.281 -21.094 1 62.41 59 ARG B CA 1
ATOM 2779 C C . ARG B 1 59 ? 27.047 -27.953 -20.719 1 62.41 59 ARG B C 1
ATOM 2781 O O . ARG B 1 59 ? 26.141 -28.75 -20.969 1 62.41 59 ARG B O 1
ATOM 2788 N N . LYS B 1 60 ? 26.797 -26.859 -20.141 1 74.75 60 LYS B N 1
ATOM 2789 C CA . LYS B 1 60 ? 25.453 -26.453 -19.734 1 74.75 60 LYS B CA 1
ATOM 2790 C C . LYS B 1 60 ? 24.953 -25.266 -20.547 1 74.75 60 LYS B C 1
ATOM 2792 O O . LYS B 1 60 ? 25.719 -24.344 -20.844 1 74.75 60 LYS B O 1
ATOM 2797 N N . PRO B 1 61 ? 23.719 -25.312 -21.016 1 82.75 61 PRO B N 1
ATOM 2798 C CA . PRO B 1 61 ? 23.188 -24.188 -21.781 1 82.75 61 PRO B CA 1
ATOM 2799 C C . PRO B 1 61 ? 23.156 -22.891 -20.984 1 82.75 61 PRO B C 1
ATOM 2801 O O . PRO B 1 61 ? 22.656 -22.875 -19.844 1 82.75 61 PRO B O 1
ATOM 2804 N N . VAL B 1 62 ? 23.938 -21.875 -21.516 1 85 62 VAL B N 1
ATOM 2805 C CA . VAL B 1 62 ? 23.953 -20.547 -20.891 1 85 62 VAL B CA 1
ATOM 2806 C C . VAL B 1 62 ? 23.172 -19.562 -21.766 1 85 62 VAL B C 1
ATOM 2808 O O . VAL B 1 62 ? 23.391 -19.5 -22.984 1 85 62 VAL B O 1
ATOM 2811 N N . LEU B 1 63 ? 22.203 -18.922 -21.109 1 85.31 63 LEU B N 1
ATOM 2812 C CA . LEU B 1 63 ? 21.359 -17.984 -21.828 1 85.31 63 LEU B CA 1
ATOM 2813 C C . LEU B 1 63 ? 22.172 -16.781 -22.312 1 85.31 63 LEU B C 1
ATOM 2815 O O . LEU B 1 63 ? 23.031 -16.281 -21.594 1 85.31 63 LEU B O 1
ATOM 2819 N N . SER B 1 64 ? 21.969 -16.359 -23.547 1 83.75 64 SER B N 1
ATOM 2820 C CA . SER B 1 64 ? 22.453 -15.078 -24.047 1 83.75 64 SER B CA 1
ATOM 2821 C C . SER B 1 64 ? 21.609 -13.922 -23.5 1 83.75 64 SER B C 1
ATOM 2823 O O . SER B 1 64 ? 20.656 -14.148 -22.766 1 83.75 64 SER B O 1
ATOM 2825 N N . ASP B 1 65 ? 22.031 -12.734 -23.828 1 76.88 65 ASP B N 1
ATOM 2826 C CA . ASP B 1 65 ? 21.234 -11.578 -23.438 1 76.88 65 ASP B CA 1
ATOM 2827 C C . ASP B 1 65 ? 19.844 -11.625 -24.062 1 76.88 65 ASP B C 1
ATOM 2829 O O . ASP B 1 65 ? 18.844 -11.312 -23.406 1 76.88 65 ASP B O 1
ATOM 2833 N N . ALA B 1 66 ? 19.812 -11.992 -25.234 1 79 66 ALA B N 1
ATOM 2834 C CA . ALA B 1 66 ? 18.531 -12.164 -25.906 1 79 66 ALA B CA 1
ATOM 2835 C C . ALA B 1 66 ? 17.719 -13.281 -25.25 1 79 66 ALA B C 1
ATOM 2837 O O . ALA B 1 66 ? 16.5 -13.172 -25.125 1 79 66 ALA B O 1
ATOM 2838 N N . GLY B 1 67 ? 18.422 -14.297 -24.844 1 82 67 GLY B N 1
ATOM 2839 C CA . GLY B 1 67 ? 17.766 -15.391 -24.141 1 82 67 GLY B CA 1
ATOM 2840 C C . GLY B 1 67 ? 17.141 -14.977 -22.828 1 82 67 GLY B C 1
ATOM 2841 O O . GLY B 1 67 ? 16.016 -15.375 -22.516 1 82 67 GLY B O 1
ATOM 2842 N N . LYS B 1 68 ? 17.812 -14.18 -22.156 1 78 68 LYS B N 1
ATOM 2843 C CA . LYS B 1 68 ? 17.297 -13.68 -20.875 1 78 68 LYS B CA 1
ATOM 2844 C C . LYS B 1 68 ? 16.047 -12.836 -21.078 1 78 68 LYS B C 1
ATOM 2846 O O . LYS B 1 68 ? 15.086 -12.953 -20.312 1 78 68 LYS B O 1
ATOM 2851 N N . ALA B 1 69 ? 16.094 -12.055 -22.062 1 70.5 69 ALA B N 1
ATOM 2852 C CA . ALA B 1 69 ? 14.945 -11.211 -22.391 1 70.5 69 ALA B CA 1
ATOM 2853 C C . ALA B 1 69 ? 13.75 -12.062 -22.812 1 70.5 69 ALA B C 1
ATOM 2855 O O . ALA B 1 69 ? 12.617 -11.797 -22.391 1 70.5 69 ALA B O 1
ATOM 2856 N N . MET B 1 70 ? 14.031 -13.062 -23.562 1 74.94 70 MET B N 1
ATOM 2857 C CA . MET B 1 70 ? 12.969 -13.938 -24.062 1 74.94 70 MET B CA 1
ATOM 2858 C C . MET B 1 70 ? 12.375 -14.773 -22.922 1 74.94 70 MET B C 1
ATOM 2860 O O . MET B 1 70 ? 11.188 -15.094 -22.953 1 74.94 70 MET B O 1
ATOM 2864 N N . LEU B 1 71 ? 13.258 -15.094 -22 1 77.75 71 LEU B N 1
ATOM 2865 C CA . LEU B 1 71 ? 12.828 -15.969 -20.922 1 77.75 71 LEU B CA 1
ATOM 2866 C C . LEU B 1 71 ? 11.656 -15.352 -20.156 1 77.75 71 LEU B C 1
ATOM 2868 O O . LEU B 1 71 ? 10.656 -16.031 -19.906 1 77.75 71 LEU B O 1
ATOM 2872 N N . ALA B 1 72 ? 11.758 -14.172 -19.906 1 65.38 72 ALA B N 1
ATOM 2873 C CA . ALA B 1 72 ? 10.68 -13.492 -19.188 1 65.38 72 ALA B CA 1
ATOM 2874 C C . ALA B 1 72 ? 9.383 -13.523 -20 1 65.38 72 ALA B C 1
ATOM 2876 O O . ALA B 1 72 ? 8.312 -13.812 -19.453 1 65.38 72 ALA B O 1
ATOM 2877 N N . GLN B 1 73 ? 9.523 -13.281 -21.266 1 64.12 73 GLN B N 1
ATOM 2878 C CA . GLN B 1 73 ? 8.359 -13.234 -22.156 1 64.12 73 GLN B CA 1
ATOM 2879 C C . GLN B 1 73 ? 7.797 -14.633 -22.391 1 64.12 73 GLN B C 1
ATOM 2881 O O . GLN B 1 73 ? 6.582 -14.828 -22.406 1 64.12 73 GLN B O 1
ATOM 2886 N N . ALA B 1 74 ? 8.711 -15.523 -22.594 1 72.75 74 ALA B N 1
ATOM 2887 C CA . ALA B 1 74 ? 8.305 -16.906 -22.859 1 72.75 74 ALA B CA 1
ATOM 2888 C C . ALA B 1 74 ? 7.543 -17.484 -21.656 1 72.75 74 ALA B C 1
ATOM 2890 O O . ALA B 1 74 ? 6.551 -18.188 -21.844 1 72.75 74 ALA B O 1
ATOM 2891 N N . ARG B 1 75 ? 8.023 -17.156 -20.578 1 67.19 75 ARG B N 1
ATOM 2892 C CA . ARG B 1 75 ? 7.355 -17.641 -19.375 1 67.19 75 ARG B CA 1
ATOM 2893 C C . ARG B 1 75 ? 5.961 -17.031 -19.25 1 67.19 75 ARG B C 1
ATOM 2895 O O . ARG B 1 75 ? 5 -17.75 -18.938 1 67.19 75 ARG B O 1
ATOM 2902 N N . ALA B 1 76 ? 5.816 -15.844 -19.578 1 59.72 76 ALA B N 1
ATOM 2903 C CA . ALA B 1 76 ? 4.516 -15.172 -19.531 1 59.72 76 ALA B CA 1
ATOM 2904 C C . ALA B 1 76 ? 3.541 -15.812 -20.531 1 59.72 76 ALA B C 1
ATOM 2906 O O . ALA B 1 76 ? 2.385 -16.062 -20.188 1 59.72 76 ALA B O 1
ATOM 2907 N N . VAL B 1 77 ? 4.008 -16.062 -21.656 1 60.16 77 VAL B N 1
ATOM 2908 C CA . VAL B 1 77 ? 3.182 -16.656 -22.703 1 60.16 77 VAL B CA 1
ATOM 2909 C C . VAL B 1 77 ? 2.781 -18.062 -22.312 1 60.16 77 VAL B C 1
ATOM 2911 O O . VAL B 1 77 ? 1.627 -18.469 -22.484 1 60.16 77 VAL B O 1
ATOM 2914 N N . SER B 1 78 ? 3.789 -18.781 -21.859 1 63.62 78 SER B N 1
ATOM 2915 C CA . SER B 1 78 ? 3.5 -20.156 -21.438 1 63.62 78 SER B CA 1
ATOM 2916 C C . SER B 1 78 ? 2.469 -20.188 -20.312 1 63.62 78 SER B C 1
ATOM 2918 O O . SER B 1 78 ? 1.559 -21.016 -20.328 1 63.62 78 SER B O 1
ATOM 2920 N N . ASP B 1 79 ? 2.633 -19.375 -19.422 1 59.47 79 ASP B N 1
ATOM 2921 C CA . ASP B 1 79 ? 1.674 -19.266 -18.328 1 59.47 79 ASP B CA 1
ATOM 2922 C C . ASP B 1 79 ? 0.284 -18.906 -18.859 1 59.47 79 ASP B C 1
ATOM 2924 O O . ASP B 1 79 ? -0.719 -19.453 -18.391 1 59.47 79 ASP B O 1
ATOM 2928 N N . ASP B 1 80 ? 0.276 -18.094 -19.844 1 54.59 80 ASP B N 1
ATOM 2929 C CA . ASP B 1 80 ? -0.984 -17.688 -20.469 1 54.59 80 ASP B CA 1
ATOM 2930 C C . ASP B 1 80 ? -1.635 -18.859 -21.188 1 54.59 80 ASP B C 1
ATOM 2932 O O . ASP B 1 80 ? -2.854 -19.047 -21.125 1 54.59 80 ASP B O 1
ATOM 2936 N N . VAL B 1 81 ? -0.801 -19.609 -21.828 1 55.66 81 VAL B N 1
ATOM 2937 C CA . VAL B 1 81 ? -1.311 -20.75 -22.562 1 55.66 81 VAL B CA 1
ATOM 2938 C C . VAL B 1 81 ? -1.824 -21.812 -21.594 1 55.66 81 VAL B C 1
ATOM 2940 O O . VAL B 1 81 ? -2.889 -22.391 -21.797 1 55.66 81 VAL B O 1
ATOM 2943 N N . ASP B 1 82 ? -1.045 -22.062 -20.578 1 56.56 82 ASP B N 1
ATOM 2944 C CA . ASP B 1 82 ? -1.502 -23 -19.562 1 56.56 82 ASP B CA 1
ATOM 2945 C C . ASP B 1 82 ? -2.82 -22.547 -18.938 1 56.56 82 ASP B C 1
ATOM 2947 O O . ASP B 1 82 ? -3.721 -23.359 -18.719 1 56.56 82 ASP B O 1
ATOM 2951 N N . ALA B 1 83 ? -2.811 -21.359 -18.75 1 51.97 83 ALA B N 1
ATOM 2952 C CA . ALA B 1 83 ? -4.055 -20.781 -18.234 1 51.97 83 ALA B CA 1
ATOM 2953 C C . ALA B 1 83 ? -5.191 -20.953 -19.234 1 51.97 83 ALA B C 1
ATOM 2955 O O . ALA B 1 83 ? -6.324 -21.25 -18.844 1 51.97 83 ALA B O 1
ATOM 2956 N N . LEU B 1 84 ? -4.82 -20.766 -20.453 1 48.25 84 LEU B N 1
ATOM 2957 C CA . LEU B 1 84 ? -5.789 -20.953 -21.531 1 48.25 84 LEU B CA 1
ATOM 2958 C C . LEU B 1 84 ? -6.281 -22.391 -21.562 1 48.25 84 LEU B C 1
ATOM 2960 O O . LEU B 1 84 ? -7.488 -22.641 -21.672 1 48.25 84 LEU B O 1
ATOM 2964 N N . VAL B 1 85 ? -5.387 -23.312 -21.547 1 50.41 85 VAL B N 1
ATOM 2965 C CA . VAL B 1 85 ? -5.746 -24.734 -21.609 1 50.41 85 VAL B CA 1
ATOM 2966 C C . VAL B 1 85 ? -6.59 -25.094 -20.391 1 50.41 85 VAL B C 1
ATOM 2968 O O . VAL B 1 85 ? -7.605 -25.797 -20.516 1 50.41 85 VAL B O 1
ATOM 2971 N N . ALA B 1 86 ? -6.102 -24.656 -19.266 1 50.81 86 ALA B N 1
ATOM 2972 C CA . ALA B 1 86 ? -6.879 -24.891 -18.047 1 50.81 86 ALA B CA 1
ATOM 2973 C C . ALA B 1 86 ? -8.281 -24.297 -18.172 1 50.81 86 ALA B C 1
ATOM 2975 O O . ALA B 1 86 ? -9.258 -24.906 -17.734 1 50.81 86 ALA B O 1
ATOM 2976 N N . GLY B 1 87 ? -8.289 -23.203 -18.75 1 47.97 87 GLY B N 1
ATOM 2977 C CA . GLY B 1 87 ? -9.555 -22.531 -19 1 47.97 87 GLY B CA 1
ATOM 2978 C C . GLY B 1 87 ? -10.484 -23.328 -19.906 1 47.97 87 GLY B C 1
ATOM 2979 O O . GLY B 1 87 ? -11.68 -23.422 -19.625 1 47.97 87 GLY B O 1
ATOM 2980 N N . VAL B 1 88 ? -9.961 -23.828 -20.938 1 48.41 88 VAL B N 1
ATOM 2981 C CA . VAL B 1 88 ? -10.766 -24.609 -21.875 1 48.41 88 VAL B CA 1
ATOM 2982 C C . VAL B 1 88 ? -11.344 -25.828 -21.172 1 48.41 88 VAL B C 1
ATOM 2984 O O . VAL B 1 88 ? -12.508 -26.188 -21.375 1 48.41 88 VAL B O 1
ATOM 2987 N N . ARG B 1 89 ? -10.586 -26.375 -20.391 1 48 89 ARG B N 1
ATOM 2988 C CA . ARG B 1 89 ? -11.078 -27.531 -19.656 1 48 89 ARG B CA 1
ATOM 2989 C C . ARG B 1 89 ? -12.219 -27.141 -18.719 1 48 89 ARG B C 1
ATOM 2991 O O . ARG B 1 89 ? -13.211 -27.859 -18.594 1 48 89 ARG B O 1
ATOM 2998 N N . SER B 1 90 ? -11.984 -26.062 -18.047 1 49.47 90 SER B N 1
ATOM 2999 C CA . SER B 1 90 ? -13 -25.547 -17.125 1 49.47 90 SER B CA 1
ATOM 3000 C C . SER B 1 90 ? -14.242 -25.094 -17.891 1 49.47 90 SER B C 1
ATOM 3002 O O . SER B 1 90 ? -15.359 -25.172 -17.375 1 49.47 90 SER B O 1
ATOM 3004 N N . PHE B 1 91 ? -14.031 -24.594 -19.078 1 47.84 91 PHE B N 1
ATOM 3005 C CA . PHE B 1 91 ? -15.133 -24.141 -19.922 1 47.84 91 PHE B CA 1
ATOM 3006 C C . PHE B 1 91 ? -16.156 -25.25 -20.125 1 47.84 91 PHE B C 1
ATOM 3008 O O . PHE B 1 91 ? -17.359 -25 -20.078 1 47.84 91 PHE B O 1
ATOM 3015 N N . ASN B 1 92 ? -15.617 -26.359 -20.312 1 50.81 92 ASN B N 1
ATOM 3016 C CA . ASN B 1 92 ? -16.609 -27.406 -20.578 1 50.81 92 ASN B CA 1
ATOM 3017 C C . ASN B 1 92 ? -17.5 -27.641 -19.375 1 50.81 92 ASN B C 1
ATOM 3019 O O . ASN B 1 92 ? -18.625 -28.125 -19.516 1 50.81 92 ASN B O 1
ATOM 3023 N N . GLN B 1 93 ? -17.109 -27.266 -18.234 1 54.84 93 GLN B N 1
ATOM 3024 C CA . GLN B 1 93 ? -17.953 -27.5 -17.062 1 54.84 93 GLN B CA 1
ATOM 3025 C C . GLN B 1 93 ? -18.562 -26.188 -16.578 1 54.84 93 GLN B C 1
ATOM 3027 O O . GLN B 1 93 ? -19.219 -26.156 -15.531 1 54.84 93 GLN B O 1
ATOM 3032 N N . GLY B 1 94 ? -18.438 -25.125 -17.359 1 67.62 94 GLY B N 1
ATOM 3033 C CA . GLY B 1 94 ? -18.984 -23.844 -16.938 1 67.62 94 GLY B CA 1
ATOM 3034 C C . GLY B 1 94 ? -18.188 -23.188 -15.82 1 67.62 94 GLY B C 1
ATOM 3035 O O . GLY B 1 94 ? -18.625 -22.203 -15.234 1 67.62 94 GLY B O 1
ATOM 3036 N N . LEU B 1 95 ? -17.094 -23.812 -15.539 1 78 95 LEU B N 1
ATOM 3037 C CA . LEU B 1 95 ? -16.25 -23.297 -14.461 1 78 95 LEU B CA 1
ATOM 3038 C C . LEU B 1 95 ? -15.227 -22.297 -15 1 78 95 LEU B C 1
ATOM 3040 O O . LEU B 1 95 ? -14.664 -22.5 -16.078 1 78 95 LEU B O 1
ATOM 3044 N N . GLU B 1 96 ? -15.023 -21.156 -14.219 1 85.12 96 GLU B N 1
ATOM 3045 C CA . GLU B 1 96 ? -14.016 -20.156 -14.57 1 85.12 96 GLU B CA 1
ATOM 3046 C C . GLU B 1 96 ? -12.617 -20.781 -14.57 1 85.12 96 GLU B C 1
ATOM 3048 O O . GLU B 1 96 ? -12.312 -21.641 -13.742 1 85.12 96 GLU B O 1
ATOM 3053 N N . SER B 1 97 ? -11.891 -20.406 -15.555 1 80.94 97 SER B N 1
ATOM 3054 C CA . SER B 1 97 ? -10.492 -20.828 -15.562 1 80.94 97 SER B CA 1
ATOM 3055 C C . SER B 1 97 ? -9.664 -20.016 -14.578 1 80.94 97 SER B C 1
ATOM 3057 O O . SER B 1 97 ? -8.688 -20.516 -14.016 1 80.94 97 SER B O 1
ATOM 3059 N N . GLU B 1 98 ? -10.039 -18.75 -14.453 1 87.5 98 GLU B N 1
ATOM 3060 C CA . GLU B 1 98 ? -9.32 -17.844 -13.57 1 87.5 98 GLU B CA 1
ATOM 3061 C C . GLU B 1 98 ? -10.281 -16.906 -12.852 1 87.5 98 GLU B C 1
ATOM 3063 O O . GLU B 1 98 ? -11.359 -16.594 -13.367 1 87.5 98 GLU B O 1
ATOM 3068 N N . LEU B 1 99 ? -9.891 -16.578 -11.641 1 92.19 99 LEU B N 1
ATOM 3069 C CA . LEU B 1 99 ? -10.625 -15.578 -10.891 1 92.19 99 LEU B CA 1
ATOM 3070 C C . LEU B 1 99 ? -9.688 -14.523 -10.312 1 92.19 99 LEU B C 1
ATOM 3072 O O . LEU B 1 99 ? -8.82 -14.844 -9.5 1 92.19 99 LEU B O 1
ATOM 3076 N N . GLY B 1 100 ? -9.844 -13.297 -10.836 1 94.62 100 GLY B N 1
ATOM 3077 C CA . GLY B 1 100 ? -9.156 -12.156 -10.242 1 94.62 100 GLY B CA 1
ATOM 3078 C C . GLY B 1 100 ? -9.938 -11.516 -9.109 1 94.62 100 GLY B C 1
ATOM 3079 O O . GLY B 1 100 ? -11.117 -11.203 -9.258 1 94.62 100 GLY B O 1
ATOM 3080 N N . LEU B 1 101 ? -9.242 -11.398 -7.965 1 96.62 101 LEU B N 1
ATOM 3081 C CA . LEU B 1 101 ? -9.828 -10.789 -6.777 1 96.62 101 LEU B CA 1
ATOM 3082 C C . LEU B 1 101 ? -9.07 -9.523 -6.387 1 96.62 101 LEU B C 1
ATOM 3084 O O . LEU B 1 101 ? -7.848 -9.555 -6.219 1 96.62 101 LEU B O 1
ATOM 3088 N N . ALA B 1 102 ? -9.742 -8.391 -6.316 1 96.31 102 ALA B N 1
ATOM 3089 C CA . ALA B 1 102 ? -9.203 -7.152 -5.762 1 96.31 102 ALA B CA 1
ATOM 3090 C C . ALA B 1 102 ? -9.758 -6.895 -4.363 1 96.31 102 ALA B C 1
ATOM 3092 O O . ALA B 1 102 ? -10.969 -6.719 -4.188 1 96.31 102 ALA B O 1
ATOM 3093 N N . LEU B 1 103 ? -8.875 -6.836 -3.451 1 96.44 103 LEU B N 1
ATOM 3094 C CA . LEU B 1 103 ? -9.289 -6.77 -2.055 1 96.44 103 LEU B CA 1
ATOM 3095 C C . LEU B 1 103 ? -8.828 -5.469 -1.406 1 96.44 103 LEU B C 1
ATOM 3097 O O . LEU B 1 103 ? -7.699 -5.031 -1.627 1 96.44 103 LEU B O 1
ATOM 3101 N N . ASP B 1 104 ? -9.703 -4.91 -0.67 1 95.88 104 ASP B N 1
ATOM 3102 C CA . ASP B 1 104 ? -9.383 -3.727 0.118 1 95.88 104 ASP B CA 1
ATOM 3103 C C . ASP B 1 104 ? -8.375 -4.055 1.218 1 95.88 104 ASP B C 1
ATOM 3105 O O . ASP B 1 104 ? -8.523 -5.051 1.926 1 95.88 104 ASP B O 1
ATOM 3109 N N . VAL B 1 105 ? -7.449 -3.197 1.395 1 95.06 105 VAL B N 1
ATOM 3110 C CA . VAL B 1 105 ? -6.355 -3.412 2.338 1 95.06 105 VAL B CA 1
ATOM 3111 C C . VAL B 1 105 ? -6.898 -3.42 3.766 1 95.06 105 VAL B C 1
ATOM 3113 O O . VAL B 1 105 ? -6.262 -3.959 4.676 1 95.06 105 VAL B O 1
ATOM 3116 N N . MET B 1 106 ? -8.062 -2.883 3.996 1 94.88 106 MET B N 1
ATOM 3117 C CA . MET B 1 106 ? -8.656 -2.811 5.332 1 94.88 106 MET B CA 1
ATOM 3118 C C . MET B 1 106 ? -9.328 -4.125 5.699 1 94.88 106 MET B C 1
ATOM 3120 O O . MET B 1 106 ? -9.68 -4.348 6.859 1 94.88 106 MET B O 1
ATOM 3124 N N . PHE B 1 107 ? -9.531 -5.004 4.754 1 95.31 107 PHE B N 1
ATOM 3125 C CA . PHE B 1 107 ? -10.18 -6.285 5.008 1 95.31 107 PHE B CA 1
ATOM 3126 C C . PHE B 1 107 ? -9.305 -7.164 5.895 1 95.31 107 PHE B C 1
ATOM 3128 O O . PHE B 1 107 ? -8.086 -7.227 5.711 1 95.31 107 PHE B O 1
ATOM 3135 N N . PRO B 1 108 ? -9.875 -7.836 6.902 1 94.44 108 PRO B N 1
ATOM 3136 C CA . PRO B 1 108 ? -9.062 -8.672 7.785 1 94.44 108 PRO B CA 1
ATOM 3137 C C . PRO B 1 108 ? -8.328 -9.781 7.035 1 94.44 108 PRO B C 1
ATOM 3139 O O . PRO B 1 108 ? -8.961 -10.68 6.477 1 94.44 108 PRO B O 1
ATOM 3142 N N . THR B 1 109 ? -7.051 -9.727 7.141 1 92.75 109 THR B N 1
ATOM 3143 C CA . THR B 1 109 ? -6.211 -10.609 6.336 1 92.75 109 THR B CA 1
ATOM 3144 C C . THR B 1 109 ? -6.398 -12.062 6.754 1 92.75 109 THR B C 1
ATOM 3146 O O . THR B 1 109 ? -6.363 -12.969 5.914 1 92.75 109 THR B O 1
ATOM 3149 N N . HIS B 1 110 ? -6.57 -12.32 8.023 1 91.62 110 HIS B N 1
ATOM 3150 C CA . HIS B 1 110 ? -6.711 -13.695 8.492 1 91.62 110 HIS B CA 1
ATOM 3151 C C . HIS B 1 110 ? -7.961 -14.352 7.906 1 91.62 110 HIS B C 1
ATOM 3153 O O . HIS B 1 110 ? -7.949 -15.539 7.582 1 91.62 110 HIS B O 1
ATOM 3159 N N . LEU B 1 111 ? -9 -13.57 7.734 1 93.75 111 LEU B N 1
ATOM 3160 C CA . LEU B 1 111 ? -10.219 -14.094 7.125 1 93.75 111 LEU B CA 1
ATOM 3161 C C . LEU B 1 111 ? -10 -14.406 5.648 1 93.75 111 LEU B C 1
ATOM 3163 O O . LEU B 1 111 ? -10.477 -15.422 5.145 1 93.75 111 LEU B O 1
ATOM 3167 N N . VAL B 1 112 ? -9.281 -13.531 4.984 1 94.19 112 VAL B N 1
ATOM 3168 C CA . VAL B 1 112 ? -8.969 -13.734 3.572 1 94.19 112 VAL B CA 1
ATOM 3169 C C . VAL B 1 112 ? -8.164 -15.023 3.4 1 94.19 112 VAL B C 1
ATOM 3171 O O . VAL B 1 112 ? -8.438 -15.82 2.502 1 94.19 112 VAL B O 1
ATOM 3174 N N . ALA B 1 113 ? -7.211 -15.188 4.258 1 92.94 113 ALA B N 1
ATOM 3175 C CA . ALA B 1 113 ? -6.344 -16.359 4.184 1 92.94 113 ALA B CA 1
ATOM 3176 C C . ALA B 1 113 ? -7.152 -17.641 4.32 1 92.94 113 ALA B C 1
ATOM 3178 O O . ALA B 1 113 ? -6.93 -18.609 3.578 1 92.94 113 ALA B O 1
ATOM 3179 N N . GLU B 1 114 ? -8.078 -17.641 5.199 1 94.31 114 GLU B N 1
ATOM 3180 C CA . GLU B 1 114 ? -8.953 -18.797 5.383 1 94.31 114 GLU B CA 1
ATOM 3181 C C . GLU B 1 114 ? -9.75 -19.094 4.117 1 94.31 114 GLU B C 1
ATOM 3183 O O . GLU B 1 114 ? -9.812 -20.234 3.674 1 94.31 114 GLU B O 1
ATOM 3188 N N . VAL B 1 115 ? -10.289 -18.062 3.592 1 96.19 115 VAL B N 1
ATOM 3189 C CA . VAL B 1 115 ? -11.133 -18.203 2.408 1 96.19 115 VAL B CA 1
ATOM 3190 C C . VAL B 1 115 ? -10.281 -18.672 1.225 1 96.19 115 VAL B C 1
ATOM 3192 O O . VAL B 1 115 ? -10.703 -19.547 0.458 1 96.19 115 VAL B O 1
ATOM 3195 N N . LEU B 1 116 ? -9.109 -18.094 1.109 1 94.31 116 LEU B N 1
ATOM 3196 C CA . LEU B 1 116 ? -8.234 -18.438 -0.004 1 94.31 116 LEU B CA 1
ATOM 3197 C C . LEU B 1 116 ? -7.793 -19.891 0.08 1 94.31 116 LEU B C 1
ATOM 3199 O O . LEU B 1 116 ? -7.715 -20.594 -0.939 1 94.31 116 LEU B O 1
ATOM 3203 N N . ARG B 1 117 ? -7.531 -20.391 1.24 1 92.19 117 ARG B N 1
ATOM 3204 C CA . ARG B 1 117 ? -7.168 -21.797 1.439 1 92.19 117 ARG B CA 1
ATOM 3205 C C . ARG B 1 117 ? -8.32 -22.719 1.048 1 92.19 117 ARG B C 1
ATOM 3207 O O . ARG B 1 117 ? -8.109 -23.703 0.337 1 92.19 117 ARG B O 1
ATOM 3214 N N . GLU B 1 118 ? -9.461 -22.375 1.494 1 95.25 118 GLU B N 1
ATOM 3215 C CA . GLU B 1 118 ? -10.641 -23.172 1.18 1 95.25 118 GLU B CA 1
ATOM 3216 C C . GLU B 1 118 ? -10.945 -23.141 -0.315 1 95.25 118 GLU B C 1
ATOM 3218 O O . GLU B 1 118 ? -11.344 -24.156 -0.895 1 95.25 118 GLU B O 1
ATOM 3223 N N . PHE B 1 119 ? -10.805 -22.031 -0.925 1 95.69 119 PHE B N 1
ATOM 3224 C CA . PHE B 1 119 ? -11.062 -21.875 -2.352 1 95.69 119 PHE B CA 1
ATOM 3225 C C . PHE B 1 119 ? -10.188 -22.828 -3.164 1 95.69 119 PHE B C 1
ATOM 3227 O O . PHE B 1 119 ? -10.664 -23.453 -4.113 1 95.69 119 PHE B O 1
ATOM 3234 N N . GLN B 1 120 ? -8.93 -22.875 -2.754 1 89.19 120 GLN B N 1
ATOM 3235 C CA . GLN B 1 120 ? -7.992 -23.734 -3.461 1 89.19 120 GLN B CA 1
ATOM 3236 C C . GLN B 1 120 ? -8.391 -25.203 -3.33 1 89.19 120 GLN B C 1
ATOM 3238 O O . GLN B 1 120 ? -8.148 -26 -4.238 1 89.19 120 GLN B O 1
ATOM 3243 N N . GLN B 1 121 ? -9.031 -25.562 -2.258 1 91.56 121 GLN B N 1
ATOM 3244 C CA . GLN B 1 121 ? -9.516 -26.922 -2.051 1 91.56 121 GLN B CA 1
ATOM 3245 C C . GLN B 1 121 ? -10.781 -27.188 -2.869 1 91.56 121 GLN B C 1
ATOM 3247 O O . GLN B 1 121 ? -10.922 -28.25 -3.471 1 91.56 121 GLN B O 1
ATOM 3252 N N . VAL B 1 122 ? -11.648 -26.266 -2.928 1 92.94 122 VAL B N 1
ATOM 3253 C CA . VAL B 1 122 ? -12.945 -26.406 -3.572 1 92.94 122 VAL B CA 1
ATOM 3254 C C . VAL B 1 122 ? -12.789 -26.281 -5.086 1 92.94 122 VAL B C 1
ATOM 3256 O O . VAL B 1 122 ? -13.461 -26.984 -5.848 1 92.94 122 VAL B O 1
ATOM 3259 N N . PHE B 1 123 ? -11.914 -25.344 -5.5 1 91.06 123 PHE B N 1
ATOM 3260 C CA . PHE B 1 123 ? -11.695 -25.094 -6.918 1 91.06 123 PHE B CA 1
ATOM 3261 C C . PHE B 1 123 ? -10.219 -25.234 -7.27 1 91.06 123 PHE B C 1
ATOM 3263 O O . PHE B 1 123 ? -9.57 -24.281 -7.68 1 91.06 123 PHE B O 1
ATOM 3270 N N . PRO B 1 124 ? -9.688 -26.422 -7.273 1 86.75 124 PRO B N 1
ATOM 3271 C CA . PRO B 1 124 ? -8.258 -26.625 -7.473 1 86.75 124 PRO B CA 1
ATOM 3272 C C . PRO B 1 124 ? -7.797 -26.281 -8.883 1 86.75 124 PRO B C 1
ATOM 3274 O O . PRO B 1 124 ? -6.609 -26.031 -9.109 1 86.75 124 PRO B O 1
ATOM 3277 N N . THR B 1 125 ? -8.719 -26.172 -9.805 1 82.25 125 THR B N 1
ATOM 3278 C CA . THR B 1 125 ? -8.336 -25.938 -11.188 1 82.25 125 THR B CA 1
ATOM 3279 C C . THR B 1 125 ? -8.484 -24.469 -11.562 1 82.25 125 THR B C 1
ATOM 3281 O O . THR B 1 125 ? -8.086 -24.047 -12.648 1 82.25 125 THR B O 1
ATOM 3284 N N . VAL B 1 126 ? -9.109 -23.734 -10.711 1 86.12 126 VAL B N 1
ATOM 3285 C CA . VAL B 1 126 ? -9.289 -22.312 -10.977 1 86.12 126 VAL B CA 1
ATOM 3286 C C . VAL B 1 126 ? -8.078 -21.531 -10.477 1 86.12 126 VAL B C 1
ATOM 3288 O O . VAL B 1 126 ? -7.766 -21.547 -9.281 1 86.12 126 VAL B O 1
ATOM 3291 N N . GLN B 1 127 ? -7.422 -20.844 -11.406 1 85.88 127 GLN B N 1
ATOM 3292 C CA . GLN B 1 127 ? -6.297 -20 -11.016 1 85.88 127 GLN B CA 1
ATOM 3293 C C . GLN B 1 127 ? -6.777 -18.719 -10.352 1 85.88 127 GLN B C 1
ATOM 3295 O O . GLN B 1 127 ? -7.648 -18.031 -10.883 1 85.88 127 GLN B O 1
ATOM 3300 N N . LEU B 1 128 ? -6.191 -18.469 -9.188 1 91.12 128 LEU B N 1
ATOM 3301 C CA . LEU B 1 128 ? -6.562 -17.266 -8.461 1 91.12 128 LEU B CA 1
ATOM 3302 C C . LEU B 1 128 ? -5.492 -16.203 -8.594 1 91.12 128 LEU B C 1
ATOM 3304 O O . LEU B 1 128 ? -4.297 -16.484 -8.508 1 91.12 128 LEU B O 1
ATOM 3308 N N . ARG B 1 129 ? -5.914 -14.977 -8.875 1 90.75 129 ARG B N 1
ATOM 3309 C CA . ARG B 1 129 ? -5.062 -13.789 -8.836 1 90.75 129 ARG B CA 1
ATOM 3310 C C . ARG B 1 129 ? -5.555 -12.805 -7.781 1 90.75 129 ARG B C 1
ATOM 3312 O O . ARG B 1 129 ? -6.742 -12.484 -7.727 1 90.75 129 ARG B O 1
ATOM 3319 N N . LEU B 1 130 ? -4.621 -12.359 -6.996 1 94.5 130 LEU B N 1
ATOM 3320 C CA . LEU B 1 130 ? -5.008 -11.477 -5.898 1 94.5 130 LEU B CA 1
ATOM 3321 C C . LEU B 1 130 ? -4.328 -10.117 -6.023 1 94.5 130 LEU B C 1
ATOM 3323 O O . LEU B 1 130 ? -3.119 -10.047 -6.254 1 94.5 130 LEU B O 1
ATOM 3327 N N . HIS B 1 131 ? -5.145 -9.078 -5.891 1 92.38 131 HIS B N 1
ATOM 3328 C CA . HIS B 1 131 ? -4.691 -7.703 -5.691 1 92.38 131 HIS B CA 1
ATOM 3329 C C . HIS B 1 131 ? -5.168 -7.156 -4.352 1 92.38 131 HIS B C 1
ATOM 3331 O O . HIS B 1 131 ? -6.332 -7.324 -3.984 1 92.38 131 HIS B O 1
ATOM 3337 N N . VAL B 1 132 ? -4.27 -6.598 -3.619 1 93.88 132 VAL B N 1
ATOM 3338 C CA . VAL B 1 132 ? -4.645 -5.871 -2.412 1 93.88 132 VAL B CA 1
ATOM 3339 C C . VAL B 1 132 ? -4.359 -4.379 -2.598 1 93.88 132 VAL B C 1
ATOM 3341 O O . VAL B 1 132 ? -3.209 -3.984 -2.799 1 93.88 132 VAL B O 1
ATOM 3344 N N . GLU B 1 133 ? -5.406 -3.645 -2.527 1 91.75 133 GLU B N 1
ATOM 3345 C CA . GLU B 1 133 ? -5.316 -2.225 -2.854 1 91.75 133 GLU B CA 1
ATOM 3346 C C . GLU B 1 133 ? -6.18 -1.387 -1.915 1 91.75 133 GLU B C 1
ATOM 3348 O O . GLU B 1 133 ? -6.824 -1.924 -1.014 1 91.75 133 GLU B O 1
ATOM 3353 N N . ALA B 1 134 ? -6.066 -0.061 -2.137 1 88.88 134 ALA B N 1
ATOM 3354 C CA . ALA B 1 134 ? -6.855 0.858 -1.32 1 88.88 134 ALA B CA 1
ATOM 3355 C C . ALA B 1 134 ? -7.754 1.731 -2.191 1 88.88 134 ALA B C 1
ATOM 3357 O O . ALA B 1 134 ? -7.434 1.997 -3.354 1 88.88 134 ALA B O 1
ATOM 3358 N N . LEU B 1 135 ? -8.945 2.078 -1.632 1 88.88 135 LEU B N 1
ATOM 3359 C CA . LEU B 1 135 ? -9.836 3.123 -2.133 1 88.88 135 LEU B CA 1
ATOM 3360 C C . LEU B 1 135 ? -10.219 2.859 -3.586 1 88.88 135 LEU B C 1
ATOM 3362 O O . LEU B 1 135 ? -10.766 1.802 -3.904 1 88.88 135 LEU B O 1
ATOM 3366 N N . GLY B 1 136 ? -9.992 3.775 -4.469 1 87.88 136 GLY B N 1
ATOM 3367 C CA . GLY B 1 136 ? -10.5 3.701 -5.828 1 87.88 136 GLY B CA 1
ATOM 3368 C C . GLY B 1 136 ? -9.805 2.652 -6.672 1 87.88 136 GLY B C 1
ATOM 3369 O O . GLY B 1 136 ? -10.305 2.262 -7.73 1 87.88 136 GLY B O 1
ATOM 3370 N N . ALA B 1 137 ? -8.672 2.168 -6.23 1 87.69 137 ALA B N 1
ATOM 3371 C CA . ALA B 1 137 ? -7.902 1.204 -7.016 1 87.69 137 ALA B CA 1
ATOM 3372 C C . ALA B 1 137 ? -8.68 -0.098 -7.199 1 87.69 137 ALA B C 1
ATOM 3374 O O . ALA B 1 137 ? -8.539 -0.771 -8.219 1 87.69 137 ALA B O 1
ATOM 3375 N N . ILE B 1 138 ? -9.523 -0.405 -6.285 1 92.62 138 ILE B N 1
ATOM 3376 C CA . ILE B 1 138 ? -10.289 -1.644 -6.348 1 92.62 138 ILE B CA 1
ATOM 3377 C C . ILE B 1 138 ? -11.297 -1.57 -7.496 1 92.62 138 ILE B C 1
ATOM 3379 O O . ILE B 1 138 ? -11.328 -2.449 -8.359 1 92.62 138 ILE B O 1
ATOM 3383 N N . ALA B 1 139 ? -12.055 -0.51 -7.492 1 92.62 139 ALA B N 1
ATOM 3384 C CA . ALA B 1 139 ? -13.031 -0.333 -8.562 1 92.62 139 ALA B CA 1
ATOM 3385 C C . ALA B 1 139 ? -12.344 -0.25 -9.922 1 92.62 139 ALA B C 1
ATOM 3387 O O . ALA B 1 139 ? -12.852 -0.785 -10.914 1 92.62 139 ALA B O 1
ATOM 3388 N N . ALA B 1 140 ? -11.219 0.396 -9.953 1 89.25 140 ALA B N 1
ATOM 3389 C CA . ALA B 1 140 ? -10.477 0.536 -11.203 1 89.25 140 ALA B CA 1
ATOM 3390 C C . ALA B 1 140 ? -10.086 -0.828 -11.766 1 89.25 140 ALA B C 1
ATOM 3392 O O . ALA B 1 140 ? -10.219 -1.076 -12.961 1 89.25 140 ALA B O 1
ATOM 3393 N N . LEU B 1 141 ? -9.625 -1.705 -10.914 1 90.56 141 LEU B N 1
ATOM 3394 C CA . LEU B 1 141 ? -9.211 -3.039 -11.336 1 90.56 141 LEU B CA 1
ATOM 3395 C C . LEU B 1 141 ? -10.391 -3.82 -11.906 1 90.56 141 LEU B C 1
ATOM 3397 O O . LEU B 1 141 ? -10.234 -4.566 -12.875 1 90.56 141 LEU B O 1
ATOM 3401 N N . VAL B 1 142 ? -11.57 -3.611 -11.375 1 93.25 142 VAL B N 1
ATOM 3402 C CA . VAL B 1 142 ? -12.766 -4.32 -11.828 1 93.25 142 VAL B CA 1
ATOM 3403 C C . VAL B 1 142 ? -13.234 -3.744 -13.164 1 93.25 142 VAL B C 1
ATOM 3405 O O . VAL B 1 142 ? -13.531 -4.492 -14.102 1 93.25 142 VAL B O 1
ATOM 3408 N N . VAL B 1 143 ? -13.195 -2.453 -13.234 1 90.31 143 VAL B N 1
ATOM 3409 C CA . VAL B 1 143 ? -13.633 -1.779 -14.453 1 90.31 143 VAL B CA 1
ATOM 3410 C C . VAL B 1 143 ? -12.719 -2.158 -15.609 1 90.31 143 VAL B C 1
ATOM 3412 O O . VAL B 1 143 ? -13.188 -2.4 -16.719 1 90.31 143 VAL B O 1
ATOM 3415 N N . GLU B 1 144 ? -11.453 -2.26 -15.297 1 87.31 144 GLU B N 1
ATOM 3416 C CA . GLU B 1 144 ? -10.453 -2.541 -16.312 1 87.31 144 GLU B CA 1
ATOM 3417 C C . GLU B 1 144 ? -10.406 -4.031 -16.656 1 87.31 144 GLU B C 1
ATOM 3419 O O . GLU B 1 144 ? -9.711 -4.441 -17.578 1 87.31 144 GLU B O 1
ATOM 3424 N N . GLY B 1 145 ? -11.07 -4.816 -15.883 1 87.75 145 GLY B N 1
ATOM 3425 C CA . GLY B 1 145 ? -11.156 -6.242 -16.156 1 87.75 145 GLY B CA 1
ATOM 3426 C C . GLY B 1 145 ? -10 -7.031 -15.578 1 87.75 145 GLY B C 1
ATOM 3427 O O . GLY B 1 145 ? -9.781 -8.188 -15.945 1 87.75 145 GLY B O 1
ATOM 3428 N N . GLU B 1 146 ? -9.25 -6.414 -14.719 1 87.56 146 GLU B N 1
ATOM 3429 C CA . GLU B 1 146 ? -8.133 -7.09 -14.07 1 87.56 146 GLU B CA 1
ATOM 3430 C C . GLU B 1 146 ? -8.602 -7.953 -12.906 1 87.56 146 GLU B C 1
ATOM 3432 O O . GLU B 1 146 ? -7.91 -8.883 -12.492 1 87.56 146 GLU B O 1
ATOM 3437 N N . ALA B 1 147 ? -9.75 -7.641 -12.391 1 93.75 147 ALA B N 1
ATOM 3438 C CA . ALA B 1 147 ? -10.398 -8.422 -11.344 1 93.75 147 ALA B CA 1
ATOM 3439 C C . ALA B 1 147 ? -11.867 -8.656 -11.664 1 93.75 147 ALA B C 1
ATOM 3441 O O . ALA B 1 147 ? -12.578 -7.734 -12.055 1 93.75 147 ALA B O 1
ATOM 3442 N N . GLU B 1 148 ? -12.227 -9.883 -11.539 1 93.88 148 GLU B N 1
ATOM 3443 C CA . GLU B 1 148 ? -13.625 -10.219 -11.781 1 93.88 148 GLU B CA 1
ATOM 3444 C C . GLU B 1 148 ? -14.484 -9.938 -10.555 1 93.88 148 GLU B C 1
ATOM 3446 O O . GLU B 1 148 ? -15.703 -9.797 -10.664 1 93.88 148 GLU B O 1
ATOM 3451 N N . LEU B 1 149 ? -13.852 -9.93 -9.422 1 96.31 149 LEU B N 1
ATOM 3452 C CA . LEU B 1 149 ? -14.516 -9.617 -8.164 1 96.31 149 LEU B CA 1
ATOM 3453 C C . LEU B 1 149 ? -13.688 -8.633 -7.344 1 96.31 149 LEU B C 1
ATOM 3455 O O . LEU B 1 149 ? -12.492 -8.852 -7.125 1 96.31 149 LEU B O 1
ATOM 3459 N N . GLY B 1 150 ? -14.328 -7.516 -6.969 1 97.06 150 GLY B N 1
ATOM 3460 C CA . GLY B 1 150 ? -13.727 -6.559 -6.055 1 97.06 150 GLY B CA 1
ATOM 3461 C C . GLY B 1 150 ? -14.422 -6.5 -4.707 1 97.06 150 GLY B C 1
ATOM 3462 O O . GLY B 1 150 ? -15.641 -6.605 -4.633 1 97.06 150 GLY B O 1
ATOM 3463 N N . ILE B 1 151 ? -13.656 -6.48 -3.697 1 97.19 151 ILE B N 1
ATOM 3464 C CA . ILE B 1 151 ? -14.141 -6.145 -2.363 1 97.19 151 ILE B CA 1
ATOM 3465 C C . ILE B 1 151 ? -13.562 -4.805 -1.921 1 97.19 151 ILE B C 1
ATOM 3467 O O . ILE B 1 151 ? -12.406 -4.727 -1.517 1 97.19 151 ILE B O 1
ATOM 3471 N N . GLY B 1 152 ? -14.406 -3.793 -2.037 1 95.06 152 GLY B N 1
ATOM 3472 C CA . GLY B 1 152 ? -13.945 -2.441 -1.757 1 95.06 152 GLY B CA 1
ATOM 3473 C C . GLY B 1 152 ? -14.734 -1.758 -0.658 1 95.06 152 GLY B C 1
ATOM 3474 O O . GLY B 1 152 ? -15.688 -2.33 -0.121 1 95.06 152 GLY B O 1
ATOM 3475 N N . GLY B 1 153 ? -14.258 -0.646 -0.3 1 92.38 153 GLY B N 1
ATOM 3476 C CA . GLY B 1 153 ? -14.953 0.171 0.68 1 92.38 153 GLY B CA 1
ATOM 3477 C C . GLY B 1 153 ? -16.125 0.929 0.095 1 92.38 153 GLY B C 1
ATOM 3478 O O . GLY B 1 153 ? -16.688 0.53 -0.932 1 92.38 153 GLY B O 1
ATOM 3479 N N . PRO B 1 154 ? -16.531 1.936 0.846 1 85.62 154 PRO B N 1
ATOM 3480 C CA . PRO B 1 154 ? -17.672 2.729 0.385 1 85.62 154 PRO B CA 1
ATOM 3481 C C . PRO B 1 154 ? -17.469 3.311 -1.011 1 85.62 154 PRO B C 1
ATOM 3483 O O . PRO B 1 154 ? -16.328 3.465 -1.453 1 85.62 154 PRO B O 1
ATOM 3486 N N . GLU B 1 155 ? -18.562 3.564 -1.613 1 77.94 155 GLU B N 1
ATOM 3487 C CA . GLU B 1 155 ? -18.547 4.094 -2.973 1 77.94 155 GLU B CA 1
ATOM 3488 C C . GLU B 1 155 ? -17.969 5.508 -3.004 1 77.94 155 GLU B C 1
ATOM 3490 O O . GLU B 1 155 ? -18.484 6.41 -2.352 1 77.94 155 GLU B O 1
ATOM 3495 N N . LEU B 1 156 ? -16.953 5.586 -3.779 1 74.12 156 LEU B N 1
ATOM 3496 C CA . LEU B 1 156 ? -16.281 6.875 -3.895 1 74.12 156 LEU B CA 1
ATOM 3497 C C . LEU B 1 156 ? -16.688 7.586 -5.18 1 74.12 156 LEU B C 1
ATOM 3499 O O . LEU B 1 156 ? -16.688 8.82 -5.242 1 74.12 156 LEU B O 1
ATOM 3503 N N . VAL B 1 157 ? -16.953 6.816 -6.137 1 75.62 157 VAL B N 1
ATOM 3504 C CA . VAL B 1 157 ? -17.422 7.297 -7.43 1 75.62 157 VAL B CA 1
ATOM 3505 C C . VAL B 1 157 ? -18.5 6.355 -7.977 1 75.62 157 VAL B C 1
ATOM 3507 O O . VAL B 1 157 ? -18.375 5.133 -7.855 1 75.62 157 VAL B O 1
ATOM 3510 N N . ALA B 1 158 ? -19.469 6.977 -8.523 1 80.44 158 ALA B N 1
ATOM 3511 C CA . ALA B 1 158 ? -20.516 6.152 -9.141 1 80.44 158 ALA B CA 1
ATOM 3512 C C . ALA B 1 158 ? -20.062 5.602 -10.484 1 80.44 158 ALA B C 1
ATOM 3514 O O . ALA B 1 158 ? -19.625 6.359 -11.359 1 80.44 158 ALA B O 1
ATOM 3515 N N . LEU B 1 159 ? -20.062 4.367 -10.523 1 87.69 159 LEU B N 1
ATOM 3516 C CA . LEU B 1 159 ? -19.75 3.668 -11.766 1 87.69 159 LEU B CA 1
ATOM 3517 C C . LEU B 1 159 ? -20.891 2.752 -12.18 1 87.69 159 LEU B C 1
ATOM 3519 O O . LEU B 1 159 ? -21.016 1.629 -11.688 1 87.69 159 LEU B O 1
ATOM 3523 N N . PRO B 1 160 ? -21.672 3.201 -13.125 1 87 160 PRO B N 1
ATOM 3524 C CA . PRO B 1 160 ? -22.891 2.475 -13.492 1 87 160 PRO B CA 1
ATOM 3525 C C . PRO B 1 160 ? -22.594 1.076 -14.031 1 87 160 PRO B C 1
ATOM 3527 O O . PRO B 1 160 ? -23.469 0.208 -14 1 87 160 PRO B O 1
ATOM 3530 N N . GLU B 1 161 ? -21.484 0.88 -14.5 1 90.06 161 GLU B N 1
ATOM 3531 C CA . GLU B 1 161 ? -21.156 -0.41 -15.094 1 90.06 161 GLU B CA 1
ATOM 3532 C C . GLU B 1 161 ? -20.906 -1.466 -14.023 1 90.06 161 GLU B C 1
ATOM 3534 O O . GLU B 1 161 ? -20.844 -2.66 -14.328 1 90.06 161 GLU B O 1
ATOM 3539 N N . LEU B 1 162 ? -20.75 -0.971 -12.836 1 93 162 LEU B N 1
ATOM 3540 C CA . LEU B 1 162 ? -20.453 -1.908 -11.766 1 93 162 LEU B CA 1
ATOM 3541 C C . LEU B 1 162 ? -21.688 -2.199 -10.93 1 93 162 LEU B C 1
ATOM 3543 O O . LEU B 1 162 ? -22.5 -1.303 -10.672 1 93 162 LEU B O 1
ATOM 3547 N N . GLU B 1 163 ? -21.875 -3.439 -10.602 1 90.75 163 GLU B N 1
ATOM 3548 C CA . GLU B 1 163 ? -22.781 -3.822 -9.523 1 90.75 163 GLU B CA 1
ATOM 3549 C C . GLU B 1 163 ? -22.078 -3.754 -8.172 1 90.75 163 GLU B C 1
ATOM 3551 O O . GLU B 1 163 ? -20.875 -3.994 -8.07 1 90.75 163 GLU B O 1
ATOM 3556 N N . ARG B 1 164 ? -22.844 -3.42 -7.188 1 92.81 164 ARG B N 1
ATOM 3557 C CA . ARG B 1 164 ? -22.328 -3.295 -5.832 1 92.81 164 ARG B CA 1
ATOM 3558 C C . ARG B 1 164 ? -23.281 -3.889 -4.812 1 92.81 164 ARG B C 1
ATOM 3560 O O . ARG B 1 164 ? -24.5 -3.65 -4.879 1 92.81 164 ARG B O 1
ATOM 3567 N N . VAL B 1 165 ? -22.75 -4.66 -3.891 1 91.81 165 VAL B N 1
ATOM 3568 C CA . VAL B 1 165 ? -23.547 -5.23 -2.811 1 91.81 165 VAL B CA 1
ATOM 3569 C C . VAL B 1 165 ? -22.781 -5.137 -1.495 1 91.81 165 VAL B C 1
ATOM 3571 O O . VAL B 1 165 ? -21.609 -5.555 -1.417 1 91.81 165 VAL B O 1
ATOM 3574 N N . ALA B 1 166 ? -23.391 -4.625 -0.481 1 93.62 166 ALA B N 1
ATOM 3575 C CA . ALA B 1 166 ? -22.781 -4.582 0.842 1 93.62 166 ALA B CA 1
ATOM 3576 C C . ALA B 1 166 ? -22.625 -5.984 1.421 1 93.62 166 ALA B C 1
ATOM 3578 O O . ALA B 1 166 ? -23.547 -6.801 1.35 1 93.62 166 ALA B O 1
ATOM 3579 N N . ILE B 1 167 ? -21.469 -6.293 2.029 1 93.81 167 ILE B N 1
ATOM 3580 C CA . ILE B 1 167 ? -21.281 -7.668 2.48 1 93.81 167 ILE B CA 1
ATOM 3581 C C . ILE B 1 167 ? -20.891 -7.68 3.955 1 93.81 167 ILE B C 1
ATOM 3583 O O . ILE B 1 167 ? -20.688 -8.742 4.547 1 93.81 167 ILE B O 1
ATOM 3587 N N . GLY B 1 168 ? -20.641 -6.543 4.562 1 91.94 168 GLY B N 1
ATOM 3588 C CA . GLY B 1 168 ? -20.234 -6.434 5.953 1 91.94 168 GLY B CA 1
ATOM 3589 C C . GLY B 1 168 ? -19.344 -5.234 6.23 1 91.94 168 GLY B C 1
ATOM 3590 O O . GLY B 1 168 ? -19.125 -4.402 5.344 1 91.94 168 GLY B O 1
ATOM 3591 N N . SER B 1 169 ? -18.938 -5.164 7.504 1 93.75 169 SER B N 1
ATOM 3592 C CA . SER B 1 169 ? -18.156 -3.982 7.855 1 93.75 169 SER B CA 1
ATOM 3593 C C . SER B 1 169 ? -17.125 -4.297 8.938 1 93.75 169 SER B C 1
ATOM 3595 O O . SER B 1 169 ? -17.203 -5.344 9.586 1 93.75 169 SER B O 1
ATOM 3597 N N . VAL B 1 170 ? -16.141 -3.477 8.969 1 93.44 170 VAL B N 1
ATOM 3598 C CA . VAL B 1 170 ? -15.227 -3.436 10.109 1 93.44 170 VAL B CA 1
ATOM 3599 C C . VAL B 1 170 ? -15.289 -2.059 10.773 1 93.44 170 VAL B C 1
ATOM 3601 O O . VAL B 1 170 ? -15.789 -1.1 10.172 1 93.44 170 VAL B O 1
ATOM 3604 N N . GLU B 1 171 ? -14.812 -2.051 11.984 1 94.06 171 GLU B N 1
ATOM 3605 C CA . GLU B 1 171 ? -14.797 -0.779 12.703 1 94.06 171 GLU B CA 1
ATOM 3606 C C . GLU B 1 171 ? -13.461 -0.062 12.531 1 94.06 171 GLU B C 1
ATOM 3608 O O . GLU B 1 171 ? -12.398 -0.662 12.719 1 94.06 171 GLU B O 1
ATOM 3613 N N . LEU B 1 172 ? -13.547 1.182 12.07 1 94.62 172 LEU B N 1
ATOM 3614 C CA . LEU B 1 172 ? -12.383 2.055 12.102 1 94.62 172 LEU B CA 1
ATOM 3615 C C . LEU B 1 172 ? -12.383 2.924 13.352 1 94.62 172 LEU B C 1
ATOM 3617 O O . LEU B 1 172 ? -13.406 3.52 13.695 1 94.62 172 LEU B O 1
ATOM 3621 N N . ILE B 1 173 ? -11.227 2.971 14.039 1 95.88 173 ILE B N 1
ATOM 3622 C CA . ILE B 1 173 ? -11.141 3.756 15.266 1 95.88 173 ILE B CA 1
ATOM 3623 C C . ILE B 1 173 ? -9.914 4.664 15.211 1 95.88 173 ILE B C 1
ATOM 3625 O O . ILE B 1 173 ? -8.875 4.277 14.68 1 95.88 173 ILE B O 1
ATOM 3629 N N . PRO B 1 174 ? -10.094 5.875 15.734 1 96.56 174 PRO B N 1
ATOM 3630 C CA . PRO B 1 174 ? -8.93 6.758 15.82 1 96.56 174 PRO B CA 1
ATOM 3631 C C . PRO B 1 174 ? -7.934 6.32 16.891 1 96.56 174 PRO B C 1
ATOM 3633 O O . PRO B 1 174 ? -8.328 6.035 18.031 1 96.56 174 PRO B O 1
ATOM 3636 N N . VAL B 1 175 ? -6.625 6.266 16.516 1 97.81 175 VAL B N 1
ATOM 3637 C CA . VAL B 1 175 ? -5.613 5.805 17.453 1 97.81 175 VAL B CA 1
ATOM 3638 C C . VAL B 1 175 ? -4.352 6.656 17.312 1 97.81 175 VAL B C 1
ATOM 3640 O O . VAL B 1 175 ? -4.16 7.332 16.312 1 97.81 175 VAL B O 1
ATOM 3643 N N . ALA B 1 176 ? -3.592 6.656 18.328 1 98.06 176 ALA B N 1
ATOM 3644 C CA . ALA B 1 176 ? -2.252 7.238 18.375 1 98.06 176 ALA B CA 1
ATOM 3645 C C . ALA B 1 176 ? -1.398 6.555 19.438 1 98.06 176 ALA B C 1
ATOM 3647 O O . ALA B 1 176 ? -1.911 5.781 20.25 1 98.06 176 ALA B O 1
ATOM 3648 N N . ALA B 1 177 ? -0.092 6.746 19.328 1 97.94 177 ALA B N 1
ATOM 3649 C CA . ALA B 1 177 ? 0.788 6.273 20.391 1 97.94 177 ALA B CA 1
ATOM 3650 C C . ALA B 1 177 ? 0.495 6.992 21.703 1 97.94 177 ALA B C 1
ATOM 3652 O O . ALA B 1 177 ? 0.009 8.125 21.703 1 97.94 177 ALA B O 1
ATOM 3653 N N . PRO B 1 178 ? 0.81 6.34 22.844 1 97.31 178 PRO B N 1
ATOM 3654 C CA . PRO B 1 178 ? 0.556 6.957 24.141 1 97.31 178 PRO B CA 1
ATOM 3655 C C . PRO B 1 178 ? 1.316 8.266 24.328 1 97.31 178 PRO B C 1
ATOM 3657 O O . PRO B 1 178 ? 0.879 9.133 25.094 1 97.31 178 PRO B O 1
ATOM 3660 N N . SER B 1 179 ? 2.418 8.375 23.656 1 94.81 179 SER B N 1
ATOM 3661 C CA . SER B 1 179 ? 3.242 9.57 23.797 1 94.81 179 SER B CA 1
ATOM 3662 C C . SER B 1 179 ? 2.695 10.719 22.953 1 94.81 179 SER B C 1
ATOM 3664 O O . SER B 1 179 ? 3.137 11.859 23.094 1 94.81 179 SER B O 1
ATOM 3666 N N . HIS B 1 180 ? 1.763 10.484 22.125 1 95.44 180 HIS B N 1
ATOM 3667 C CA . HIS B 1 180 ? 1.19 11.516 21.266 1 95.44 180 HIS B CA 1
ATOM 3668 C C . HIS B 1 180 ? 0.437 12.562 22.078 1 95.44 180 HIS B C 1
ATOM 3670 O O . HIS B 1 180 ? -0.215 12.227 23.078 1 95.44 180 HIS B O 1
ATOM 3676 N N . ALA B 1 181 ? 0.392 13.789 21.641 1 94.62 181 ALA B N 1
ATOM 3677 C CA . ALA B 1 181 ? -0.213 14.906 22.359 1 94.62 181 ALA B CA 1
ATOM 3678 C C . ALA B 1 181 ? -1.693 14.656 22.625 1 94.62 181 ALA B C 1
ATOM 3680 O O . ALA B 1 181 ? -2.184 14.906 23.734 1 94.62 181 ALA B O 1
ATOM 3681 N N . LEU B 1 182 ? -2.393 14.195 21.688 1 95.44 182 LEU B N 1
ATOM 3682 C CA . LEU B 1 182 ? -3.822 13.93 21.828 1 95.44 182 LEU B CA 1
ATOM 3683 C C . LEU B 1 182 ? -4.074 12.852 22.875 1 95.44 182 LEU B C 1
ATOM 3685 O O . LEU B 1 182 ? -5.07 12.906 23.609 1 95.44 182 LEU B O 1
ATOM 3689 N N . ALA B 1 183 ? -3.229 11.852 22.922 1 95.94 183 ALA B N 1
ATOM 3690 C CA . ALA B 1 183 ? -3.381 10.734 23.844 1 95.94 183 ALA B CA 1
ATOM 3691 C C . ALA B 1 183 ? -3.119 11.18 25.281 1 95.94 183 ALA B C 1
ATOM 3693 O O . ALA B 1 183 ? -3.635 10.586 26.234 1 95.94 183 ALA B O 1
ATOM 3694 N N . ARG B 1 184 ? -2.404 12.234 25.453 1 95 184 ARG B N 1
ATOM 3695 C CA . ARG B 1 184 ? -2.016 12.711 26.781 1 95 184 ARG B CA 1
ATOM 3696 C C . ARG B 1 184 ? -3.074 13.641 27.359 1 95 184 ARG B C 1
ATOM 3698 O O . ARG B 1 184 ? -3.023 13.984 28.547 1 95 184 ARG B O 1
ATOM 3705 N N . MET B 1 185 ? -4.008 13.938 26.578 1 94.81 185 MET B N 1
ATOM 3706 C CA . MET B 1 185 ? -5.074 14.82 27.047 1 94.81 185 MET B CA 1
ATOM 3707 C C . MET B 1 185 ? -6.141 14.031 27.797 1 94.81 185 MET B C 1
ATOM 3709 O O . MET B 1 185 ? -6.516 12.93 27.375 1 94.81 185 MET B O 1
ATOM 3713 N N . GLU B 1 186 ? -6.594 14.523 28.844 1 91.75 186 GLU B N 1
ATOM 3714 C CA . GLU B 1 186 ? -7.68 13.883 29.578 1 91.75 186 GLU B CA 1
ATOM 3715 C C . GLU B 1 186 ? -8.961 13.859 28.75 1 91.75 186 GLU B C 1
ATOM 3717 O O . GLU B 1 186 ? -9.656 12.844 28.703 1 91.75 186 GLU B O 1
ATOM 3722 N N . THR B 1 187 ? -9.227 14.977 28.266 1 93.38 187 THR B N 1
ATOM 3723 C CA . THR B 1 187 ? -10.336 15.133 27.344 1 93.38 187 THR B CA 1
ATOM 3724 C C . THR B 1 187 ? -9.891 15.906 26.094 1 93.38 187 THR B C 1
ATOM 3726 O O . THR B 1 187 ? -9.258 16.953 26.219 1 93.38 187 THR B O 1
ATOM 3729 N N . ILE B 1 188 ? -10.227 15.383 24.969 1 93.44 188 ILE B N 1
ATOM 3730 C CA . ILE B 1 188 ? -9.891 16.062 23.719 1 93.44 188 ILE B CA 1
ATOM 3731 C C . ILE B 1 188 ? -11.008 17.031 23.359 1 93.44 188 ILE B C 1
ATOM 3733 O O . ILE B 1 188 ? -12.117 16.625 23.016 1 93.44 188 ILE B O 1
ATOM 3737 N N . PRO B 1 189 ? -10.727 18.234 23.391 1 91.75 189 PRO B N 1
ATOM 3738 C CA . PRO B 1 189 ? -11.773 19.188 23.031 1 91.75 189 PRO B CA 1
ATOM 3739 C C . PRO B 1 189 ? -12.086 19.188 21.547 1 91.75 189 PRO B C 1
ATOM 3741 O O . PRO B 1 189 ? -11.234 18.797 20.734 1 91.75 189 PRO B O 1
ATOM 3744 N N . PRO B 1 190 ? -13.289 19.625 21.219 1 86.75 190 PRO B N 1
ATOM 3745 C CA . PRO B 1 190 ? -13.625 19.734 19.797 1 86.75 190 PRO B CA 1
ATOM 3746 C C . PRO B 1 190 ? -12.641 20.594 19.016 1 86.75 190 PRO B C 1
ATOM 3748 O O . PRO B 1 190 ? -12.188 21.625 19.516 1 86.75 190 PRO B O 1
ATOM 3751 N N . GLY B 1 191 ? -12.227 20.047 17.953 1 85.44 191 GLY B N 1
ATOM 3752 C CA . GLY B 1 191 ? -11.359 20.812 17.078 1 85.44 191 GLY B CA 1
ATOM 3753 C C . GLY B 1 191 ? -9.883 20.594 17.359 1 85.44 191 GLY B C 1
ATOM 3754 O O . GLY B 1 191 ? -9.031 20.922 16.531 1 85.44 191 GLY B O 1
ATOM 3755 N N . GLU B 1 192 ? -9.547 20.047 18.5 1 89.31 192 GLU B N 1
ATOM 3756 C CA . GLU B 1 192 ? -8.148 19.891 18.891 1 89.31 192 GLU B CA 1
ATOM 3757 C C . GLU B 1 192 ? -7.414 18.938 17.938 1 89.31 192 GLU B C 1
ATOM 3759 O O . GLU B 1 192 ? -6.254 19.188 17.594 1 89.31 192 GLU B O 1
ATOM 3764 N N . ALA B 1 193 ? -8.086 17.922 17.469 1 89.81 193 ALA B N 1
ATOM 3765 C CA . ALA B 1 193 ? -7.473 16.922 16.609 1 89.81 193 ALA B CA 1
ATOM 3766 C C . ALA B 1 193 ? -7.008 17.531 15.297 1 89.81 193 ALA B C 1
ATOM 3768 O O . ALA B 1 193 ? -6.031 17.078 14.695 1 89.81 193 ALA B O 1
ATOM 3769 N N . ARG B 1 194 ? -7.629 18.531 14.914 1 86.06 194 ARG B N 1
ATOM 3770 C CA . ARG B 1 194 ? -7.324 19.188 13.641 1 86.06 194 ARG B CA 1
ATOM 3771 C C . ARG B 1 194 ? -5.934 19.812 13.672 1 86.06 194 ARG B C 1
ATOM 3773 O O . ARG B 1 194 ? -5.32 20.016 12.617 1 86.06 194 ARG B O 1
ATOM 3780 N N . LYS B 1 195 ? -5.477 20.047 14.82 1 87.38 195 LYS B N 1
ATOM 3781 C CA . LYS B 1 195 ? -4.199 20.734 14.977 1 87.38 195 LYS B CA 1
ATOM 3782 C C . LYS B 1 195 ? -3.033 19.75 14.883 1 87.38 195 LYS B C 1
ATOM 3784 O O . LYS B 1 195 ? -1.872 20.156 14.836 1 87.38 195 LYS B O 1
ATOM 3789 N N . HIS B 1 196 ? -3.359 18.516 14.852 1 91.19 196 HIS B N 1
ATOM 3790 C CA . HIS B 1 196 ? -2.326 17.484 14.844 1 91.19 196 HIS B CA 1
ATOM 3791 C C . HIS B 1 196 ? -2.336 16.703 13.539 1 91.19 196 HIS B C 1
ATOM 3793 O O . HIS B 1 196 ? -3.398 16.484 12.953 1 91.19 196 HIS B O 1
ATOM 3799 N N . ARG B 1 197 ? -1.179 16.297 13.125 1 91.81 197 ARG B N 1
ATOM 3800 C CA . ARG B 1 197 ? -0.983 15.609 11.852 1 91.81 197 ARG B CA 1
ATOM 3801 C C . ARG B 1 197 ? -1.788 14.32 11.805 1 91.81 197 ARG B C 1
ATOM 3803 O O . ARG B 1 197 ? -1.676 13.477 12.695 1 91.81 197 ARG B O 1
ATOM 3810 N N . GLN B 1 198 ? -2.617 14.258 10.781 1 92.12 198 GLN B N 1
ATOM 3811 C CA . GLN B 1 198 ? -3.377 13.039 10.531 1 92.12 198 GLN B CA 1
ATOM 3812 C C . GLN B 1 198 ? -2.717 12.195 9.438 1 92.12 198 GLN B C 1
ATOM 3814 O O . GLN B 1 198 ? -2.277 12.727 8.422 1 92.12 198 GLN B O 1
ATOM 3819 N N . LEU B 1 199 ? -2.531 10.93 9.711 1 93 199 LEU B N 1
ATOM 3820 C CA . LEU B 1 199 ? -2.053 10 8.688 1 93 199 LEU B CA 1
ATOM 3821 C C . LEU B 1 199 ? -3.221 9.406 7.91 1 93 199 LEU B C 1
ATOM 3823 O O . LEU B 1 199 ? -4.141 8.836 8.5 1 93 199 LEU B O 1
ATOM 3827 N N . VAL B 1 200 ? -3.162 9.547 6.551 1 89.94 200 VAL B N 1
ATOM 3828 C CA . VAL B 1 200 ? -4.262 9.094 5.707 1 89.94 200 VAL B CA 1
ATOM 3829 C C . VAL B 1 200 ? -3.725 8.203 4.594 1 89.94 200 VAL B C 1
ATOM 3831 O O . VAL B 1 200 ? -2.533 8.234 4.277 1 89.94 200 VAL B O 1
ATOM 3834 N N . LEU B 1 201 ? -4.582 7.355 4.082 1 88.06 201 LEU B N 1
ATOM 3835 C CA . LEU B 1 201 ? -4.191 6.527 2.943 1 88.06 201 LEU B CA 1
ATOM 3836 C C . LEU B 1 201 ? -4.273 7.32 1.644 1 88.06 201 LEU B C 1
ATOM 3838 O O . LEU B 1 201 ? -5.156 8.164 1.478 1 88.06 201 LEU B O 1
ATOM 3842 N N . THR B 1 202 ? -3.344 6.957 0.802 1 80.88 202 THR B N 1
ATOM 3843 C CA . THR B 1 202 ? -3.312 7.574 -0.52 1 80.88 202 THR B CA 1
ATOM 3844 C C . THR B 1 202 ? -4.25 6.844 -1.479 1 80.88 202 THR B C 1
ATOM 3846 O O . THR B 1 202 ? -4.293 5.613 -1.497 1 80.88 202 THR B O 1
ATOM 3849 N N . ASP B 1 203 ? -5.031 7.625 -2.186 1 77.25 203 ASP B N 1
ATOM 3850 C CA . ASP B 1 203 ? -5.805 7.098 -3.305 1 77.25 203 ASP B CA 1
ATOM 3851 C C . ASP B 1 203 ? -4.984 7.117 -4.594 1 77.25 203 ASP B C 1
ATOM 3853 O O . ASP B 1 203 ? -4.57 8.18 -5.059 1 77.25 203 ASP B O 1
ATOM 3857 N N . ARG B 1 204 ? -4.723 6.039 -5.164 1 69.5 204 ARG B N 1
ATOM 3858 C CA . ARG B 1 204 ? -3.857 5.969 -6.336 1 69.5 204 ARG B CA 1
ATOM 3859 C C . ARG B 1 204 ? -4.672 5.773 -7.609 1 69.5 204 ARG B C 1
ATOM 3861 O O . ARG B 1 204 ? -4.113 5.605 -8.695 1 69.5 204 ARG B O 1
ATOM 3868 N N . SER B 1 205 ? -5.922 5.828 -7.379 1 72.06 205 SER B N 1
ATOM 3869 C CA . SER B 1 205 ? -6.734 5.598 -8.57 1 72.06 205 SER B CA 1
ATOM 3870 C C . SER B 1 205 ? -7.023 6.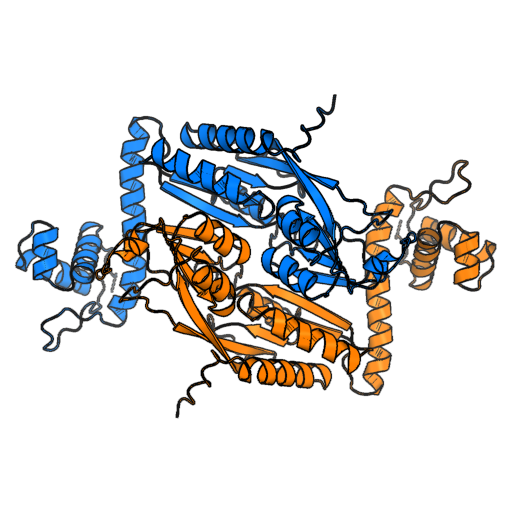906 -9.305 1 72.06 205 SER B C 1
ATOM 3872 O O . SER B 1 205 ? -7.133 7.961 -8.672 1 72.06 205 SER B O 1
ATOM 3874 N N . ARG B 1 206 ? -7.047 6.785 -10.531 1 65.62 206 ARG B N 1
ATOM 3875 C CA . ARG B 1 206 ? -7.465 7.93 -11.336 1 65.62 206 ARG B CA 1
ATOM 3876 C C . ARG B 1 206 ? -8.945 8.242 -11.117 1 65.62 206 ARG B C 1
ATOM 3878 O O . ARG B 1 206 ? -9.391 9.359 -11.359 1 65.62 206 ARG B O 1
ATOM 3885 N N . LEU B 1 207 ? -9.633 7.211 -10.664 1 64.62 207 LEU B N 1
ATOM 3886 C CA . LEU B 1 207 ? -11.078 7.348 -10.508 1 64.62 207 LEU B CA 1
ATOM 3887 C C . LEU B 1 207 ? -11.414 8.32 -9.391 1 64.62 207 LEU B C 1
ATOM 3889 O O . LEU B 1 207 ? -12.406 9.047 -9.469 1 64.62 207 LEU B O 1
ATOM 3893 N N . THR B 1 208 ? -10.531 8.312 -8.445 1 64.12 208 THR B N 1
ATOM 3894 C CA . THR B 1 208 ? -10.812 9.125 -7.266 1 64.12 208 THR B CA 1
ATOM 3895 C C . THR B 1 208 ? -9.633 10.039 -6.953 1 64.12 208 THR B C 1
ATOM 3897 O O . THR B 1 208 ? -9.406 10.398 -5.793 1 64.12 208 THR B O 1
ATOM 3900 N N . ASP B 1 209 ? -8.898 10.273 -7.953 1 63.5 209 ASP B N 1
ATOM 3901 C CA . ASP B 1 209 ? -7.691 11.078 -7.797 1 63.5 209 ASP B CA 1
ATOM 3902 C C . ASP B 1 209 ? -8.023 12.445 -7.195 1 63.5 209 ASP B C 1
ATOM 3904 O O . ASP B 1 209 ? -9 13.086 -7.59 1 63.5 209 ASP B O 1
ATOM 3908 N N . GLY B 1 210 ? -7.301 12.82 -6.141 1 59.03 210 GLY B N 1
ATOM 3909 C CA . GLY B 1 210 ? -7.402 14.148 -5.57 1 59.03 210 GLY B CA 1
ATOM 3910 C C . GLY B 1 210 ? -8.406 14.242 -4.438 1 59.03 210 GLY B C 1
ATOM 3911 O O . GLY B 1 210 ? -8.625 15.312 -3.879 1 59.03 210 GLY B O 1
ATOM 3912 N N . ARG B 1 211 ? -9.047 13.125 -4.133 1 62.88 211 ARG B N 1
ATOM 3913 C CA . ARG B 1 211 ? -10.062 13.188 -3.088 1 62.88 211 ARG B CA 1
ATOM 3914 C C . ARG B 1 211 ? -9.484 12.797 -1.733 1 62.88 211 ARG B C 1
ATOM 3916 O O . ARG B 1 211 ? -8.578 11.969 -1.655 1 62.88 211 ARG B O 1
ATOM 3923 N N . ASP B 1 212 ? -9.922 13.633 -0.8 1 64.06 212 ASP B N 1
ATOM 3924 C CA . ASP B 1 212 ? -9.562 13.328 0.583 1 64.06 212 ASP B CA 1
ATOM 3925 C C . ASP B 1 212 ? -10.641 12.477 1.254 1 64.06 212 ASP B C 1
ATOM 3927 O O . ASP B 1 212 ? -11.828 12.805 1.191 1 64.06 212 ASP B O 1
ATOM 3931 N N . PHE B 1 213 ? -10.18 11.414 1.766 1 65.62 213 PHE B N 1
ATOM 3932 C CA . PHE B 1 213 ? -11.133 10.555 2.465 1 65.62 213 PHE B CA 1
ATOM 3933 C C . PHE B 1 213 ? -10.852 10.547 3.963 1 65.62 213 PHE B C 1
ATOM 3935 O O . PHE B 1 213 ? -9.75 10.188 4.395 1 65.62 213 PHE B O 1
ATOM 3942 N N . SER B 1 214 ? -11.828 10.969 4.738 1 67.56 214 SER B N 1
ATOM 3943 C CA . SER B 1 214 ? -11.766 10.938 6.195 1 67.56 214 SER B CA 1
ATOM 3944 C C . SER B 1 214 ? -10.656 11.852 6.719 1 67.56 214 SER B C 1
ATOM 3946 O O . SER B 1 214 ? -9.898 11.469 7.613 1 67.56 214 SER B O 1
ATOM 3948 N N . VAL B 1 215 ? -10.523 12.93 6.016 1 71.69 215 VAL B N 1
ATOM 3949 C CA . VAL B 1 215 ? -9.531 13.914 6.426 1 71.69 215 VAL B CA 1
ATOM 3950 C C . VAL B 1 215 ? -10.188 14.992 7.277 1 71.69 215 VAL B C 1
ATOM 3952 O O . VAL B 1 215 ? -11.148 15.633 6.844 1 71.69 215 VAL B O 1
ATOM 3955 N N . VAL B 1 216 ? -9.633 15.078 8.555 1 73.06 216 VAL B N 1
ATOM 3956 C CA . VAL B 1 216 ? -10.188 16.094 9.438 1 73.06 216 VAL B CA 1
ATOM 3957 C C . VAL B 1 216 ? -9.102 17.094 9.82 1 73.06 216 VAL B C 1
ATOM 3959 O O . VAL B 1 216 ? -9.391 18.25 10.156 1 73.06 216 VAL B O 1
ATOM 3962 N N . ALA B 1 217 ? -7.859 16.656 9.766 1 75.06 217 ALA B N 1
ATOM 3963 C CA . ALA B 1 217 ? -6.75 17.469 10.234 1 75.06 217 ALA B CA 1
ATOM 3964 C C . ALA B 1 217 ? -6.281 18.438 9.156 1 75.06 217 ALA B C 1
ATOM 3966 O O . ALA B 1 217 ? -6.445 18.172 7.961 1 75.06 217 ALA B O 1
ATOM 3967 N N . ALA B 1 218 ? -5.738 19.469 9.562 1 72.06 218 ALA B N 1
ATOM 3968 C CA . ALA B 1 218 ? -5.191 20.469 8.648 1 72.06 218 ALA B CA 1
ATOM 3969 C C . ALA B 1 218 ? -3.916 19.953 7.98 1 72.06 218 ALA B C 1
ATOM 3971 O O . ALA B 1 218 ? -3.617 20.328 6.84 1 72.06 218 ALA B O 1
ATOM 3972 N N . SER B 1 219 ? -3.201 19.203 8.68 1 80.75 219 SER B N 1
ATOM 3973 C CA . SER B 1 219 ? -1.979 18.594 8.156 1 80.75 219 SER B CA 1
ATOM 3974 C C . SER B 1 219 ? -2.127 17.078 8.016 1 80.75 219 SER B C 1
ATOM 3976 O O . SER B 1 219 ? -2.549 16.406 8.961 1 80.75 219 SER B O 1
ATOM 3978 N N . THR B 1 220 ? -1.86 16.688 6.723 1 82.5 220 THR B N 1
ATOM 3979 C CA . THR B 1 220 ? -1.976 15.25 6.477 1 82.5 220 THR B CA 1
ATOM 3980 C C . THR B 1 220 ? -0.705 14.711 5.828 1 82.5 220 THR B C 1
ATOM 3982 O O . THR B 1 220 ? -0.014 15.438 5.105 1 82.5 220 THR B O 1
ATOM 3985 N N . TRP B 1 221 ? -0.342 13.617 6.281 1 88.75 221 TRP B N 1
ATOM 3986 C CA . TRP B 1 221 ? 0.614 12.789 5.543 1 88.75 221 TRP B CA 1
ATOM 3987 C C . TRP B 1 221 ? -0.092 11.648 4.824 1 88.75 221 TRP B C 1
ATOM 3989 O O . TRP B 1 221 ? -0.99 11.016 5.387 1 88.75 221 TRP B O 1
ATOM 3999 N N . ARG B 1 222 ? 0.346 11.414 3.602 1 86 222 ARG B N 1
ATOM 4000 C CA . ARG B 1 222 ? -0.309 10.422 2.754 1 86 222 ARG B CA 1
ATOM 4001 C C . ARG B 1 222 ? 0.579 9.195 2.555 1 86 222 ARG B C 1
ATOM 4003 O O . ARG B 1 222 ? 1.723 9.32 2.109 1 86 222 ARG B O 1
ATOM 4010 N N . LEU B 1 223 ? -0.009 8.086 2.918 1 88.88 223 LEU B N 1
ATOM 4011 C CA . LEU B 1 223 ? 0.733 6.828 2.861 1 88.88 223 LEU B CA 1
ATOM 4012 C C . LEU B 1 223 ? 0.015 5.809 1.981 1 88.88 223 LEU B C 1
ATOM 4014 O O . LEU B 1 223 ? -1.146 5.477 2.23 1 88.88 223 LEU B O 1
ATOM 4018 N N . GLY B 1 224 ? 0.703 5.32 1.001 1 86.62 224 GLY B N 1
ATOM 4019 C CA . GLY B 1 224 ? 0.135 4.324 0.104 1 86.62 224 GLY B CA 1
ATOM 4020 C C . GLY B 1 224 ? 0.115 2.93 0.697 1 86.62 224 GLY B C 1
ATOM 4021 O O . GLY B 1 224 ? -0.299 1.975 0.036 1 86.62 224 GLY B O 1
ATOM 4022 N N . ASP B 1 225 ? 0.496 2.814 1.901 1 91.38 225 ASP B N 1
ATOM 4023 C CA . ASP B 1 225 ? 0.649 1.533 2.584 1 91.38 225 ASP B CA 1
ATOM 4024 C C . ASP B 1 225 ? 0.068 1.59 3.996 1 91.38 225 ASP B C 1
ATOM 4026 O O . ASP B 1 225 ? 0.53 2.367 4.832 1 91.38 225 ASP B O 1
ATOM 4030 N N . LEU B 1 226 ? -0.906 0.724 4.215 1 94.12 226 LEU B N 1
ATOM 4031 C CA . LEU B 1 226 ? -1.558 0.693 5.52 1 94.12 226 LEU B CA 1
ATOM 4032 C C . LEU B 1 226 ? -0.584 0.235 6.602 1 94.12 226 LEU B C 1
ATOM 4034 O O . LEU B 1 226 ? -0.647 0.708 7.742 1 94.12 226 LEU B O 1
ATOM 4038 N N . GLY B 1 227 ? 0.242 -0.688 6.27 1 94.12 227 GLY B N 1
ATOM 4039 C CA . GLY B 1 227 ? 1.264 -1.128 7.207 1 94.12 227 GLY B CA 1
ATOM 4040 C C . GLY B 1 227 ? 2.209 -0.017 7.625 1 94.12 227 GLY B C 1
ATOM 4041 O O . GLY B 1 227 ? 2.566 0.093 8.797 1 94.12 227 GLY B O 1
ATOM 4042 N N . ALA B 1 228 ? 2.596 0.764 6.66 1 93.38 228 ALA B N 1
ATOM 4043 C CA . ALA B 1 228 ? 3.453 1.907 6.957 1 93.38 228 ALA B CA 1
ATOM 4044 C C . ALA B 1 228 ? 2.744 2.9 7.875 1 93.38 228 ALA B C 1
ATOM 4046 O O . ALA B 1 228 ? 3.355 3.451 8.789 1 93.38 228 ALA B O 1
ATOM 4047 N N . ARG B 1 229 ? 1.519 3.104 7.562 1 94.62 229 ARG B N 1
ATOM 4048 C CA . ARG B 1 229 ? 0.718 3.975 8.414 1 94.62 229 ARG B CA 1
ATOM 4049 C C . ARG B 1 229 ? 0.698 3.465 9.852 1 94.62 229 ARG B C 1
ATOM 4051 O O . ARG B 1 229 ? 0.931 4.227 10.789 1 94.62 229 ARG B O 1
ATOM 4058 N N . HIS B 1 230 ? 0.442 2.205 10.023 1 96.69 230 HIS B N 1
ATOM 4059 C CA . HIS B 1 230 ? 0.428 1.549 11.32 1 96.69 230 HIS B CA 1
ATOM 4060 C C . HIS B 1 230 ? 1.773 1.692 12.031 1 96.69 230 HIS B C 1
ATOM 4062 O O . HIS B 1 230 ? 1.828 2.074 13.203 1 96.69 230 HIS B O 1
ATOM 4068 N N . ALA B 1 231 ? 2.816 1.504 11.336 1 94.88 231 ALA B N 1
ATOM 4069 C CA . ALA B 1 231 ? 4.164 1.531 11.898 1 94.88 231 ALA B CA 1
ATOM 4070 C C . ALA B 1 231 ? 4.543 2.939 12.352 1 94.88 231 ALA B C 1
ATOM 4072 O O . ALA B 1 231 ? 5.117 3.119 13.422 1 94.88 231 ALA B O 1
ATOM 4073 N N . LEU B 1 232 ? 4.254 3.904 11.547 1 95.12 232 LEU B N 1
ATOM 4074 C CA . LEU B 1 232 ? 4.57 5.285 11.891 1 95.12 232 LEU B CA 1
ATOM 4075 C C . LEU B 1 232 ? 3.803 5.727 13.133 1 95.12 232 LEU B C 1
ATOM 4077 O O . LEU B 1 232 ? 4.363 6.391 14.008 1 95.12 232 LEU B O 1
ATOM 4081 N N . MET B 1 233 ? 2.545 5.332 13.219 1 96.12 233 MET B N 1
ATOM 4082 C CA . MET B 1 233 ? 1.733 5.684 14.383 1 96.12 233 MET B CA 1
ATOM 4083 C C . MET B 1 233 ? 2.316 5.086 15.656 1 96.12 233 MET B C 1
ATOM 4085 O O . MET B 1 233 ? 2.359 5.746 16.703 1 96.12 233 MET B O 1
ATOM 4089 N N . ARG B 1 234 ? 2.744 3.855 15.555 1 95.38 234 ARG B N 1
ATOM 4090 C CA . ARG B 1 234 ? 3.332 3.18 16.703 1 95.38 234 ARG B CA 1
ATOM 4091 C C . ARG B 1 234 ? 4.586 3.9 17.188 1 95.38 234 ARG B C 1
ATOM 4093 O O . ARG B 1 234 ? 4.926 3.848 18.359 1 95.38 234 ARG B O 1
ATOM 4100 N N . GLU B 1 235 ? 5.227 4.582 16.281 1 94.19 235 GLU B N 1
ATOM 4101 C CA . GLU B 1 235 ? 6.441 5.32 16.609 1 94.19 235 GLU B CA 1
ATOM 4102 C C . GLU B 1 235 ? 6.117 6.703 17.156 1 94.19 235 GLU B C 1
ATOM 4104 O O . GLU B 1 235 ? 7.016 7.512 17.391 1 94.19 235 GLU B O 1
ATOM 4109 N N . GLY B 1 236 ? 4.863 6.984 17.219 1 94.38 236 GLY B N 1
ATOM 4110 C CA . GLY B 1 236 ? 4.438 8.242 17.812 1 94.38 236 GLY B CA 1
ATOM 4111 C C . GLY B 1 236 ? 4.215 9.336 16.781 1 94.38 236 GLY B C 1
ATOM 4112 O O . GLY B 1 236 ? 4.078 10.508 17.141 1 94.38 236 GLY B O 1
ATOM 4113 N N . ILE B 1 237 ? 4.18 8.891 15.547 1 94.06 237 ILE B N 1
ATOM 4114 C CA . ILE B 1 237 ?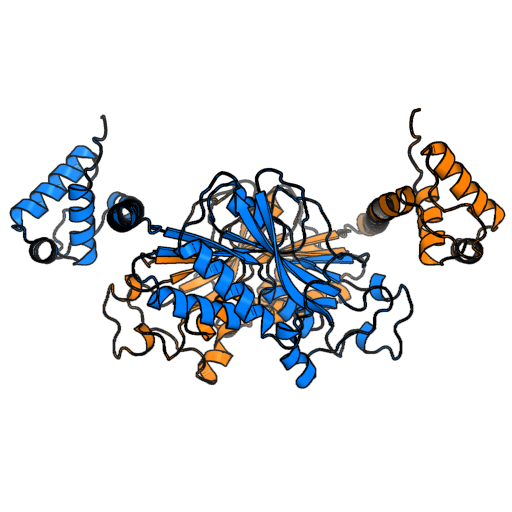 4.027 9.867 14.477 1 94.06 237 ILE B CA 1
ATOM 4115 C C . ILE B 1 237 ? 2.568 9.922 14.023 1 94.06 237 ILE B C 1
ATOM 4117 O O . ILE B 1 237 ? 2.039 8.945 13.5 1 94.06 237 ILE B O 1
ATOM 4121 N N . GLY B 1 238 ? 1.899 11.008 14.32 1 95 238 GLY B N 1
ATOM 4122 C CA . GLY B 1 238 ? 0.559 11.266 13.82 1 95 238 GLY B CA 1
ATOM 4123 C C . GLY B 1 238 ? -0.503 10.422 14.492 1 95 238 GLY B C 1
ATOM 4124 O O . GLY B 1 238 ? -0.211 9.688 15.438 1 95 238 GLY B O 1
ATOM 4125 N N . TRP B 1 239 ? -1.73 10.68 14.039 1 96.38 239 TRP B N 1
ATOM 4126 C CA . TRP B 1 239 ? -2.914 9.93 14.438 1 96.38 239 TRP B CA 1
ATOM 4127 C C . TRP B 1 239 ? -3.801 9.625 13.234 1 96.38 239 TRP B C 1
ATOM 4129 O O . TRP B 1 239 ? -3.586 10.172 12.141 1 96.38 239 TRP B O 1
ATOM 4139 N N . GLY B 1 240 ? -4.695 8.688 13.391 1 95.06 240 GLY B N 1
ATOM 4140 C CA . GLY B 1 240 ? -5.625 8.375 12.32 1 95.06 240 GLY B CA 1
ATOM 4141 C C . GLY B 1 240 ? -6.512 7.18 12.617 1 95.06 240 GLY B C 1
ATOM 4142 O O . GLY B 1 240 ? -6.344 6.52 13.648 1 95.06 240 GLY B O 1
ATOM 4143 N N . ASN B 1 241 ? -7.473 6.973 11.742 1 94.06 241 ASN B N 1
ATOM 4144 C CA . ASN B 1 241 ? -8.359 5.82 11.852 1 94.06 241 ASN B CA 1
ATOM 4145 C C . ASN B 1 241 ? -7.68 4.539 11.383 1 94.06 241 ASN B C 1
ATOM 4147 O O . ASN B 1 241 ? -7.012 4.527 10.352 1 94.06 241 ASN B O 1
ATOM 4151 N N . MET B 1 242 ? -7.789 3.578 12.203 1 96.5 242 MET B N 1
ATOM 4152 C CA . MET B 1 242 ? -7.289 2.252 11.852 1 96.5 242 MET B CA 1
ATOM 4153 C C . MET B 1 242 ? -8.359 1.189 12.07 1 96.5 242 MET B C 1
ATOM 4155 O O . MET B 1 242 ? -9.188 1.315 12.977 1 96.5 242 MET B O 1
ATOM 4159 N N . PRO B 1 243 ? -8.383 0.169 11.164 1 95.69 243 PRO B N 1
ATOM 4160 C CA . PRO B 1 243 ? -9.273 -0.949 11.492 1 95.69 243 PRO B CA 1
ATOM 4161 C C . PRO B 1 243 ? -8.984 -1.546 12.867 1 95.69 243 PRO B C 1
ATOM 4163 O O . PRO B 1 243 ? -7.836 -1.851 13.188 1 95.69 243 PRO B O 1
ATOM 4166 N N . ARG B 1 244 ? -9.961 -1.74 13.617 1 95.38 244 ARG B N 1
ATOM 4167 C CA . ARG B 1 244 ? -9.828 -2.221 14.992 1 95.38 244 ARG B CA 1
ATOM 4168 C C . ARG B 1 244 ? -9.047 -3.529 15.039 1 95.38 244 ARG B C 1
ATOM 4170 O O . ARG B 1 244 ? -8.156 -3.695 15.875 1 95.38 244 ARG B O 1
ATOM 4177 N N . HIS B 1 245 ? -9.305 -4.422 14.156 1 93.38 245 HIS B N 1
ATOM 4178 C CA . HIS B 1 245 ? -8.688 -5.742 14.18 1 93.38 245 HIS B CA 1
ATOM 4179 C C . HIS B 1 245 ? -7.176 -5.648 13.977 1 93.38 245 HIS B C 1
ATOM 4181 O O . HIS B 1 245 ? -6.441 -6.578 14.328 1 93.38 245 HIS B O 1
ATOM 4187 N N . LEU B 1 246 ? -6.707 -4.574 13.398 1 94.5 246 LEU B N 1
ATOM 4188 C CA . LEU B 1 246 ? -5.281 -4.414 13.141 1 94.5 246 LEU B CA 1
ATOM 4189 C C . LEU B 1 246 ? -4.578 -3.803 14.352 1 94.5 246 LEU B C 1
ATOM 4191 O O . LEU B 1 246 ? -3.357 -3.904 14.477 1 94.5 246 LEU B O 1
ATOM 4195 N N . VAL B 1 247 ? -5.32 -3.125 15.25 1 96.81 247 VAL B N 1
ATOM 4196 C CA . VAL B 1 247 ? -4.637 -2.359 16.281 1 96.81 247 VAL B CA 1
ATOM 4197 C C . VAL B 1 247 ? -5.051 -2.867 17.656 1 96.81 247 VAL B C 1
ATOM 4199 O O . VAL B 1 247 ? -4.566 -2.373 18.688 1 96.81 247 VAL B O 1
ATOM 4202 N N . ASP B 1 248 ? -5.891 -3.883 17.734 1 95.38 248 ASP B N 1
ATOM 4203 C CA . ASP B 1 248 ? -6.352 -4.426 19 1 95.38 248 ASP B CA 1
ATOM 4204 C C . ASP B 1 248 ? -5.172 -4.875 19.875 1 95.38 248 ASP B C 1
ATOM 4206 O O . ASP B 1 248 ? -5.129 -4.586 21.062 1 95.38 248 ASP B O 1
ATOM 4210 N N . ALA B 1 249 ? -4.285 -5.582 19.281 1 94.06 249 ALA B N 1
ATOM 4211 C CA . ALA B 1 249 ? -3.125 -6.07 20.031 1 94.06 249 ALA B CA 1
ATOM 4212 C C . ALA B 1 249 ? -2.273 -4.91 20.531 1 94.06 249 ALA B C 1
ATOM 4214 O O . ALA B 1 249 ? -1.725 -4.969 21.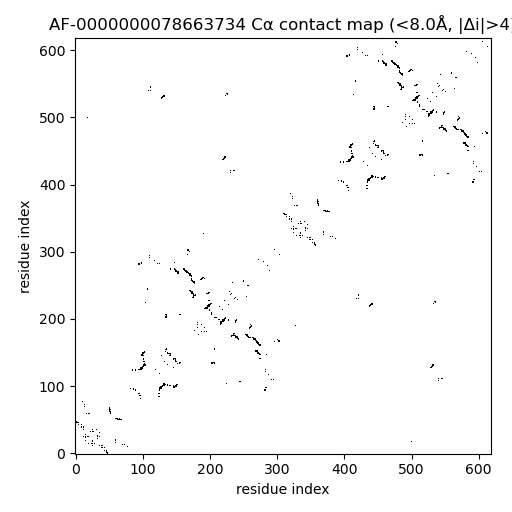641 1 94.06 249 ALA B O 1
ATOM 4215 N N . ASP B 1 250 ? -2.145 -3.908 19.75 1 96.94 250 ASP B N 1
ATOM 4216 C CA . ASP B 1 250 ? -1.39 -2.723 20.141 1 96.94 250 ASP B CA 1
ATOM 4217 C C . ASP B 1 250 ? -2.057 -2.014 21.328 1 96.94 250 ASP B C 1
ATOM 4219 O O . ASP B 1 250 ? -1.376 -1.547 22.234 1 96.94 250 ASP B O 1
ATOM 4223 N N . ILE B 1 251 ? -3.338 -1.972 21.25 1 97.19 251 ILE B N 1
ATOM 4224 C CA . ILE B 1 251 ? -4.082 -1.313 22.312 1 97.19 251 ILE B CA 1
ATOM 4225 C C . ILE B 1 251 ? -3.965 -2.127 23.609 1 97.19 251 ILE B C 1
ATOM 4227 O O . ILE B 1 251 ? -3.705 -1.57 24.672 1 97.19 251 ILE B O 1
ATOM 4231 N N . ALA B 1 252 ? -4.055 -3.395 23.5 1 96.81 252 ALA B N 1
ATOM 4232 C CA . ALA B 1 252 ? -3.959 -4.285 24.656 1 96.81 252 ALA B CA 1
ATOM 4233 C C . ALA B 1 252 ? -2.58 -4.199 25.297 1 96.81 252 ALA B C 1
ATOM 4235 O O . ALA B 1 252 ? -2.457 -4.27 26.531 1 96.81 252 ALA B O 1
ATOM 4236 N N . SER B 1 253 ? -1.563 -4.004 24.5 1 96.19 253 SER B N 1
ATOM 4237 C CA . SER B 1 253 ? -0.194 -3.973 25 1 96.19 253 SER B CA 1
ATOM 4238 C C . SER B 1 253 ? 0.23 -2.553 25.359 1 96.19 253 SER B C 1
ATOM 4240 O O . SER B 1 253 ? 1.347 -2.334 25.844 1 96.19 253 SER B O 1
ATOM 4242 N N . GLY B 1 254 ? -0.562 -1.628 25.047 1 96.44 254 GLY B N 1
ATOM 4243 C CA . GLY B 1 254 ? -0.279 -0.247 25.406 1 96.44 254 GLY B CA 1
ATOM 4244 C C . GLY B 1 254 ? 0.599 0.463 24.391 1 96.44 254 GLY B C 1
ATOM 4245 O O . GLY B 1 254 ? 1.129 1.541 24.672 1 96.44 254 GLY B O 1
ATOM 4246 N N . ARG B 1 255 ? 0.75 -0.07 23.234 1 96.5 255 ARG B N 1
ATOM 4247 C CA . ARG B 1 255 ? 1.561 0.551 22.203 1 96.5 255 ARG B CA 1
ATOM 4248 C C . ARG B 1 255 ? 0.776 1.635 21.469 1 96.5 255 ARG B C 1
ATOM 4250 O O . ARG B 1 255 ? 1.362 2.572 20.922 1 96.5 255 ARG B O 1
ATOM 4257 N N . LEU B 1 256 ? -0.549 1.446 21.422 1 98.19 256 LEU B N 1
ATOM 4258 C CA . LEU B 1 256 ? -1.473 2.447 20.906 1 98.19 256 LEU B CA 1
ATOM 4259 C C . LEU B 1 256 ? -2.625 2.684 21.875 1 98.19 256 LEU B C 1
ATOM 4261 O O . LEU B 1 256 ? -2.893 1.852 22.75 1 98.19 256 LEU B O 1
ATOM 4265 N N . VAL B 1 257 ? -3.25 3.818 21.734 1 98.19 257 VAL B N 1
ATOM 4266 C CA . VAL B 1 257 ? -4.43 4.148 22.531 1 98.19 257 VAL B CA 1
ATOM 4267 C C . VAL B 1 257 ? -5.543 4.656 21.609 1 98.19 257 VAL B C 1
ATOM 4269 O O . VAL B 1 257 ? -5.281 5.359 20.641 1 98.19 257 VAL B O 1
ATOM 4272 N N . ARG B 1 258 ? -6.734 4.211 21.938 1 97.5 258 ARG B N 1
ATOM 4273 C CA . ARG B 1 258 ? -7.887 4.766 21.234 1 97.5 258 ARG B CA 1
ATOM 4274 C C . ARG B 1 258 ? -8.133 6.211 21.641 1 97.5 258 ARG B C 1
ATOM 4276 O O . ARG B 1 258 ? -8.133 6.535 22.828 1 97.5 258 ARG B O 1
ATOM 4283 N N . LEU B 1 259 ? -8.328 7.102 20.703 1 96.88 259 LEU B N 1
ATOM 4284 C CA . LEU B 1 259 ? -8.586 8.508 20.969 1 96.88 259 LEU B CA 1
ATOM 4285 C C . LEU B 1 259 ? -10.086 8.789 21 1 96.88 259 LEU B C 1
ATOM 4287 O O . LEU B 1 259 ? -10.836 8.25 20.188 1 96.88 259 LEU B O 1
ATOM 4291 N N . ALA B 1 260 ? -10.469 9.547 21.938 1 94.31 260 ALA B N 1
ATOM 4292 C CA . ALA B 1 260 ? -11.859 9.984 22.016 1 94.31 260 ALA B CA 1
ATOM 4293 C C . ALA B 1 260 ? -12.047 11.344 21.359 1 94.31 260 ALA B C 1
ATOM 4295 O O . ALA B 1 260 ? -12.289 12.344 22.031 1 94.31 260 ALA B O 1
ATOM 4296 N N . ILE B 1 261 ? -11.977 11.289 20.094 1 92.38 261 ILE B N 1
ATOM 4297 C CA . ILE B 1 261 ? -12.125 12.523 19.328 1 92.38 261 ILE B CA 1
ATOM 4298 C C . ILE B 1 261 ? -13.609 12.797 19.078 1 92.38 261 ILE B C 1
ATOM 4300 O O . ILE B 1 261 ? -14.289 12 18.422 1 92.38 261 ILE B O 1
ATOM 4304 N N . PRO B 1 262 ? -14.133 13.852 19.484 1 88 262 PRO B N 1
ATOM 4305 C CA . PRO B 1 262 ? -15.57 14.109 19.391 1 88 262 PRO B CA 1
ATOM 4306 C C . PRO B 1 262 ? -16.062 14.117 17.938 1 88 262 PRO B C 1
ATOM 4308 O O . PRO B 1 262 ? -17.125 13.547 17.641 1 88 262 PRO B O 1
ATOM 4311 N N . GLU B 1 263 ? -15.32 14.695 17.031 1 81.5 263 GLU B N 1
ATOM 4312 C CA . GLU B 1 263 ? -15.758 14.859 15.648 1 81.5 263 GLU B CA 1
ATOM 4313 C C . GLU B 1 263 ? -15.383 13.641 14.805 1 81.5 263 GLU B C 1
ATOM 4315 O O . GLU B 1 263 ? -15.75 13.555 13.633 1 81.5 263 GLU B O 1
ATOM 4320 N N . ALA B 1 264 ? -14.609 12.766 15.414 1 82.19 264 ALA B N 1
ATOM 4321 C CA . ALA B 1 264 ? -14.141 11.586 14.688 1 82.19 264 ALA B CA 1
ATOM 4322 C C . ALA B 1 264 ? -14.062 10.367 15.609 1 82.19 264 ALA B C 1
ATOM 4324 O O . ALA B 1 264 ? -12.984 9.82 15.828 1 82.19 264 ALA B O 1
ATOM 4325 N N . PRO B 1 265 ? -15.117 9.977 16.125 1 84.5 265 PRO B N 1
ATOM 4326 C CA . PRO B 1 265 ? -15.117 8.898 17.109 1 84.5 265 PRO B CA 1
ATOM 4327 C C . PRO B 1 265 ? -14.828 7.531 16.484 1 84.5 265 PRO B C 1
ATOM 4329 O O . PRO B 1 265 ? -14.602 6.555 17.203 1 84.5 265 PRO B O 1
ATOM 4332 N N . GLY B 1 266 ? -14.766 7.441 15.242 1 87 266 GLY B N 1
ATOM 4333 C CA . GLY B 1 266 ? -14.703 6.184 14.516 1 87 266 GLY B CA 1
ATOM 4334 C C . GLY B 1 266 ? -15.906 5.957 13.617 1 87 266 GLY B C 1
ATOM 4335 O O . GLY B 1 266 ? -16.766 6.828 13.5 1 87 266 GLY B O 1
ATOM 4336 N N . MET B 1 267 ? -15.805 4.926 12.828 1 87.69 267 MET B N 1
ATOM 4337 C CA . MET B 1 267 ? -16.922 4.652 11.922 1 87.69 267 MET B CA 1
ATOM 4338 C C . MET B 1 267 ? -16.922 3.189 11.492 1 87.69 267 MET B C 1
ATOM 4340 O O . MET B 1 267 ? -15.898 2.51 11.578 1 87.69 267 MET B O 1
ATOM 4344 N N . ALA B 1 268 ? -18.125 2.83 11.086 1 90.69 268 ALA B N 1
ATOM 4345 C CA . ALA B 1 268 ? -18.234 1.541 10.406 1 90.69 268 ALA B CA 1
ATOM 4346 C C . ALA B 1 268 ? -17.75 1.646 8.961 1 90.69 268 ALA B C 1
ATOM 4348 O O . ALA B 1 268 ? -18.25 2.475 8.195 1 90.69 268 ALA B O 1
ATOM 4349 N N . TYR B 1 269 ? -16.766 0.915 8.672 1 93 269 TYR B N 1
ATOM 4350 C CA . TYR B 1 269 ? -16.266 0.818 7.301 1 93 269 TYR B CA 1
ATOM 4351 C C . TYR B 1 269 ? -16.906 -0.355 6.57 1 93 269 TYR B C 1
ATOM 4353 O O . TYR B 1 269 ? -16.469 -1.496 6.699 1 93 269 TYR B O 1
ATOM 4361 N N . THR B 1 270 ? -17.891 -0.032 5.715 1 93.56 270 THR B N 1
ATOM 4362 C CA . THR B 1 270 ? -18.672 -1.073 5.051 1 93.56 270 THR B CA 1
ATOM 4363 C C . THR B 1 270 ? -18 -1.51 3.754 1 93.56 270 THR B C 1
ATOM 4365 O O . THR B 1 270 ? -17.672 -0.675 2.91 1 93.56 270 THR B O 1
ATOM 4368 N N . PHE B 1 271 ? -17.844 -2.826 3.695 1 95.94 271 PHE B N 1
ATOM 4369 C CA . PHE B 1 271 ? -17.297 -3.4 2.467 1 95.94 271 PHE B CA 1
ATOM 4370 C C . PHE B 1 271 ? -18.422 -3.691 1.47 1 95.94 271 PHE B C 1
ATOM 4372 O O . PHE B 1 271 ? -19.516 -4.078 1.86 1 95.94 271 PHE B O 1
ATOM 4379 N N . HIS B 1 272 ? -18.062 -3.514 0.191 1 95.94 272 HIS B N 1
ATOM 4380 C CA . HIS B 1 272 ? -18.953 -3.863 -0.905 1 95.94 272 HIS B CA 1
ATOM 4381 C C . HIS B 1 272 ? -18.266 -4.793 -1.9 1 95.94 272 HIS B C 1
ATOM 4383 O O . HIS B 1 272 ? -17.094 -4.609 -2.225 1 95.94 272 HIS B O 1
ATOM 4389 N N . ALA B 1 273 ? -19 -5.766 -2.281 1 95.94 273 ALA B N 1
ATOM 4390 C CA . ALA B 1 273 ? -18.578 -6.547 -3.441 1 95.94 273 ALA B CA 1
ATOM 4391 C C . ALA B 1 273 ? -18.906 -5.816 -4.742 1 95.94 273 ALA B C 1
ATOM 4393 O O . ALA B 1 273 ? -19.984 -5.23 -4.875 1 95.94 273 ALA B O 1
ATOM 4394 N N . LEU B 1 274 ? -17.953 -5.812 -5.59 1 95.88 274 LEU B N 1
ATOM 4395 C CA . LEU B 1 274 ? -18.078 -5.141 -6.879 1 95.88 274 LEU B CA 1
ATOM 4396 C C . LEU B 1 274 ? -17.812 -6.113 -8.023 1 95.88 274 LEU B C 1
ATOM 4398 O O . LEU B 1 274 ? -16.891 -6.926 -7.961 1 95.88 274 LEU B O 1
ATOM 4402 N N . TRP B 1 275 ? -18.625 -6.027 -9.062 1 94.31 275 TRP B N 1
ATOM 4403 C CA . TRP B 1 275 ? -18.359 -6.742 -10.305 1 94.31 275 TRP B CA 1
ATOM 4404 C C . TRP B 1 275 ? -19.031 -6.051 -11.484 1 94.31 275 TRP B C 1
ATOM 4406 O O . TRP B 1 275 ? -19.922 -5.227 -11.297 1 94.31 275 TRP B O 1
ATOM 4416 N N . ARG B 1 276 ? -18.531 -6.348 -12.609 1 92.38 276 ARG B N 1
ATOM 4417 C CA . ARG B 1 276 ? -19.125 -5.77 -13.812 1 92.38 276 ARG B CA 1
ATOM 4418 C C . ARG B 1 276 ? -20.5 -6.375 -14.102 1 92.38 276 ARG B C 1
ATOM 4420 O O . ARG B 1 276 ? -20.672 -7.594 -14.008 1 92.38 276 ARG B O 1
ATOM 4427 N N . ARG B 1 277 ? -21.391 -5.562 -14.586 1 87.69 277 ARG B N 1
ATOM 4428 C CA . ARG B 1 277 ? -22.75 -5.988 -14.875 1 87.69 277 ARG B CA 1
ATOM 4429 C C . ARG B 1 277 ? -22.797 -6.91 -16.078 1 87.69 277 ARG B C 1
ATOM 4431 O O . ARG B 1 277 ? -23.641 -7.801 -16.172 1 87.69 277 ARG B O 1
ATOM 4438 N N . ASP B 1 278 ? -21.891 -6.758 -16.922 1 82.62 278 ASP B N 1
ATOM 4439 C CA . ASP B 1 278 ? -21.938 -7.48 -18.188 1 82.62 278 ASP B CA 1
ATOM 4440 C C . ASP B 1 278 ? -21.203 -8.82 -18.094 1 82.62 278 ASP B C 1
ATOM 4442 O O . ASP B 1 278 ? -21.109 -9.555 -19.062 1 82.62 278 ASP B O 1
ATOM 4446 N N . CYS B 1 279 ? -20.688 -9.078 -16.938 1 77.5 279 CYS B N 1
ATOM 4447 C CA . CYS B 1 279 ? -19.969 -10.336 -16.766 1 77.5 279 CYS B CA 1
ATOM 4448 C C . CYS B 1 279 ? -20.797 -11.328 -15.953 1 77.5 279 CYS B C 1
ATOM 4450 O O . CYS B 1 279 ? -21.219 -11.023 -14.836 1 77.5 279 CYS B O 1
ATOM 4452 N N . PRO B 1 280 ? -21.125 -12.469 -16.547 1 72.88 280 PRO B N 1
ATOM 4453 C CA . PRO B 1 280 ? -21.859 -13.484 -15.789 1 72.88 280 PRO B CA 1
ATOM 4454 C C . PRO B 1 280 ? -21.109 -13.969 -14.555 1 72.88 280 PRO B C 1
ATOM 4456 O O . PRO B 1 280 ? -19.875 -14.016 -14.562 1 72.88 280 PRO B O 1
ATOM 4459 N N . VAL B 1 281 ? -21.891 -14.281 -13.633 1 78.38 281 VAL B N 1
ATOM 4460 C CA . VAL B 1 281 ? -21.297 -14.805 -12.406 1 78.38 281 VAL B CA 1
ATOM 4461 C C . VAL B 1 281 ? -21.016 -16.297 -12.562 1 78.38 281 VAL B C 1
ATOM 4463 O O . VAL B 1 281 ? -21.922 -17.094 -12.758 1 78.38 281 VAL B O 1
ATOM 4466 N N . GLY B 1 282 ? -19.797 -16.688 -12.523 1 85.69 282 GLY B N 1
ATOM 4467 C CA . GLY B 1 282 ? -19.422 -18.094 -12.5 1 85.69 282 GLY B CA 1
ATOM 4468 C C . GLY B 1 282 ? -19.422 -18.688 -11.109 1 85.69 282 GLY B C 1
ATOM 4469 O O . GLY B 1 282 ? -19.531 -17.953 -10.117 1 85.69 282 GLY B O 1
ATOM 4470 N N . PRO B 1 283 ? -19.453 -19.984 -11.039 1 90.69 283 PRO B N 1
ATOM 4471 C CA . PRO B 1 283 ? -19.516 -20.672 -9.75 1 90.69 283 PRO B CA 1
ATOM 4472 C C . PRO B 1 283 ? -18.391 -20.266 -8.805 1 90.69 283 PRO B C 1
ATOM 4474 O O . PRO B 1 283 ? -18.594 -20.125 -7.602 1 90.69 283 PRO B O 1
ATOM 4477 N N . ALA B 1 284 ? -17.188 -20.109 -9.312 1 93.38 284 ALA B N 1
ATOM 4478 C CA . ALA B 1 284 ? -16.047 -19.766 -8.477 1 93.38 284 ALA B CA 1
ATOM 4479 C C . ALA B 1 284 ? -16.219 -18.375 -7.863 1 93.38 284 ALA B C 1
ATOM 4481 O O . ALA B 1 284 ? -15.969 -18.188 -6.672 1 93.38 284 ALA B O 1
ATOM 4482 N N . ARG B 1 285 ? -16.656 -17.469 -8.688 1 93.81 285 ARG B N 1
ATOM 4483 C CA . ARG B 1 285 ? -16.859 -16.109 -8.203 1 93.81 285 ARG B CA 1
ATOM 4484 C C . ARG B 1 285 ? -17.984 -16.062 -7.168 1 93.81 285 ARG B C 1
ATOM 4486 O O . ARG B 1 285 ? -17.859 -15.406 -6.133 1 93.81 285 ARG B O 1
ATOM 4493 N N . ALA B 1 286 ? -19.062 -16.766 -7.48 1 93.31 286 ALA B N 1
ATOM 4494 C CA . ALA B 1 286 ? -20.188 -16.812 -6.559 1 93.31 286 ALA B CA 1
ATOM 4495 C C . ALA B 1 286 ? -19.766 -17.391 -5.215 1 93.31 286 ALA B C 1
ATOM 4497 O O . ALA B 1 286 ? -20.125 -16.859 -4.16 1 93.31 286 ALA B O 1
ATOM 4498 N N . TRP B 1 287 ? -19.047 -18.406 -5.332 1 95.69 287 TRP B N 1
ATOM 4499 C CA . TRP B 1 287 ? -18.578 -19.047 -4.109 1 95.69 287 TRP B CA 1
ATOM 4500 C C . TRP B 1 287 ? -17.688 -18.109 -3.311 1 95.69 287 TRP B C 1
ATOM 4502 O O . TRP B 1 287 ? -17.812 -18 -2.088 1 95.69 287 TRP B O 1
ATOM 4512 N N . MET B 1 288 ? -16.75 -17.469 -3.967 1 96.69 288 MET B N 1
ATOM 4513 C CA . MET B 1 288 ? -15.812 -16.547 -3.332 1 96.69 288 MET B CA 1
ATOM 4514 C C . MET B 1 288 ? -16.562 -15.438 -2.602 1 96.69 288 MET B C 1
ATOM 4516 O O . MET B 1 288 ? -16.266 -15.133 -1.447 1 96.69 288 MET B O 1
ATOM 4520 N N . LEU B 1 289 ? -17.516 -14.922 -3.264 1 95.31 289 LEU B N 1
ATOM 4521 C CA . LEU B 1 289 ? -18.328 -13.852 -2.682 1 95.31 289 LEU B CA 1
ATOM 4522 C C . LEU B 1 289 ? -19.031 -14.344 -1.423 1 95.31 289 LEU B C 1
ATOM 4524 O O . LEU B 1 289 ? -18.984 -13.688 -0.381 1 95.31 289 LEU B O 1
ATOM 4528 N N . ASP B 1 290 ? -19.625 -15.438 -1.526 1 95.06 290 ASP B N 1
ATOM 4529 C CA . ASP B 1 290 ? -20.375 -16 -0.399 1 95.06 290 ASP B CA 1
ATOM 4530 C C . ASP B 1 290 ? -19.438 -16.312 0.771 1 95.06 290 ASP B C 1
ATOM 4532 O O . ASP B 1 290 ? -19.781 -16.062 1.928 1 95.06 290 ASP B O 1
ATOM 4536 N N . ALA B 1 291 ? -18.312 -16.812 0.439 1 96.44 291 ALA B N 1
ATOM 4537 C CA . ALA B 1 291 ? -17.344 -17.172 1.471 1 96.44 291 ALA B CA 1
ATOM 4538 C C . ALA B 1 291 ? -16.844 -15.938 2.217 1 96.44 291 ALA B C 1
ATOM 4540 O O . ALA B 1 291 ? -16.781 -15.938 3.447 1 96.44 291 ALA B O 1
ATOM 4541 N N . LEU B 1 292 ? -16.516 -14.898 1.495 1 95.94 292 LEU B N 1
ATOM 4542 C CA . LEU B 1 292 ? -16.031 -13.672 2.117 1 95.94 292 LEU B CA 1
ATOM 4543 C C . LEU B 1 292 ? -17.109 -13.023 2.967 1 95.94 292 LEU B C 1
ATOM 4545 O O . LEU B 1 292 ? -16.844 -12.547 4.07 1 95.94 292 LEU B O 1
ATOM 4549 N N . ARG B 1 293 ? -18.281 -13.047 2.469 1 94.19 293 ARG B N 1
ATOM 4550 C CA . ARG B 1 293 ? -19.422 -12.508 3.203 1 94.19 293 ARG B CA 1
ATOM 4551 C C . ARG B 1 293 ? -19.641 -13.266 4.504 1 94.19 293 ARG B C 1
ATOM 4553 O O . ARG B 1 293 ? -19.812 -12.656 5.562 1 94.19 293 ARG B O 1
ATOM 4560 N N . ALA B 1 294 ? -19.594 -14.5 4.457 1 93.56 294 ALA B N 1
ATOM 4561 C CA . ALA B 1 294 ? -19.828 -15.352 5.621 1 93.56 294 ALA B CA 1
ATOM 4562 C C . ALA B 1 294 ? -18.75 -15.141 6.684 1 93.56 294 ALA B C 1
ATOM 4564 O O . ALA B 1 294 ? -19.047 -15.109 7.879 1 93.56 294 ALA B O 1
ATOM 4565 N N . ARG B 1 295 ? -17.547 -15.016 6.238 1 93.06 295 ARG B N 1
ATOM 4566 C CA . ARG B 1 295 ? -16.453 -14.844 7.188 1 93.06 295 ARG B CA 1
ATOM 4567 C C . ARG B 1 295 ? -16.531 -13.492 7.879 1 93.06 295 ARG B C 1
ATOM 4569 O O . ARG B 1 295 ? -16.266 -13.383 9.078 1 93.06 295 ARG B O 1
ATOM 4576 N N . LEU B 1 296 ? -16.828 -12.516 7.105 1 90.62 296 LEU B N 1
ATOM 4577 C CA . LEU B 1 296 ? -16.938 -11.172 7.668 1 90.62 296 LEU B CA 1
ATOM 4578 C C . LEU B 1 296 ? -18.062 -11.102 8.688 1 90.62 296 LEU B C 1
ATOM 4580 O O . LEU B 1 296 ? -17.984 -10.359 9.672 1 90.62 296 LEU B O 1
ATOM 4584 N N . ALA B 1 297 ? -19.109 -11.82 8.469 1 84.81 297 ALA B N 1
ATOM 4585 C CA . ALA B 1 297 ? -20.266 -11.859 9.367 1 84.81 297 ALA B CA 1
ATOM 4586 C C . ALA B 1 297 ? -19.891 -12.492 10.703 1 84.81 297 ALA B C 1
ATOM 4588 O O . ALA B 1 297 ? -20.547 -12.234 11.719 1 84.81 297 ALA B O 1
A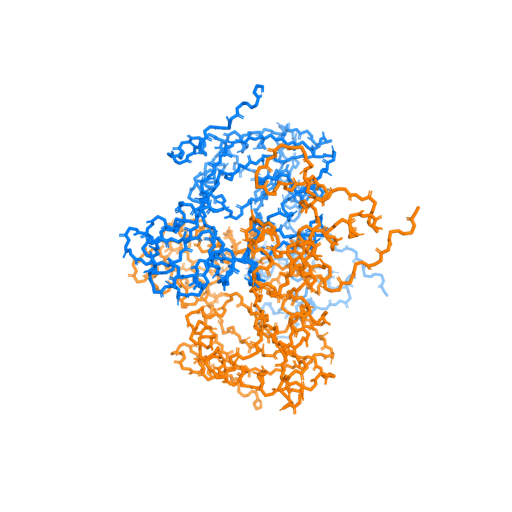TOM 4589 N N . ARG B 1 298 ? -18.828 -13.266 10.711 1 78.31 298 ARG B N 1
ATOM 4590 C CA . ARG B 1 298 ? -18.391 -13.945 11.93 1 78.31 298 ARG B CA 1
ATOM 4591 C C . ARG B 1 298 ? -17.547 -13.023 12.797 1 78.31 298 ARG B C 1
ATOM 4593 O O . ARG B 1 298 ? -17.297 -13.312 13.969 1 78.31 298 ARG B O 1
ATOM 4600 N N . CYS B 1 299 ? -17.031 -11.977 12.234 1 72.38 299 CYS B N 1
ATOM 4601 C CA . CYS B 1 299 ? -16.156 -11.094 13 1 72.38 299 CYS B CA 1
ATOM 4602 C C . CYS B 1 299 ? -16.953 -10.32 14.047 1 72.38 299 CYS B C 1
ATOM 4604 O O . CYS B 1 299 ? -18.016 -9.766 13.742 1 72.38 299 CYS B O 1
ATOM 4606 N N . PRO B 1 300 ? -16.656 -10.578 15.32 1 59.59 300 PRO B N 1
ATOM 4607 C CA . PRO B 1 300 ? -17.391 -9.93 16.406 1 59.59 300 PRO B CA 1
ATOM 4608 C C . PRO B 1 300 ? -17.625 -8.445 16.141 1 59.59 300 PRO B C 1
ATOM 4610 O O . PRO B 1 300 ? -18.641 -7.891 16.578 1 59.59 300 PRO B O 1
ATOM 4613 N N . ASP B 1 301 ? -16.672 -7.762 15.578 1 56.19 301 ASP B N 1
ATOM 4614 C CA . ASP B 1 301 ? -16.828 -6.32 15.422 1 56.19 301 ASP B CA 1
ATOM 4615 C C . ASP B 1 301 ? -17.625 -5.988 14.156 1 56.19 301 ASP B C 1
ATOM 4617 O O . ASP B 1 301 ? -17.703 -4.828 13.758 1 56.19 301 ASP B O 1
ATOM 4621 N N . ALA B 1 302 ? -18.141 -7.047 13.562 1 53.81 302 ALA B N 1
ATOM 4622 C CA . ALA B 1 302 ? -18.953 -6.844 12.359 1 53.81 302 ALA B CA 1
ATOM 4623 C C . ALA B 1 302 ? -20.344 -6.328 12.711 1 53.81 302 ALA B C 1
ATOM 4625 O O . ALA B 1 302 ? -21.016 -6.875 13.594 1 53.81 302 ALA B O 1
ATOM 4626 N N . GLU B 1 303 ? -20.609 -5 12.5 1 48.62 303 GLU B N 1
ATOM 4627 C CA . GLU B 1 303 ? -21.984 -4.562 12.617 1 48.62 303 GLU B CA 1
ATOM 4628 C C . GLU B 1 303 ? -22.797 -4.938 11.375 1 48.62 303 GLU B C 1
ATOM 4630 O O . GLU B 1 303 ? -22.344 -4.734 10.25 1 48.62 303 GLU B O 1
ATOM 4635 N N . PRO B 1 304 ? -23.797 -5.707 11.539 1 47.31 304 PRO B N 1
ATOM 4636 C CA . PRO B 1 304 ? -24.641 -5.984 10.367 1 47.31 304 PRO B CA 1
ATOM 4637 C C . PRO B 1 304 ? -25 -4.723 9.586 1 47.31 304 PRO B C 1
ATOM 4639 O O . PRO B 1 304 ? -25.047 -3.631 10.164 1 47.31 304 PRO B O 1
ATOM 4642 N N . PRO B 1 305 ? -24.844 -4.797 8.18 1 43.69 305 PRO B N 1
ATOM 4643 C CA . PRO B 1 305 ? -25.266 -3.611 7.43 1 43.69 305 PRO B CA 1
ATOM 4644 C C . PRO B 1 305 ? -26.609 -3.059 7.91 1 43.69 305 PRO B C 1
ATOM 4646 O O . PRO B 1 305 ? -27.516 -3.826 8.258 1 43.69 305 PRO B O 1
ATOM 4649 N N . ARG B 1 306 ? -26.688 -1.927 8.414 1 35.56 306 ARG B N 1
ATOM 4650 C CA . ARG B 1 306 ? -28 -1.361 8.641 1 35.56 306 ARG B CA 1
ATOM 4651 C C . ARG B 1 306 ? -28.844 -1.407 7.363 1 35.56 306 ARG B C 1
ATOM 4653 O O . ARG B 1 306 ? -28.406 -0.946 6.309 1 35.56 306 ARG B O 1
ATOM 4660 N N . GLN B 1 307 ? -29.719 -2.395 7.215 1 28.67 307 GLN B N 1
ATOM 4661 C CA . GLN B 1 307 ? -30.766 -2.336 6.211 1 28.67 307 GLN B CA 1
ATOM 4662 C C . GLN B 1 307 ? -31.359 -0.931 6.105 1 28.67 307 GLN B C 1
ATOM 4664 O O . GLN B 1 307 ? -31.812 -0.367 7.105 1 28.67 307 GLN B O 1
ATOM 4669 N N . TRP B 1 308 ? -30.781 -0.06 5.398 1 26.69 308 TRP B N 1
ATOM 4670 C CA . TRP B 1 308 ? -31.688 1.059 5.129 1 26.69 308 TRP B CA 1
ATOM 4671 C C . TRP B 1 308 ? -33.062 0.562 4.699 1 26.69 308 TRP B C 1
ATOM 4673 O O . TRP B 1 308 ? -33.188 -0.145 3.697 1 26.69 308 TRP B O 1
ATOM 4683 N N . GLY B 1 309 ? -33.875 0.139 5.637 1 21.69 309 GLY B N 1
ATOM 4684 C CA . GLY B 1 309 ? -35.312 0.335 5.418 1 21.69 309 GLY B CA 1
ATOM 4685 C C . GLY B 1 309 ? -35.656 1.772 5.098 1 21.69 309 GLY B C 1
ATOM 4686 O O . GLY B 1 309 ? -34.938 2.697 5.461 1 21.69 309 GLY B O 1
#

Organism: Novosphingobium aromaticivorans (strain ATCC 700278 / DSM 12444 / CCUG 56034 / CIP 105152 / NBRC 16084 / F199) (NCBI:txid279238)

pLDDT: mean 83.34, std 15.1, range [21.69, 98.19]

Radius of gyration: 27.79 Å; Cα contacts (8 Å, |Δi|>4): 1159; chains: 2; bounding box: 71×80×71 Å